Protein AF-A0AAD1UCQ4-F1 (afdb_monomer)

Organism: Euplotes crassus (NCBI:txid5936)

Solvent-accessible surface area (backbone atoms only — not comparable to full-atom values): 32159 Å² total; per-residue (Å²): 134,86,80,82,74,64,75,79,57,57,80,81,47,79,78,77,75,63,72,67,66,53,52,53,52,45,53,56,26,54,75,69,76,38,82,82,72,64,58,47,101,84,72,49,74,47,62,65,63,50,53,51,52,49,53,53,50,51,52,50,53,52,52,51,49,53,52,50,51,51,51,50,53,51,51,50,51,52,51,51,51,51,48,54,53,51,52,50,52,52,50,55,50,50,54,49,54,53,52,54,48,52,51,49,51,50,52,51,50,51,51,50,52,50,51,53,53,49,53,52,51,51,51,54,51,48,54,50,50,51,52,51,51,53,53,50,52,51,53,54,51,52,55,53,52,55,56,54,54,61,52,55,56,59,56,57,61,57,64,67,71,77,75,80,82,91,91,88,92,82,83,69,80,77,69,55,72,74,52,48,69,61,46,58,57,56,45,56,56,49,50,53,53,48,50,53,50,48,52,52,50,50,53,50,49,54,52,51,52,51,50,53,52,54,54,48,52,52,50,49,54,50,51,54,52,50,51,52,52,54,49,54,51,49,53,52,51,50,52,49,51,53,51,47,44,42,59,72,52,49,46,53,50,51,53,52,48,54,51,49,54,51,51,50,52,49,51,53,52,51,49,52,49,52,50,50,51,54,49,50,51,50,49,50,49,52,50,52,52,49,53,49,52,53,50,50,51,52,49,52,53,52,50,52,51,51,51,54,50,52,51,53,51,50,52,50,51,51,52,48,52,52,50,50,51,53,51,52,51,53,52,51,54,48,50,54,54,50,50,53,50,50,54,51,48,53,51,51,51,53,52,49,51,52,52,51,51,52,51,52,52,68,66,52,61,92,63,50,76,67,54,51,61,66,46,46,61,59,54,52,51,51,65,71,73,66,81,74,84,87,85,84,89,81,90,77,82,79,75,82,52,72,67,64,55,48,53,54,43,52,76,69,70,75,72,87,82,91,78,81,82,83,82,88,80,82,86,82,91,76,93,76,92,81,90,81,88,86,77,84,92,76,89,82,82,85,81,79,81,84,79,83,79,88,80,82,89,82,91,78,92,76,88,80,84,84,89,82,86,88,88,82,88,82,88,81,87,84,88,80,88,87,83,89,79,89,80,90,84,89,84,87,82,86,89,81,91,79,91,78,84,86,83,82,84,83,86,80,86,83,83,89,82,89,80,92,130

pLDDT: mean 70.5, std 20.3, range [33.25, 93.81]

Mean predicted aligned error: 24.72 Å

Sequence (517 aa):
MSNLVDPLKVGAYGVKRPLEEKQDKIKELEANHKRYYPIDNHGQLDEWGAVIKYQEEQYKNEMEKKRLERKQHQQQYFAELSKGIEDKKRHNNFDKMVHDNDASAMLNKQREVQLLQRGLQERQNEDKAMLGQIYQTQIDQKNKRLNNELQMEKELERMQIERVKGIDPDAYNRMRKEAYQKEVREDLEQRKKMKQYEESMRMNSVRESKKMIDDYSRKELQNEQEYKRKFAKFDQGMINRQKNYSNYVIKPTLEKQSKLDLIENKNVTLYNQKRAENELEREAWRKAQLMSTVTEQKNQMSEHHKMKGLDSEFRKLETQNTSARVNEINTFDQMLKEDKKKRQNMYREMLSNQIQYNKNLKAMGNMTYVEKKMNRADLRAYKHYGAVPKDEKASSKKSLTYEEQQRRLDAYGYGRYISKAPSVNVIENYNDSAAFGRGSKNMQGLNKSYTVEAQPYRDTTKKRDLSAAPRSRRHMNSSRGLASERSLRNAGAVSVSQERKPAGSPSGIYQYTNQVL

Structure (mmCIF, N/CA/C/O backbone):
data_AF-A0AAD1UCQ4-F1
#
_entry.id   AF-A0AAD1UCQ4-F1
#
loop_
_atom_site.group_PDB
_atom_site.id
_atom_site.type_symbol
_atom_site.label_atom_id
_atom_site.label_alt_id
_atom_site.label_comp_id
_atom_site.label_asym_id
_atom_site.label_entity_id
_atom_site.label_seq_id
_atom_site.pdbx_PDB_ins_code
_atom_site.Cartn_x
_atom_site.Cartn_y
_atom_site.Cartn_z
_atom_site.occupancy
_atom_site.B_iso_or_equiv
_atom_site.auth_seq_id
_atom_site.auth_comp_id
_atom_site.auth_asym_id
_atom_site.auth_atom_id
_atom_site.pdbx_PDB_model_num
ATOM 1 N N . MET A 1 1 ? 9.632 19.152 74.524 1.00 38.06 1 MET A N 1
ATOM 2 C CA . MET A 1 1 ? 9.036 20.106 75.482 1.00 38.06 1 MET A CA 1
ATOM 3 C C . MET A 1 1 ? 8.162 19.315 76.435 1.00 38.06 1 MET A C 1
ATOM 5 O O . MET A 1 1 ? 7.176 18.732 76.007 1.00 38.06 1 MET A O 1
ATOM 9 N N . SER A 1 2 ? 8.602 19.187 77.682 1.00 39.88 2 SER A N 1
ATOM 10 C CA . SER A 1 2 ? 7.935 18.438 78.746 1.00 39.88 2 SER A CA 1
ATOM 11 C C . SER A 1 2 ? 6.768 19.249 79.308 1.00 39.88 2 SER A C 1
ATOM 13 O O . SER A 1 2 ? 6.982 20.238 80.007 1.00 39.88 2 SER A O 1
ATOM 15 N N . ASN A 1 3 ? 5.540 18.835 79.000 1.00 50.12 3 ASN A N 1
ATOM 16 C CA . ASN A 1 3 ? 4.340 19.372 79.634 1.00 50.12 3 ASN A CA 1
ATOM 17 C C . ASN A 1 3 ? 4.250 18.818 81.062 1.00 50.12 3 ASN A C 1
ATOM 19 O O . ASN A 1 3 ? 3.898 17.655 81.256 1.00 50.12 3 ASN A O 1
ATOM 23 N N . LEU A 1 4 ? 4.587 19.646 82.054 1.00 53.22 4 LEU A N 1
ATOM 24 C CA . LEU A 1 4 ? 4.259 19.391 83.456 1.00 53.22 4 LEU A CA 1
ATOM 25 C C . LEU A 1 4 ? 2.727 19.386 83.583 1.00 53.22 4 LEU A C 1
ATOM 27 O O . LEU A 1 4 ? 2.081 20.421 83.423 1.00 53.22 4 LEU A O 1
ATOM 31 N N . VAL A 1 5 ? 2.142 18.213 83.817 1.00 55.41 5 VAL A N 1
ATOM 32 C CA . VAL A 1 5 ? 0.704 18.063 84.061 1.00 55.41 5 VAL A CA 1
ATOM 33 C C . VAL A 1 5 ? 0.437 18.326 85.541 1.00 55.41 5 VAL A C 1
ATOM 35 O O . VAL A 1 5 ? 0.981 17.645 86.406 1.00 55.41 5 VAL A O 1
ATOM 38 N N . ASP A 1 6 ? -0.397 19.328 85.812 1.00 51.38 6 ASP A N 1
ATOM 39 C CA . ASP A 1 6 ? -0.882 19.706 87.141 1.00 51.38 6 ASP A CA 1
ATOM 40 C C . ASP A 1 6 ? -1.651 18.534 87.803 1.00 51.38 6 ASP A C 1
ATOM 42 O O . ASP A 1 6 ? -2.696 18.120 87.280 1.00 51.38 6 ASP A O 1
ATOM 46 N N . PRO A 1 7 ? -1.168 17.978 88.933 1.00 59.75 7 PRO A N 1
ATOM 47 C CA . PRO A 1 7 ? -1.723 16.768 89.543 1.00 59.75 7 PRO A CA 1
ATOM 48 C C . PRO A 1 7 ? -3.143 16.945 90.107 1.00 59.75 7 PRO A C 1
ATOM 50 O O . PRO A 1 7 ? -3.841 15.950 90.298 1.00 59.75 7 PRO A O 1
ATOM 53 N N . LEU A 1 8 ? -3.624 18.178 90.307 1.00 52.72 8 LEU A N 1
ATOM 54 C CA . LEU A 1 8 ? -4.996 18.437 90.768 1.00 52.72 8 LEU A CA 1
ATOM 55 C C . LEU A 1 8 ? -6.042 18.370 89.642 1.00 52.72 8 LEU A C 1
ATOM 57 O O . LEU A 1 8 ? -7.216 18.119 89.915 1.00 52.72 8 LEU A O 1
ATOM 61 N N . LYS A 1 9 ? -5.642 18.506 88.368 1.00 53.81 9 LYS A N 1
ATOM 62 C CA . LYS A 1 9 ? -6.558 18.350 87.217 1.00 53.81 9 LYS A CA 1
ATOM 63 C C . LYS A 1 9 ? -6.792 16.897 86.801 1.00 53.81 9 LYS A C 1
ATOM 65 O O . LYS A 1 9 ? -7.767 16.622 86.105 1.00 53.81 9 LYS A O 1
ATOM 70 N N . VAL A 1 10 ? -5.944 15.973 87.252 1.00 52.78 10 VAL A N 1
ATOM 71 C CA . VAL A 1 10 ? -6.004 14.542 86.902 1.00 52.78 10 VAL A CA 1
ATOM 72 C C . VAL A 1 10 ? -7.166 13.824 87.607 1.00 52.78 10 VAL A C 1
ATOM 74 O O . VAL A 1 10 ? -7.707 12.862 87.070 1.00 52.78 10 VAL A O 1
ATOM 77 N N . GLY A 1 11 ? -7.593 14.310 88.780 1.00 52.38 11 GLY A N 1
ATOM 78 C CA . GLY A 1 11 ? -8.649 13.674 89.578 1.00 52.38 11 GLY A CA 1
ATOM 79 C C . GLY A 1 11 ? -10.087 13.958 89.121 1.00 52.38 11 GLY A C 1
ATOM 80 O O . GLY A 1 11 ? -10.966 13.144 89.383 1.00 52.38 11 GLY A O 1
ATOM 81 N N . ALA A 1 12 ? -10.341 15.082 88.435 1.00 52.00 12 ALA A N 1
ATOM 82 C CA . ALA A 1 12 ? -11.702 15.517 88.076 1.00 52.00 12 ALA A CA 1
ATOM 83 C C . ALA A 1 12 ? -12.043 15.366 86.581 1.00 52.00 12 ALA A C 1
ATOM 85 O O . ALA A 1 12 ? -13.213 15.247 86.225 1.00 52.00 12 ALA A O 1
ATOM 86 N N . TYR A 1 13 ? -11.039 15.342 85.702 1.00 51.06 13 TYR A N 1
ATOM 87 C CA . TYR A 1 13 ? -11.222 15.185 84.261 1.00 51.06 13 TYR A CA 1
ATOM 88 C C . TYR A 1 13 ? -10.317 14.054 83.784 1.00 51.06 13 TYR A C 1
ATOM 90 O O . TYR A 1 13 ? -9.100 14.212 83.724 1.00 51.06 13 TYR A O 1
ATOM 98 N N . GLY A 1 14 ? -10.910 12.899 83.470 1.00 50.16 14 GLY A N 1
ATOM 99 C CA . GLY A 1 14 ? -10.178 11.737 82.971 1.00 50.16 14 GLY A CA 1
ATOM 100 C C . GLY A 1 14 ? -9.215 12.125 81.845 1.00 50.16 14 GLY A C 1
ATOM 101 O O . GLY A 1 14 ? -9.598 12.778 80.872 1.00 50.16 14 GLY A O 1
ATOM 102 N N . VAL A 1 15 ? -7.947 11.747 81.998 1.00 50.94 15 VAL A N 1
ATOM 103 C CA . VAL A 1 15 ? -6.881 12.053 81.040 1.00 50.94 15 VAL A CA 1
ATOM 104 C C . VAL A 1 15 ? -7.237 11.429 79.687 1.00 50.94 15 VAL A C 1
ATOM 106 O O . VAL A 1 15 ? -7.274 10.205 79.543 1.00 50.94 15 VAL A O 1
ATOM 109 N N . LYS A 1 16 ? -7.507 12.263 78.671 1.00 57.53 16 LYS A N 1
ATOM 110 C CA . LYS A 1 16 ? -7.604 11.798 77.280 1.00 57.53 16 LYS A CA 1
ATOM 111 C C . LYS A 1 16 ? -6.244 11.215 76.903 1.00 57.53 16 LYS A C 1
ATOM 113 O O . LYS A 1 16 ? -5.268 11.955 76.831 1.00 57.53 16 LYS A O 1
ATOM 118 N N . ARG A 1 17 ? -6.189 9.894 76.688 1.00 58.97 17 ARG A N 1
ATOM 119 C CA . ARG A 1 17 ? -4.965 9.207 76.246 1.00 58.97 17 ARG A CA 1
ATOM 120 C C . ARG A 1 17 ? -4.368 9.913 75.019 1.00 58.97 17 ARG A C 1
ATOM 122 O O . ARG A 1 17 ? -5.151 10.349 74.163 1.00 58.97 17 ARG A O 1
ATOM 129 N N . PRO A 1 18 ? -3.032 10.036 74.945 1.00 54.62 18 PRO A N 1
ATOM 130 C CA . PRO A 1 18 ? -2.350 10.747 73.870 1.00 54.62 18 PRO A CA 1
ATOM 131 C C . PRO A 1 18 ? -2.739 10.189 72.496 1.00 54.62 18 PRO A C 1
ATOM 133 O O . PRO A 1 18 ? -3.028 9.002 72.336 1.00 54.62 18 PRO A O 1
ATOM 136 N N . LEU A 1 19 ? -2.812 11.083 71.508 1.00 53.47 19 LEU A N 1
ATOM 137 C CA . LEU A 1 19 ? -3.319 10.784 70.168 1.00 53.47 19 LEU A CA 1
ATOM 138 C C . LEU A 1 19 ? -2.461 9.723 69.448 1.00 53.47 19 LEU A C 1
ATOM 140 O O . LEU A 1 19 ? -3.010 8.962 68.652 1.00 53.47 19 LEU A O 1
ATOM 144 N N . GLU A 1 20 ? -1.160 9.635 69.765 1.00 57.94 20 GLU A N 1
ATOM 145 C CA . GLU A 1 20 ? -0.241 8.633 69.206 1.00 57.94 20 GLU A CA 1
ATOM 146 C C . GLU A 1 20 ? -0.684 7.187 69.498 1.00 57.94 20 GLU A C 1
ATOM 148 O O . GLU A 1 20 ? -0.772 6.383 68.572 1.00 57.94 20 GLU A O 1
ATOM 153 N N . GLU A 1 21 ? -1.099 6.861 70.729 1.00 60.06 21 GLU A N 1
ATOM 154 C CA . GLU A 1 21 ? -1.525 5.492 71.086 1.00 60.06 21 GLU A CA 1
ATOM 155 C C . GLU A 1 21 ? -2.783 5.033 70.328 1.00 60.06 21 GLU A C 1
ATOM 157 O O . GLU A 1 21 ? -3.028 3.836 70.152 1.00 60.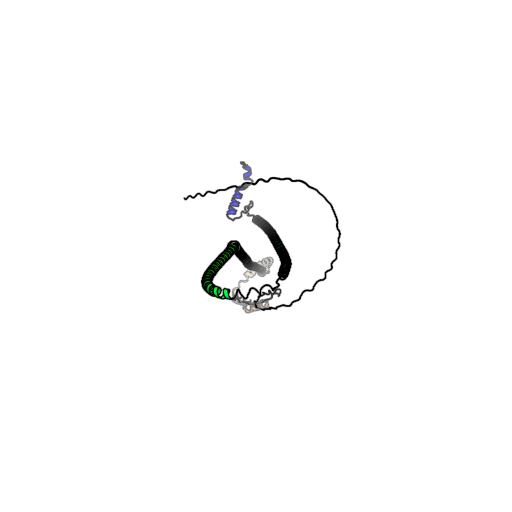06 21 GLU A O 1
ATOM 162 N N . LYS A 1 22 ? -3.618 5.982 69.887 1.00 59.91 22 LYS A N 1
ATOM 163 C CA . LYS A 1 22 ? -4.797 5.676 69.069 1.00 59.91 22 LYS A CA 1
ATOM 164 C C . LYS A 1 22 ? -4.411 5.386 67.624 1.00 59.91 22 LYS A C 1
ATOM 166 O O . LYS A 1 22 ? -5.032 4.520 67.019 1.00 59.91 22 LYS A O 1
ATOM 171 N N . GLN A 1 23 ? -3.411 6.076 67.077 1.00 60.75 23 GLN A N 1
ATOM 172 C CA . GLN A 1 23 ? -2.952 5.848 65.705 1.00 60.75 23 GLN A CA 1
ATOM 173 C C . GLN A 1 23 ? -2.309 4.470 65.544 1.00 60.75 23 GLN A C 1
ATOM 175 O O . GLN A 1 23 ? -2.587 3.795 64.555 1.00 60.75 23 GLN A O 1
ATOM 180 N N . ASP A 1 24 ? -1.535 4.021 66.532 1.00 64.81 24 ASP A N 1
ATOM 181 C CA . ASP A 1 24 ? -0.911 2.695 66.493 1.00 64.81 24 ASP A CA 1
ATOM 182 C C . ASP A 1 24 ? -1.952 1.574 66.592 1.00 64.81 24 ASP A C 1
ATOM 184 O O . ASP A 1 24 ? -1.929 0.643 65.789 1.00 64.81 24 ASP A O 1
ATOM 188 N N . LYS A 1 25 ? -2.964 1.720 67.461 1.00 64.94 25 LYS A N 1
ATOM 189 C CA . LYS A 1 25 ? -4.105 0.787 67.508 1.00 64.94 25 LYS A CA 1
ATOM 190 C C . LYS A 1 25 ? -4.942 0.789 66.232 1.00 64.94 25 LYS A C 1
ATOM 192 O O . LYS A 1 25 ? -5.455 -0.255 65.850 1.00 64.94 25 LYS A O 1
ATOM 197 N N . ILE A 1 26 ? -5.104 1.936 65.573 1.00 61.44 26 ILE A N 1
ATOM 198 C CA . ILE A 1 26 ? -5.821 2.022 64.293 1.00 61.44 26 ILE A CA 1
ATOM 199 C C . ILE A 1 26 ? -5.041 1.286 63.192 1.00 61.44 26 ILE A C 1
ATOM 201 O O . ILE A 1 26 ? -5.642 0.495 62.469 1.00 61.44 26 ILE A O 1
ATOM 205 N N . LYS A 1 27 ? -3.716 1.467 63.117 1.00 66.25 27 LYS A N 1
ATOM 206 C CA . LYS A 1 27 ? -2.846 0.753 62.163 1.00 66.25 27 LYS A CA 1
ATOM 207 C C . LYS A 1 27 ? -2.802 -0.757 62.420 1.00 66.25 27 LYS A C 1
ATOM 209 O O . LYS A 1 27 ? -2.826 -1.546 61.480 1.00 66.25 27 LYS A O 1
ATOM 214 N N . GLU A 1 28 ? -2.769 -1.171 63.685 1.00 67.62 28 GLU A N 1
ATOM 215 C CA . GLU A 1 28 ? -2.774 -2.584 64.083 1.00 67.62 28 GLU A CA 1
ATOM 216 C C . GLU A 1 28 ? -4.124 -3.269 63.791 1.00 67.62 28 GLU A C 1
ATOM 218 O O . GLU A 1 28 ? -4.181 -4.449 63.436 1.00 67.62 28 GLU A O 1
ATOM 223 N N . LEU A 1 29 ? -5.227 -2.522 63.885 1.00 66.31 29 LEU A N 1
ATOM 224 C CA . LEU A 1 29 ? -6.558 -2.982 63.493 1.00 66.31 29 LEU A CA 1
ATOM 225 C C . LEU A 1 29 ? -6.693 -3.096 61.963 1.00 66.31 29 LEU A C 1
ATOM 227 O O . LEU A 1 29 ? -7.184 -4.122 61.488 1.00 66.31 29 LEU A O 1
ATOM 231 N N . GLU A 1 30 ? -6.169 -2.131 61.195 1.00 64.25 30 GLU A N 1
ATOM 232 C CA . GLU A 1 30 ? -6.067 -2.210 59.726 1.00 64.25 30 GLU A CA 1
ATOM 233 C C . GLU A 1 30 ? -5.265 -3.436 59.265 1.00 64.25 30 GLU A C 1
ATOM 235 O O . GLU A 1 30 ? -5.728 -4.180 58.399 1.00 64.25 30 GLU A O 1
ATOM 240 N N . ALA A 1 31 ? -4.115 -3.710 59.893 1.00 68.06 31 ALA A N 1
ATOM 241 C CA . ALA A 1 31 ? -3.303 -4.895 59.603 1.00 68.06 31 ALA A CA 1
ATOM 242 C C . ALA A 1 31 ? -4.075 -6.208 59.847 1.00 68.06 31 ALA A C 1
ATOM 244 O O . ALA A 1 31 ? -3.972 -7.158 59.070 1.00 68.06 31 ALA A O 1
ATOM 245 N N . ASN A 1 32 ? -4.925 -6.238 60.876 1.00 72.81 32 ASN A N 1
ATOM 246 C CA . ASN A 1 32 ? -5.774 -7.380 61.223 1.00 72.81 32 ASN A CA 1
ATOM 247 C C . ASN A 1 32 ? -7.131 -7.410 60.490 1.00 72.81 32 ASN A C 1
ATOM 249 O O . ASN A 1 32 ? -7.989 -8.218 60.850 1.00 72.81 32 ASN A O 1
ATOM 253 N N . HIS A 1 33 ? -7.351 -6.544 59.491 1.00 57.88 33 HIS A N 1
ATOM 254 C CA . HIS A 1 33 ? -8.623 -6.405 58.759 1.00 57.88 33 HIS A CA 1
ATOM 255 C C . HIS A 1 33 ? -9.837 -6.101 59.661 1.00 57.88 33 HIS A C 1
ATOM 257 O O . HIS A 1 33 ? -10.985 -6.368 59.301 1.00 57.88 33 HIS A O 1
ATOM 263 N N . LYS A 1 34 ? -9.610 -5.532 60.848 1.00 60.16 34 LYS A N 1
ATOM 264 C CA . LYS A 1 34 ? -10.661 -5.121 61.786 1.00 60.16 34 LYS A CA 1
ATOM 265 C C . LYS A 1 34 ? -10.766 -3.601 61.754 1.00 60.16 34 LYS A C 1
ATOM 267 O O . LYS A 1 34 ? -9.765 -2.901 61.761 1.00 60.16 34 LYS A O 1
ATOM 272 N N . ARG A 1 35 ? -11.981 -3.056 61.697 1.00 62.41 35 ARG A N 1
ATOM 273 C CA . ARG A 1 35 ? -12.184 -1.598 61.677 1.00 62.41 35 ARG A CA 1
ATOM 274 C C . ARG A 1 35 ? -12.265 -1.050 63.101 1.00 62.41 35 ARG A C 1
ATOM 276 O O . ARG A 1 35 ? -12.882 -1.662 63.970 1.00 62.41 35 ARG A O 1
ATOM 283 N N . TYR A 1 36 ? -11.627 0.096 63.338 1.00 63.53 36 TYR A N 1
ATOM 284 C CA . TYR A 1 36 ? -11.704 0.806 64.614 1.00 63.53 36 TYR A CA 1
ATOM 285 C C . TYR A 1 36 ? -13.059 1.509 64.746 1.00 63.53 36 TYR A C 1
ATOM 287 O O . TYR A 1 36 ? -13.373 2.413 63.969 1.00 63.53 36 TYR A O 1
ATOM 295 N N . TYR A 1 37 ? -13.838 1.112 65.751 1.00 60.31 37 TYR A N 1
ATOM 296 C CA . TYR A 1 37 ? -15.099 1.759 66.100 1.00 60.31 37 TYR A CA 1
ATOM 297 C C . TYR A 1 37 ? -14.864 2.741 67.255 1.00 60.31 37 TYR A C 1
ATOM 299 O O . TYR A 1 37 ? -14.325 2.337 68.291 1.00 60.31 37 TYR A O 1
ATOM 307 N N . PRO A 1 38 ? -15.215 4.031 67.103 1.00 62.50 38 PRO A N 1
ATOM 308 C CA . PRO A 1 38 ? -15.150 4.972 68.208 1.00 62.50 38 PRO A CA 1
ATOM 309 C C . PRO A 1 38 ? -16.155 4.551 69.286 1.00 62.50 38 PRO A C 1
ATOM 311 O O . PRO A 1 38 ? -17.310 4.245 69.000 1.00 62.50 38 PRO A O 1
ATOM 314 N N . ILE A 1 39 ? -15.677 4.510 70.523 1.00 60.69 39 ILE A N 1
ATOM 315 C CA . ILE A 1 39 ? -16.463 4.134 71.695 1.00 60.69 39 ILE A CA 1
ATOM 316 C C . ILE A 1 39 ? -16.806 5.427 72.434 1.00 60.69 39 ILE A C 1
ATOM 318 O O . ILE A 1 39 ? -15.919 6.266 72.630 1.00 60.69 39 ILE A O 1
ATOM 322 N N . ASP A 1 40 ? -18.067 5.601 72.821 1.00 57.84 40 ASP A N 1
ATOM 323 C CA . ASP A 1 40 ? -18.493 6.745 73.630 1.00 57.84 40 ASP A CA 1
ATOM 324 C C . ASP A 1 40 ? -17.865 6.678 75.041 1.00 57.84 40 ASP A C 1
ATOM 326 O O . ASP A 1 40 ? -17.386 5.628 75.479 1.00 57.84 40 ASP A O 1
ATOM 330 N N . ASN A 1 41 ? -17.888 7.779 75.796 1.00 60.38 41 ASN A N 1
ATOM 331 C CA . ASN A 1 41 ? -17.342 7.883 77.159 1.00 60.38 41 ASN A CA 1
ATOM 332 C C . ASN A 1 41 ? -17.921 6.838 78.141 1.00 60.38 41 ASN A C 1
ATOM 334 O O . ASN A 1 41 ? -17.371 6.650 79.222 1.00 60.38 41 ASN A O 1
ATOM 338 N N . HIS A 1 42 ? -19.012 6.161 77.766 1.00 64.50 42 HIS A N 1
ATOM 339 C CA . HIS A 1 42 ? -19.708 5.133 78.546 1.00 64.50 42 HIS A CA 1
ATOM 340 C C . HIS A 1 42 ? -19.403 3.699 78.075 1.00 64.50 42 HIS A C 1
ATOM 342 O O . HIS A 1 42 ? -19.992 2.747 78.579 1.00 64.50 42 HIS A O 1
ATOM 348 N N . GLY A 1 43 ? -18.499 3.514 77.107 1.00 63.12 43 GLY A N 1
ATOM 349 C CA . GLY A 1 43 ? -18.125 2.184 76.621 1.00 63.12 43 GLY A CA 1
ATOM 350 C C . GLY A 1 43 ? -19.066 1.594 75.560 1.00 63.12 43 GLY A C 1
ATOM 351 O O . GLY A 1 43 ? -18.846 0.460 75.139 1.00 63.12 43 GLY A O 1
ATOM 352 N N . GLN A 1 44 ? -20.090 2.331 75.115 1.00 66.94 44 GLN A N 1
ATOM 353 C CA . GLN A 1 44 ? -21.002 1.884 74.056 1.00 66.94 44 GLN A CA 1
ATOM 354 C C . GLN A 1 44 ? -20.435 2.184 72.663 1.00 66.94 44 GLN A C 1
ATOM 356 O O . GLN A 1 44 ? -19.824 3.230 72.432 1.00 66.94 44 GLN A O 1
ATOM 361 N N . LEU A 1 45 ? -20.616 1.229 71.750 1.00 64.12 45 LEU A N 1
ATOM 362 C CA . LEU A 1 45 ? -20.167 1.310 70.365 1.00 64.12 45 LEU A CA 1
ATOM 363 C C . LEU A 1 45 ? -21.125 2.220 69.576 1.00 64.12 45 LEU A C 1
ATOM 365 O O . LEU A 1 45 ? -22.322 1.944 69.527 1.00 64.12 45 LEU A O 1
ATOM 369 N N . ASP A 1 46 ? -20.622 3.286 68.947 1.00 72.12 46 ASP A N 1
ATOM 370 C CA . ASP A 1 46 ? -21.436 4.118 68.047 1.00 72.12 46 ASP A CA 1
ATOM 371 C C . ASP A 1 46 ? -21.517 3.469 66.656 1.00 72.12 46 ASP A C 1
ATOM 373 O O . ASP A 1 46 ? -20.747 3.763 65.735 1.00 72.12 46 ASP A O 1
ATOM 377 N N . GLU A 1 47 ? -22.439 2.517 66.528 1.00 72.81 47 GLU A N 1
ATOM 378 C CA . GLU A 1 47 ? -22.673 1.756 65.299 1.00 72.81 47 GLU A CA 1
ATOM 379 C C . GLU A 1 47 ? -23.176 2.651 64.155 1.00 72.81 47 GLU A C 1
ATOM 381 O O . GLU A 1 47 ? -22.784 2.468 63.001 1.00 72.81 47 GLU A O 1
ATOM 386 N N . TRP A 1 48 ? -23.974 3.678 64.463 1.00 74.88 48 TRP A N 1
ATOM 387 C CA . TRP A 1 48 ? -24.513 4.603 63.463 1.00 74.88 48 TRP A CA 1
ATOM 388 C C . TRP A 1 48 ? -23.439 5.534 62.904 1.00 74.88 48 TRP A C 1
ATOM 390 O O . TRP A 1 48 ? -23.351 5.701 61.685 1.00 74.88 48 TRP A O 1
ATOM 400 N N . GLY A 1 49 ? -22.564 6.075 63.757 1.00 74.81 49 GLY A N 1
ATOM 401 C CA . GLY A 1 49 ? -21.407 6.851 63.312 1.00 74.81 49 GLY A CA 1
ATOM 402 C C . GLY A 1 49 ? -20.466 6.043 62.411 1.00 74.81 49 GLY A C 1
ATOM 403 O O . GLY A 1 49 ? -19.885 6.582 61.464 1.00 74.81 49 GLY A O 1
ATOM 404 N N . ALA A 1 50 ? -20.348 4.735 62.647 1.00 73.31 50 ALA A N 1
ATOM 405 C CA . ALA A 1 50 ? -19.565 3.839 61.803 1.00 73.31 50 ALA A CA 1
ATOM 406 C C . ALA A 1 50 ? -20.221 3.564 60.441 1.00 73.31 50 ALA A C 1
ATOM 408 O O . ALA A 1 50 ? -19.529 3.581 59.420 1.00 73.31 50 ALA A O 1
ATOM 409 N N . VAL A 1 51 ? -21.545 3.375 60.405 1.00 79.69 51 VAL A N 1
ATOM 410 C CA . VAL A 1 51 ? -22.307 3.225 59.153 1.00 79.69 51 VAL A CA 1
ATOM 411 C C . VAL A 1 51 ? -22.217 4.493 58.303 1.00 79.69 51 VAL A C 1
ATOM 413 O O . VAL A 1 51 ? -21.951 4.398 57.105 1.00 79.69 51 VAL A O 1
ATOM 416 N N . ILE A 1 52 ? -22.357 5.677 58.908 1.00 81.31 52 ILE A N 1
ATOM 417 C CA . ILE A 1 52 ? -22.250 6.962 58.197 1.00 81.31 52 ILE A CA 1
ATOM 418 C C . ILE A 1 52 ? -20.844 7.139 57.612 1.00 81.31 52 ILE A C 1
ATOM 420 O O . ILE A 1 52 ? -20.707 7.436 56.427 1.00 81.31 52 ILE A O 1
ATOM 424 N N . LYS A 1 53 ? -19.788 6.875 58.394 1.00 81.62 53 LYS A N 1
ATOM 425 C CA . LYS A 1 53 ? -18.403 6.931 57.892 1.00 81.62 53 LYS A CA 1
ATOM 426 C C . LYS A 1 53 ? -18.146 5.937 56.765 1.00 81.62 53 LYS A C 1
ATOM 428 O O . LYS A 1 53 ? -17.453 6.278 55.812 1.00 81.62 53 LYS A O 1
ATOM 433 N N . TYR A 1 54 ? -18.701 4.729 56.851 1.00 81.38 54 TYR A N 1
ATOM 434 C CA . TYR A 1 54 ? -18.590 3.742 55.781 1.00 81.38 54 TYR A CA 1
ATOM 435 C C . TYR A 1 54 ? -19.287 4.216 54.501 1.00 81.38 54 TYR A C 1
ATOM 437 O O . TYR A 1 54 ? -18.708 4.114 53.422 1.00 81.38 54 TYR A O 1
ATOM 445 N N . GLN A 1 55 ? -20.490 4.787 54.606 1.00 83.50 55 GLN A N 1
ATOM 446 C CA . GLN A 1 55 ? -21.199 5.359 53.459 1.00 83.50 55 GLN A CA 1
ATOM 447 C C . GLN A 1 55 ? -20.438 6.543 52.843 1.00 83.50 55 GLN A C 1
ATOM 449 O O . GLN A 1 55 ? -20.313 6.615 51.621 1.00 83.50 55 GLN A O 1
ATOM 454 N N . GLU A 1 56 ? -19.867 7.431 53.663 1.00 88.31 56 GLU A N 1
ATOM 455 C CA . GLU A 1 56 ? -19.015 8.529 53.186 1.00 88.31 56 GLU A CA 1
ATOM 456 C C . GLU A 1 56 ? -17.745 8.025 52.484 1.00 88.31 56 GLU A C 1
ATOM 458 O O . GLU A 1 56 ? -17.346 8.573 51.455 1.00 88.31 56 GLU A O 1
ATOM 463 N N . GLU A 1 57 ? -17.104 6.987 53.024 1.00 86.38 57 GLU A N 1
ATOM 464 C CA . GLU A 1 57 ? -15.912 6.363 52.445 1.00 86.38 57 GLU A CA 1
ATOM 465 C C . GLU A 1 57 ? -16.235 5.692 51.101 1.00 86.38 57 GLU A C 1
ATOM 467 O O . GLU A 1 57 ? -15.526 5.911 50.118 1.00 86.38 57 GLU A O 1
ATOM 472 N N . GLN A 1 58 ? -17.342 4.944 51.018 1.00 83.44 58 GLN A N 1
ATOM 473 C CA . GLN A 1 58 ? -17.821 4.350 49.765 1.00 83.44 58 GLN A CA 1
ATOM 474 C C . GLN A 1 58 ? -18.119 5.421 48.713 1.00 83.44 58 GLN A C 1
ATOM 476 O O . GLN A 1 58 ? -17.662 5.307 47.577 1.00 83.44 58 GLN A O 1
ATOM 481 N N . TYR A 1 59 ? -18.812 6.497 49.095 1.00 92.06 59 TYR A N 1
ATOM 482 C CA . TYR A 1 59 ? -19.115 7.600 48.186 1.00 92.06 59 TYR A CA 1
ATOM 483 C C . TYR A 1 59 ? -17.847 8.308 47.684 1.00 92.06 59 TYR A C 1
ATOM 485 O O . TYR A 1 59 ? -17.726 8.600 46.492 1.00 92.06 59 TYR A O 1
ATOM 493 N N . LYS A 1 60 ? -16.864 8.549 48.564 1.00 90.75 60 LYS A N 1
ATOM 494 C CA . LYS A 1 60 ? -15.562 9.117 48.173 1.00 90.75 60 LYS A CA 1
ATOM 495 C C . LYS A 1 60 ? -14.815 8.207 47.200 1.00 90.75 60 LYS A C 1
ATOM 497 O O . LYS A 1 60 ? -14.353 8.695 46.169 1.00 90.75 60 LYS A O 1
ATOM 502 N N . ASN A 1 61 ? -14.759 6.906 47.478 1.00 89.56 61 ASN A N 1
ATOM 503 C CA . ASN A 1 61 ? -14.122 5.928 46.597 1.00 89.56 61 ASN A CA 1
ATOM 504 C C . ASN A 1 61 ? -14.818 5.854 45.229 1.00 89.56 61 ASN A C 1
ATOM 506 O O . ASN A 1 61 ? -14.153 5.812 44.193 1.00 89.56 61 ASN A O 1
ATOM 510 N N . GLU A 1 62 ? -16.152 5.899 45.194 1.00 91.31 62 GLU A N 1
ATOM 511 C CA . GLU A 1 62 ? -16.912 5.915 43.942 1.00 91.31 62 GLU A CA 1
ATOM 512 C C . GLU A 1 62 ? -16.654 7.198 43.134 1.00 91.31 62 GLU A C 1
ATOM 514 O O . GLU A 1 62 ? -16.470 7.152 41.914 1.00 91.31 62 GLU A O 1
ATOM 519 N N . MET A 1 63 ? -16.577 8.348 43.809 1.00 93.00 63 MET A N 1
ATOM 520 C CA . MET A 1 63 ? -16.249 9.629 43.185 1.00 93.00 63 MET A CA 1
ATOM 521 C C . MET A 1 63 ? -14.828 9.656 42.613 1.00 93.00 63 MET A C 1
ATOM 523 O O . MET A 1 63 ? -14.628 10.152 41.499 1.00 93.00 63 MET A O 1
ATOM 527 N N . GLU A 1 64 ? -13.841 9.106 43.324 1.00 92.31 64 GLU A N 1
ATOM 528 C CA . GLU A 1 64 ? -12.478 8.971 42.800 1.00 92.31 64 GLU A CA 1
ATOM 529 C C . GLU A 1 64 ? -12.416 8.027 41.602 1.00 92.31 64 GLU A C 1
ATOM 531 O O . GLU A 1 64 ? -11.805 8.375 40.588 1.00 92.31 64 GLU A O 1
ATOM 536 N N . LYS A 1 65 ? -13.115 6.887 41.663 1.00 92.12 65 LYS A N 1
ATOM 537 C CA . LYS A 1 65 ? -13.209 5.945 40.544 1.00 92.12 65 LYS A CA 1
ATOM 538 C C . LYS A 1 65 ? -13.814 6.608 39.305 1.00 92.12 65 LYS A C 1
ATOM 540 O O . LYS A 1 65 ? -13.197 6.583 38.242 1.00 92.12 65 LYS A O 1
ATOM 545 N N . LYS A 1 66 ? -14.943 7.313 39.451 1.00 92.06 66 LYS A N 1
ATOM 546 C CA . LYS A 1 66 ? -15.563 8.091 38.360 1.00 92.06 66 LYS A CA 1
ATOM 547 C C . LYS A 1 66 ? -14.623 9.161 37.805 1.00 92.06 66 LYS A C 1
ATOM 549 O O . LYS A 1 66 ? -14.599 9.412 36.600 1.00 92.06 66 LYS A O 1
ATOM 554 N N . ARG A 1 67 ? -13.831 9.818 38.659 1.00 92.69 67 ARG A N 1
ATOM 555 C CA . ARG A 1 67 ? -12.839 10.813 38.222 1.00 92.69 67 ARG A CA 1
ATOM 556 C C . ARG A 1 67 ? -11.699 10.166 37.430 1.00 92.69 67 ARG A C 1
ATOM 558 O O . ARG A 1 67 ? -11.247 10.759 36.449 1.00 92.69 67 ARG A O 1
ATOM 565 N N . LEU A 1 68 ? -11.246 8.981 37.834 1.00 92.62 68 LEU A N 1
ATOM 566 C CA . LEU A 1 68 ? -10.225 8.209 37.126 1.00 92.62 68 LEU A CA 1
ATOM 567 C C . LEU A 1 68 ? -10.738 7.733 35.760 1.00 92.62 68 LEU A C 1
ATOM 569 O O . LEU A 1 68 ? -10.062 7.940 34.756 1.00 92.62 68 LEU A O 1
ATOM 573 N N . GLU A 1 69 ? -11.954 7.190 35.707 1.00 91.38 69 GLU A N 1
ATOM 574 C CA . GLU A 1 69 ? -12.614 6.753 34.470 1.00 91.38 69 GLU A CA 1
ATOM 575 C C . GLU A 1 69 ? -12.774 7.914 33.479 1.00 91.38 69 GLU A C 1
ATOM 577 O O . GLU A 1 69 ? -12.419 7.785 32.309 1.00 91.38 69 GLU A O 1
ATOM 582 N N . ARG A 1 70 ? -13.204 9.097 33.946 1.00 92.00 70 ARG A N 1
ATOM 583 C CA . ARG A 1 70 ? -13.273 10.303 33.098 1.00 92.00 70 ARG A CA 1
ATOM 584 C C . ARG A 1 70 ? -11.911 10.693 32.528 1.00 92.00 70 ARG A C 1
ATOM 586 O O . ARG A 1 70 ? -11.829 11.044 31.354 1.00 92.00 70 ARG A O 1
ATOM 593 N N . LYS A 1 71 ? -10.844 10.628 33.332 1.00 93.12 71 LYS A N 1
ATOM 594 C CA . LYS A 1 71 ? -9.477 10.899 32.856 1.00 93.12 71 LYS A CA 1
ATOM 595 C C . LYS A 1 71 ? -9.030 9.874 31.814 1.00 93.12 71 LYS A C 1
ATOM 597 O O . LYS A 1 71 ? -8.456 10.272 30.806 1.00 93.12 71 LYS A O 1
ATOM 602 N N . GLN A 1 72 ? -9.309 8.588 32.028 1.00 90.81 72 GLN A N 1
ATOM 603 C CA . GLN A 1 72 ? -8.985 7.533 31.064 1.00 90.81 72 GLN A CA 1
ATOM 604 C C . GLN A 1 72 ? -9.738 7.727 29.746 1.00 90.81 72 GLN A C 1
ATOM 606 O O . GLN A 1 72 ? -9.117 7.713 28.688 1.00 90.81 72 GLN A O 1
ATOM 611 N N . HIS A 1 73 ? -11.042 8.001 29.801 1.00 90.19 73 HIS A N 1
ATOM 612 C CA . HIS A 1 73 ? -11.843 8.272 28.608 1.00 90.19 73 HIS A CA 1
ATOM 613 C C . HIS A 1 73 ? -11.340 9.514 27.858 1.00 90.19 73 HIS A C 1
ATOM 615 O O . HIS A 1 73 ? -11.255 9.527 26.633 1.00 90.19 73 HIS A O 1
ATOM 621 N N . GLN A 1 74 ? -10.949 10.565 28.585 1.00 90.56 74 GLN A N 1
ATOM 622 C CA . GLN A 1 74 ? -10.360 11.757 27.981 1.00 90.56 74 GLN A CA 1
ATOM 623 C C . GLN A 1 74 ? -9.017 11.447 27.298 1.00 90.56 74 GLN A C 1
ATOM 625 O O . GLN A 1 74 ? -8.783 11.904 26.181 1.00 90.56 74 GLN A O 1
ATOM 630 N N . GLN A 1 75 ? -8.149 10.649 27.926 1.00 91.75 75 GLN A N 1
ATOM 631 C CA . GLN A 1 75 ? -6.882 10.211 27.328 1.00 91.75 75 GLN A CA 1
ATOM 632 C C . GLN A 1 75 ? -7.097 9.350 26.078 1.00 91.75 75 GLN A C 1
ATOM 634 O O . GLN A 1 75 ? -6.422 9.569 25.075 1.00 91.75 75 GLN A O 1
ATOM 639 N N . GLN A 1 76 ? -8.051 8.417 26.115 1.00 89.19 76 GLN A N 1
ATOM 640 C CA . GLN A 1 76 ? -8.426 7.593 24.961 1.00 89.19 76 GLN A CA 1
ATOM 641 C C . GLN A 1 76 ? -8.912 8.460 23.799 1.00 89.19 76 GLN A C 1
ATOM 643 O O . GLN A 1 76 ? -8.420 8.315 22.683 1.00 89.19 76 GLN A O 1
ATOM 648 N N . TYR A 1 77 ? -9.788 9.427 24.080 1.00 92.62 77 TYR A N 1
ATOM 649 C CA . TYR A 1 77 ? -10.263 10.378 23.080 1.00 92.62 77 TYR A CA 1
ATOM 650 C C . TYR A 1 77 ? -9.112 11.177 22.447 1.00 92.62 77 TYR A C 1
ATOM 652 O O . TYR A 1 77 ? -9.032 11.287 21.226 1.00 92.62 77 TYR A O 1
ATOM 660 N N . PHE A 1 78 ? -8.166 11.689 23.243 1.00 92.50 78 PHE A N 1
ATOM 661 C CA . PHE A 1 78 ? -6.993 12.398 22.711 1.00 92.50 78 PHE A CA 1
ATOM 662 C C . PHE A 1 78 ? -6.046 11.502 21.904 1.00 92.50 78 PHE A C 1
ATOM 664 O O . PHE A 1 78 ? -5.450 11.970 20.927 1.00 92.50 78 PHE A O 1
ATOM 671 N N . ALA A 1 79 ? -5.899 10.234 22.290 1.00 89.12 79 ALA A N 1
ATOM 672 C CA . ALA A 1 79 ? -5.107 9.264 21.543 1.00 89.12 79 ALA A CA 1
ATOM 673 C C . ALA A 1 79 ? -5.743 8.967 20.177 1.00 89.12 79 ALA A C 1
ATOM 675 O O . ALA A 1 79 ? -5.049 8.963 19.161 1.00 89.12 79 ALA A O 1
ATOM 676 N N . GLU A 1 80 ? -7.065 8.800 20.133 1.00 91.06 80 GLU A N 1
ATOM 677 C CA . GLU A 1 80 ? -7.813 8.589 18.893 1.00 91.06 80 GLU A CA 1
ATOM 678 C C . GLU A 1 80 ? -7.750 9.817 17.975 1.00 91.06 80 GLU A C 1
ATOM 680 O O . GLU A 1 80 ? -7.497 9.691 16.776 1.00 91.06 80 GLU A O 1
ATOM 685 N N . LEU A 1 81 ? -7.868 11.021 18.542 1.00 90.81 81 LEU A N 1
ATOM 686 C CA . LEU A 1 81 ? -7.752 12.270 17.790 1.00 90.81 81 LEU A CA 1
ATOM 687 C C . LEU A 1 81 ? -6.341 12.458 17.208 1.00 90.81 81 LEU A C 1
ATOM 689 O O . LEU A 1 81 ? -6.188 12.826 16.043 1.00 90.81 81 LEU A O 1
ATOM 693 N N . SER A 1 82 ? -5.307 12.149 17.996 1.00 91.56 82 SER A N 1
ATOM 694 C CA . SER A 1 82 ? -3.910 12.151 17.540 1.00 91.56 82 SER A CA 1
ATOM 695 C C . SER A 1 82 ? -3.684 11.157 16.402 1.00 91.56 82 SER A C 1
ATOM 697 O O . SER A 1 82 ? -3.073 11.513 15.394 1.00 91.56 82 SER A O 1
ATOM 699 N N . LYS A 1 83 ? -4.237 9.943 16.521 1.00 92.31 83 LYS A N 1
ATOM 700 C CA . LYS A 1 83 ? -4.177 8.922 15.470 1.00 92.31 83 LYS A CA 1
ATOM 701 C C . LYS A 1 83 ? -4.858 9.399 14.185 1.00 92.31 83 LYS A C 1
ATOM 703 O O . LYS A 1 83 ? -4.260 9.316 13.119 1.00 92.31 83 LYS A O 1
ATOM 708 N N . GLY A 1 84 ? -6.050 9.991 14.284 1.00 88.00 84 GLY A N 1
ATOM 709 C CA . GLY A 1 84 ? -6.757 10.553 13.129 1.00 88.00 84 GLY A CA 1
ATOM 710 C C . GLY A 1 84 ? -5.979 11.675 12.427 1.00 88.00 84 GLY A C 1
ATOM 711 O O . GLY A 1 84 ? -5.970 11.757 11.197 1.00 88.00 84 GLY A O 1
ATOM 712 N N . ILE A 1 85 ? -5.269 12.520 13.184 1.00 89.12 85 ILE A N 1
ATOM 713 C CA . ILE A 1 85 ? -4.375 13.544 12.618 1.00 89.12 85 ILE A CA 1
ATOM 714 C C . ILE A 1 85 ? -3.190 12.898 11.889 1.00 89.12 85 ILE A C 1
ATOM 716 O O . ILE A 1 85 ? -2.810 13.359 10.809 1.00 89.12 85 ILE A O 1
ATOM 720 N N . GLU A 1 86 ? -2.590 11.855 12.461 1.00 91.19 86 GLU A N 1
ATOM 721 C CA . GLU A 1 86 ? -1.454 11.159 11.857 1.00 91.19 86 GLU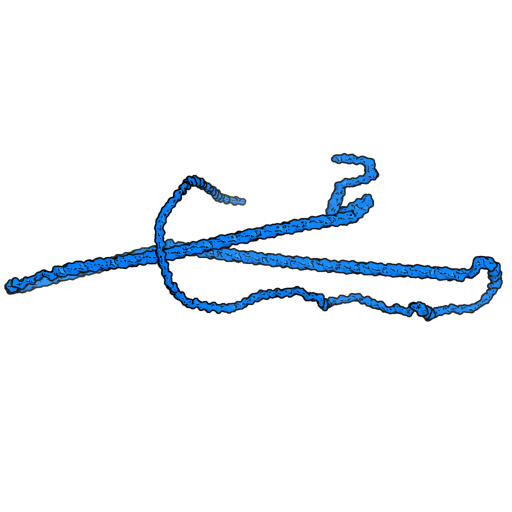 A CA 1
ATOM 722 C C . GLU A 1 86 ? -1.852 10.421 10.574 1.00 91.19 86 GLU A C 1
ATOM 724 O O . GLU A 1 86 ? -1.177 10.566 9.553 1.00 91.19 86 GLU A O 1
ATOM 729 N N . ASP A 1 87 ? -2.991 9.731 10.578 1.00 86.00 87 ASP A N 1
ATOM 730 C CA . ASP A 1 87 ? -3.542 9.062 9.398 1.00 86.00 87 ASP A CA 1
ATOM 731 C C . ASP A 1 87 ? -3.834 10.072 8.279 1.00 86.00 87 ASP A C 1
ATOM 733 O O . ASP A 1 87 ? -3.467 9.851 7.123 1.00 86.00 87 ASP A O 1
ATOM 737 N N . LYS A 1 88 ? -4.382 11.247 8.618 1.00 89.56 88 LYS A N 1
ATOM 738 C CA . LYS A 1 88 ? -4.590 12.335 7.649 1.00 89.56 88 LYS A CA 1
ATOM 739 C C . LYS A 1 88 ? -3.272 12.885 7.094 1.00 89.56 88 LYS A C 1
ATOM 741 O O . LYS A 1 88 ? -3.186 13.185 5.905 1.00 89.56 88 LYS A O 1
ATOM 746 N N . LYS A 1 89 ? -2.221 12.997 7.917 1.00 89.19 89 LYS A N 1
ATOM 747 C CA . LYS A 1 89 ? -0.875 13.375 7.444 1.00 89.19 89 LYS A CA 1
ATOM 748 C C . LYS A 1 89 ? -0.287 12.319 6.508 1.00 89.19 89 LYS A C 1
ATOM 750 O O . LYS A 1 89 ? 0.290 12.687 5.487 1.00 89.19 89 LYS A O 1
ATOM 755 N N . ARG A 1 90 ? -0.445 11.029 6.823 1.00 88.44 90 ARG A N 1
ATOM 756 C CA . ARG A 1 90 ? -0.001 9.923 5.958 1.00 88.44 90 ARG A CA 1
ATOM 757 C C . ARG A 1 90 ? -0.732 9.939 4.622 1.00 88.44 90 ARG A C 1
ATOM 759 O O . ARG A 1 90 ? -0.078 9.822 3.592 1.00 88.44 90 ARG A O 1
ATOM 766 N N . HIS A 1 91 ? -2.045 10.157 4.638 1.00 86.19 91 HIS A N 1
ATOM 767 C CA . HIS A 1 91 ? -2.847 10.275 3.424 1.00 86.19 91 HIS A CA 1
ATOM 768 C C . HIS A 1 91 ? -2.401 11.463 2.562 1.00 86.19 91 HIS A C 1
ATOM 770 O O . HIS A 1 91 ? -2.051 11.273 1.404 1.00 86.19 91 HIS A O 1
ATOM 776 N N . ASN A 1 92 ? -2.249 12.653 3.152 1.00 88.44 92 ASN A N 1
ATOM 777 C CA . ASN A 1 92 ? -1.748 13.826 2.429 1.00 88.44 92 ASN A CA 1
ATOM 778 C C . ASN A 1 92 ? -0.338 13.616 1.844 1.00 88.44 92 ASN A C 1
ATOM 780 O O . ASN A 1 92 ? -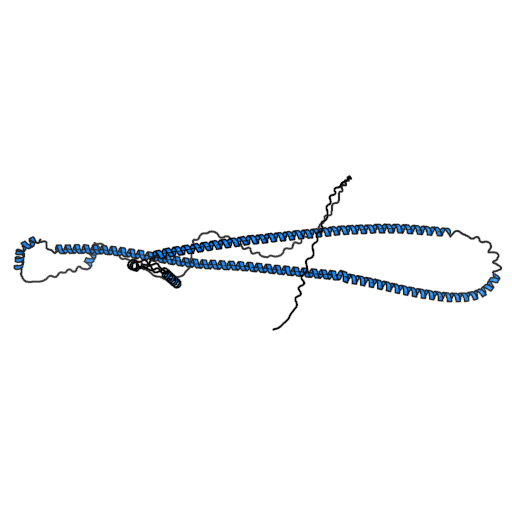0.031 14.123 0.768 1.00 88.44 92 ASN A O 1
ATOM 784 N N . ASN A 1 93 ? 0.546 12.905 2.551 1.00 88.25 93 ASN A N 1
ATOM 785 C CA . ASN A 1 93 ? 1.875 12.572 2.033 1.00 88.25 93 ASN A CA 1
ATOM 786 C C . ASN A 1 93 ? 1.802 11.575 0.874 1.00 88.25 93 ASN A C 1
ATOM 788 O O . ASN A 1 93 ? 2.560 11.701 -0.086 1.00 88.25 93 ASN A O 1
ATOM 792 N N . PHE A 1 94 ? 0.894 10.604 0.955 1.00 86.44 94 PHE A N 1
ATOM 793 C CA . PHE A 1 94 ? 0.643 9.667 -0.130 1.00 86.44 94 PHE A CA 1
ATOM 794 C C . PHE A 1 94 ? 0.125 10.393 -1.376 1.00 86.44 94 PHE A C 1
ATOM 796 O O . PHE A 1 94 ? 0.690 10.210 -2.449 1.00 86.44 94 PHE A O 1
ATOM 803 N N . ASP A 1 95 ? -0.853 11.287 -1.224 1.00 84.44 95 ASP A N 1
ATOM 804 C CA . ASP A 1 95 ? -1.397 12.075 -2.334 1.00 84.44 95 ASP A CA 1
ATOM 805 C C . ASP A 1 95 ? -0.328 12.952 -2.993 1.00 84.44 95 ASP A C 1
ATOM 807 O O . ASP A 1 95 ? -0.241 13.006 -4.219 1.00 84.44 95 ASP A O 1
ATOM 811 N N . LYS A 1 96 ? 0.549 13.586 -2.199 1.00 88.62 96 LYS A N 1
ATOM 812 C CA . LYS A 1 96 ? 1.701 14.334 -2.732 1.00 88.62 96 LYS A CA 1
ATOM 813 C C . LYS A 1 96 ? 2.631 13.445 -3.551 1.00 88.62 96 LYS A C 1
ATOM 815 O O . LYS A 1 96 ? 3.003 13.812 -4.656 1.00 88.62 96 LYS A O 1
ATOM 820 N N . MET A 1 97 ? 2.970 12.265 -3.037 1.00 84.81 97 MET A N 1
ATOM 821 C CA . MET A 1 97 ? 3.851 11.325 -3.729 1.00 84.81 97 MET A CA 1
ATOM 822 C C . MET A 1 97 ? 3.228 10.802 -5.032 1.00 84.81 97 MET A C 1
ATOM 824 O O . MET A 1 97 ? 3.936 10.652 -6.026 1.00 84.81 97 MET A O 1
ATOM 828 N N . VAL A 1 98 ? 1.915 10.553 -5.052 1.00 86.00 98 VAL A N 1
ATOM 829 C CA . VAL A 1 98 ? 1.183 10.203 -6.279 1.00 86.00 98 VAL A CA 1
ATOM 830 C C . VAL A 1 98 ? 1.255 11.354 -7.280 1.00 86.00 98 VAL A C 1
ATOM 832 O O . VAL A 1 98 ? 1.615 11.136 -8.433 1.00 86.00 98 VAL A O 1
ATOM 835 N N . HIS A 1 99 ? 1.009 12.585 -6.832 1.00 85.44 99 HIS A N 1
ATOM 836 C CA . HIS A 1 99 ? 1.030 13.760 -7.697 1.00 85.44 99 HIS A CA 1
ATOM 837 C C . HIS A 1 99 ? 2.431 14.063 -8.265 1.00 85.44 99 HIS A C 1
ATOM 839 O O . HIS A 1 99 ? 2.553 14.447 -9.431 1.00 85.44 99 HIS A O 1
ATOM 845 N N . ASP A 1 100 ? 3.489 13.863 -7.476 1.00 83.62 100 ASP A N 1
ATOM 846 C CA . ASP A 1 100 ? 4.883 14.003 -7.917 1.00 83.62 100 ASP A CA 1
ATOM 847 C C . ASP A 1 100 ? 5.269 12.912 -8.930 1.00 83.62 100 ASP A C 1
ATOM 849 O O . ASP A 1 100 ? 5.993 13.171 -9.900 1.00 83.62 100 ASP A O 1
ATOM 853 N N . ASN A 1 101 ? 4.759 11.692 -8.739 1.00 84.06 101 ASN A N 1
ATOM 854 C CA . ASN A 1 101 ? 4.962 10.588 -9.671 1.00 84.06 101 ASN A CA 1
ATOM 855 C C . ASN A 1 101 ? 4.232 10.836 -11.001 1.00 84.06 101 ASN A C 1
ATOM 857 O O . ASN A 1 101 ? 4.829 10.680 -12.065 1.00 84.06 101 ASN A O 1
ATOM 861 N N . ASP A 1 102 ? 2.985 11.308 -10.956 1.00 80.44 102 ASP A N 1
ATOM 862 C CA . ASP A 1 102 ? 2.209 11.674 -12.146 1.00 80.44 102 ASP A CA 1
ATOM 863 C C . ASP A 1 102 ? 2.861 12.834 -12.912 1.00 80.44 102 ASP A C 1
ATOM 865 O O . ASP A 1 102 ? 2.976 12.787 -14.141 1.00 80.44 102 ASP A O 1
ATOM 869 N N . ALA A 1 103 ? 3.366 13.847 -12.201 1.00 84.62 103 ALA A N 1
ATOM 870 C CA . ALA A 1 103 ? 4.125 14.942 -12.802 1.00 84.62 103 ALA A CA 1
ATOM 871 C C . ALA A 1 103 ? 5.416 14.437 -13.472 1.00 84.62 103 ALA A C 1
ATOM 873 O O . ALA A 1 103 ? 5.733 14.824 -14.601 1.00 84.62 103 ALA A O 1
ATOM 874 N N . SER A 1 104 ? 6.135 13.520 -12.818 1.00 88.25 104 SER A N 1
ATOM 875 C CA . SER A 1 104 ? 7.342 12.891 -13.371 1.00 88.25 104 SER A CA 1
ATOM 876 C C . SER A 1 104 ? 7.035 12.047 -14.613 1.00 88.25 104 SER A C 1
ATOM 878 O O . SER A 1 104 ? 7.750 12.122 -15.616 1.00 88.25 104 SER A O 1
ATOM 880 N N . ALA A 1 105 ? 5.937 11.288 -14.593 1.00 84.81 105 ALA A N 1
ATOM 881 C CA . ALA A 1 105 ? 5.465 10.508 -15.732 1.00 84.81 105 ALA A CA 1
ATOM 882 C C . ALA A 1 105 ? 5.062 11.406 -16.914 1.00 84.81 105 ALA A C 1
ATOM 884 O O . ALA A 1 105 ? 5.384 11.095 -18.064 1.00 84.81 105 ALA A O 1
ATOM 885 N N . MET A 1 106 ? 4.412 12.544 -16.645 1.00 85.75 106 MET A N 1
ATOM 886 C CA . MET A 1 106 ? 4.072 13.536 -17.667 1.00 85.75 106 MET A CA 1
ATOM 887 C C . MET A 1 106 ? 5.331 14.136 -18.308 1.00 85.75 106 MET A C 1
ATOM 889 O O . MET A 1 106 ? 5.417 14.197 -19.535 1.00 85.75 106 MET A O 1
ATOM 893 N N . LEU A 1 107 ? 6.333 14.511 -17.506 1.00 89.31 107 LEU A N 1
ATOM 894 C CA . LEU A 1 107 ? 7.612 15.027 -18.007 1.00 89.31 107 LEU A CA 1
ATOM 895 C C . LEU A 1 107 ? 8.349 14.002 -18.876 1.00 89.31 107 LEU A C 1
ATOM 897 O O . LEU A 1 107 ? 8.898 14.357 -19.920 1.00 89.31 107 LEU A O 1
ATOM 901 N N . ASN A 1 108 ? 8.340 12.727 -18.483 1.00 87.00 108 ASN A N 1
ATOM 902 C CA . ASN A 1 108 ? 8.948 11.659 -19.275 1.0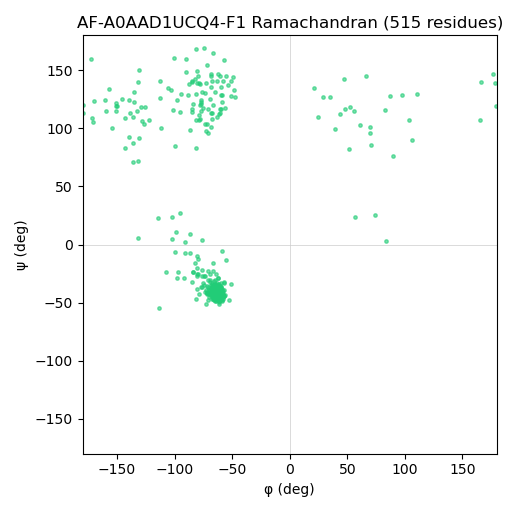0 87.00 108 ASN A CA 1
ATOM 903 C C . ASN A 1 108 ? 8.238 11.478 -20.623 1.00 87.00 108 ASN A C 1
ATOM 905 O O . ASN A 1 108 ? 8.908 11.447 -21.655 1.00 87.00 108 ASN A O 1
ATOM 909 N N . LYS A 1 109 ? 6.898 11.467 -20.639 1.00 84.19 109 LYS A N 1
ATOM 910 C CA . LYS A 1 109 ? 6.119 11.440 -21.889 1.00 84.19 109 LYS A CA 1
ATOM 911 C C . LYS A 1 109 ? 6.396 12.660 -22.765 1.00 84.19 109 LYS A C 1
ATOM 913 O O . LYS A 1 109 ? 6.518 12.534 -23.978 1.00 84.19 109 LYS A O 1
ATOM 918 N N . GLN A 1 110 ? 6.537 13.844 -22.170 1.00 86.25 110 GLN A N 1
ATOM 919 C CA . GLN A 1 110 ? 6.869 15.056 -22.915 1.00 86.25 110 GLN A CA 1
ATOM 920 C C . GLN A 1 110 ? 8.254 14.958 -23.571 1.00 86.25 110 GLN A C 1
ATOM 922 O O . GLN A 1 110 ? 8.400 15.320 -24.739 1.00 86.25 110 GLN A O 1
ATOM 927 N N . ARG A 1 111 ? 9.259 14.427 -22.860 1.00 89.94 111 ARG A N 1
ATOM 928 C CA . ARG A 1 111 ? 10.587 14.156 -23.436 1.00 89.94 111 ARG A CA 1
ATOM 929 C C . ARG A 1 111 ? 10.522 13.133 -24.565 1.00 89.94 111 ARG A C 1
ATOM 931 O O . ARG A 1 111 ? 11.174 13.328 -25.585 1.00 89.94 111 ARG A O 1
ATOM 938 N N . GLU A 1 112 ? 9.736 12.073 -24.408 1.00 86.81 112 GLU A N 1
ATOM 939 C CA . GLU A 1 112 ? 9.549 11.053 -25.443 1.00 86.81 112 GLU A CA 1
ATOM 940 C C . GLU A 1 112 ? 8.946 11.654 -26.721 1.00 86.81 112 GLU A C 1
ATOM 942 O O . GLU A 1 112 ? 9.483 11.464 -27.811 1.00 86.81 112 GLU A O 1
ATOM 947 N N . VAL A 1 113 ? 7.900 12.475 -26.590 1.00 87.44 113 VAL A N 1
ATOM 948 C CA . VAL A 1 113 ? 7.296 13.189 -27.726 1.00 87.44 113 VAL A CA 1
ATOM 949 C C . VAL A 1 113 ? 8.304 14.126 -28.398 1.00 87.44 113 VAL A C 1
ATOM 951 O O . VAL A 1 113 ? 8.386 14.151 -29.626 1.00 87.44 113 VAL A O 1
ATOM 954 N N . GLN A 1 114 ? 9.110 14.859 -27.624 1.00 90.81 114 GLN A N 1
ATOM 955 C CA . GLN A 1 114 ? 10.165 15.720 -28.174 1.00 90.81 114 GLN A CA 1
ATOM 956 C C . GLN A 1 114 ? 11.232 14.920 -28.933 1.00 90.81 114 GLN A C 1
ATOM 958 O O . GLN A 1 114 ? 11.669 15.348 -30.001 1.00 90.81 114 GLN A O 1
ATOM 963 N N . LEU A 1 115 ? 11.631 13.752 -28.420 1.00 90.31 115 LEU A N 1
ATOM 964 C CA . LEU A 1 115 ? 12.578 12.860 -29.094 1.00 90.31 115 LEU A CA 1
ATOM 965 C C . LEU A 1 115 ? 12.003 12.311 -30.402 1.00 90.31 115 LEU A C 1
ATOM 967 O O . LEU A 1 115 ? 12.700 12.317 -31.415 1.00 90.31 115 LEU A O 1
ATOM 971 N N . LEU A 1 116 ? 10.731 11.903 -30.417 1.00 88.25 116 LEU A N 1
ATOM 972 C CA . LEU A 1 116 ? 10.055 11.455 -31.638 1.00 88.25 116 LEU A CA 1
ATOM 973 C C . LEU A 1 116 ? 9.953 12.578 -32.672 1.00 88.25 116 LEU A C 1
ATOM 975 O O . LEU A 1 116 ? 10.230 12.363 -33.851 1.00 88.25 116 LEU A O 1
ATOM 979 N N . GLN A 1 117 ? 9.598 13.787 -32.238 1.00 87.69 117 GLN A N 1
ATOM 980 C CA . GLN A 1 117 ? 9.497 14.947 -33.118 1.00 87.69 117 GLN A CA 1
ATOM 981 C C . GLN A 1 117 ? 10.857 15.326 -33.713 1.00 87.69 117 GLN A C 1
ATOM 983 O O . GLN A 1 117 ? 10.957 15.578 -34.915 1.00 87.69 117 GLN A O 1
ATOM 988 N N . ARG A 1 118 ? 11.916 15.295 -32.896 1.00 91.31 118 ARG A N 1
ATOM 989 C CA . ARG A 1 118 ? 13.291 15.497 -33.354 1.00 91.31 118 ARG A CA 1
ATOM 990 C C . ARG A 1 118 ? 13.722 14.413 -34.343 1.00 91.31 118 ARG A C 1
ATOM 992 O O . ARG A 1 118 ? 14.234 14.750 -35.403 1.00 91.31 118 ARG A O 1
ATOM 999 N N . GLY A 1 119 ? 13.450 13.142 -34.047 1.00 88.38 119 GLY A N 1
ATOM 1000 C CA . GLY A 1 119 ? 13.772 12.028 -34.942 1.00 88.38 119 GLY A CA 1
ATOM 1001 C C . GLY A 1 119 ? 13.040 12.109 -36.286 1.00 88.38 119 GLY A C 1
ATOM 1002 O O . GLY A 1 119 ? 13.616 11.800 -37.326 1.00 88.38 119 GLY A O 1
ATOM 1003 N N . LEU A 1 120 ? 11.788 12.581 -36.301 1.00 88.25 120 LEU A N 1
ATOM 1004 C CA . LEU A 1 120 ? 11.056 12.854 -37.543 1.00 88.25 120 LEU A CA 1
ATOM 1005 C C . LEU A 1 120 ? 11.702 13.982 -38.354 1.00 88.25 120 LEU A C 1
ATOM 1007 O O . LEU A 1 120 ? 11.816 13.870 -39.573 1.00 88.25 120 LEU A O 1
ATOM 1011 N N . GLN A 1 121 ? 12.134 15.055 -37.692 1.00 92.62 121 GLN A N 1
ATOM 1012 C CA . GLN A 1 121 ? 12.797 16.176 -38.352 1.00 92.62 121 GLN A CA 1
ATOM 1013 C C . GLN A 1 121 ? 14.174 15.782 -38.907 1.00 92.62 121 GLN A C 1
ATOM 1015 O O . GLN A 1 121 ? 14.523 16.188 -40.014 1.00 92.62 121 GLN A O 1
ATOM 1020 N N . GLU A 1 122 ? 14.935 14.967 -38.174 1.00 91.88 122 GLU A N 1
ATOM 1021 C CA . GLU A 1 122 ? 16.215 14.413 -38.625 1.00 91.88 122 GLU A CA 1
ATOM 1022 C C . GLU A 1 122 ? 16.023 13.547 -39.879 1.00 91.88 122 GLU A C 1
ATOM 1024 O O . GLU A 1 122 ? 16.671 13.823 -40.886 1.00 91.88 122 GLU A O 1
ATOM 1029 N N . ARG A 1 123 ? 15.041 12.630 -39.902 1.00 87.81 123 ARG A N 1
ATOM 1030 C CA . ARG A 1 123 ? 14.712 11.855 -41.119 1.00 87.81 123 ARG A CA 1
ATOM 1031 C C . ARG A 1 123 ? 14.311 12.736 -42.298 1.00 87.81 123 ARG A C 1
ATOM 1033 O O . ARG A 1 123 ? 14.775 12.525 -43.409 1.00 87.81 123 ARG A O 1
ATOM 1040 N N . GLN A 1 124 ? 13.487 13.759 -42.070 1.00 90.19 124 GLN A N 1
ATOM 1041 C CA . GLN A 1 124 ? 13.121 14.697 -43.138 1.00 90.19 124 GLN A CA 1
ATOM 1042 C C . GLN A 1 124 ? 14.337 15.446 -43.697 1.00 90.19 124 GLN A C 1
ATOM 1044 O O . GLN A 1 124 ? 14.378 15.755 -44.888 1.00 90.19 124 GLN A O 1
ATOM 1049 N N . ASN A 1 125 ? 15.312 15.774 -42.849 1.00 92.62 125 ASN A N 1
ATOM 1050 C CA . ASN A 1 125 ? 16.549 16.415 -43.281 1.00 92.62 125 ASN A CA 1
ATOM 1051 C C . ASN A 1 125 ? 17.456 15.436 -44.038 1.00 92.62 125 ASN A C 1
ATOM 1053 O O . ASN A 1 125 ? 18.035 15.827 -45.049 1.00 92.62 125 ASN A O 1
ATOM 1057 N N . GLU A 1 126 ? 17.538 14.179 -43.599 1.00 91.38 126 GLU A N 1
ATOM 1058 C CA . GLU A 1 126 ? 18.251 13.104 -44.300 1.00 91.38 126 GLU A CA 1
ATOM 1059 C C . GLU A 1 126 ? 17.656 12.848 -45.689 1.00 91.38 126 GLU A C 1
ATOM 1061 O O . GLU A 1 126 ? 18.392 12.846 -46.674 1.00 91.38 126 GLU A O 1
ATOM 1066 N N . ASP A 1 127 ? 16.330 12.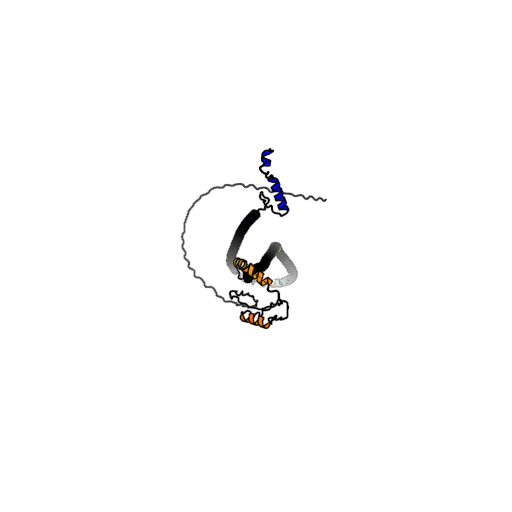742 -45.798 1.00 87.44 127 ASP A N 1
ATOM 1067 C CA . ASP A 1 127 ? 15.631 12.563 -47.075 1.00 87.44 127 ASP A CA 1
ATOM 1068 C C . ASP A 1 127 ? 15.886 13.743 -48.023 1.00 87.44 127 ASP A C 1
ATOM 1070 O O . ASP A 1 127 ? 16.163 13.558 -49.210 1.00 87.44 127 ASP A O 1
ATOM 1074 N N . LYS A 1 128 ? 15.849 14.980 -47.505 1.00 92.00 128 LYS A N 1
ATOM 1075 C CA . LYS A 1 128 ? 16.190 16.183 -48.283 1.00 92.00 128 LYS A CA 1
ATOM 1076 C C . LYS A 1 128 ? 17.645 16.175 -48.745 1.00 92.00 128 LYS A C 1
ATOM 1078 O O . LYS A 1 128 ? 17.912 16.541 -49.888 1.00 92.00 128 LYS A O 1
ATOM 1083 N N . ALA A 1 129 ? 18.576 15.773 -47.881 1.00 90.62 129 ALA A N 1
ATOM 1084 C CA . ALA A 1 129 ? 19.991 15.679 -48.223 1.00 90.62 129 ALA A CA 1
ATOM 1085 C C . ALA A 1 129 ? 20.234 14.608 -49.297 1.00 90.62 129 ALA A C 1
ATOM 1087 O O . ALA A 1 129 ? 20.941 14.869 -50.270 1.00 90.62 129 ALA A O 1
ATOM 1088 N N . MET A 1 130 ? 19.588 13.446 -49.171 1.00 91.31 130 MET A N 1
ATOM 1089 C CA . MET A 1 130 ? 19.635 12.369 -50.159 1.00 91.31 130 MET A CA 1
ATOM 1090 C C . MET A 1 130 ? 19.076 12.828 -51.509 1.00 91.31 130 MET A C 1
ATOM 1092 O O . MET A 1 130 ? 19.730 12.661 -52.537 1.00 91.31 130 MET A O 1
ATOM 1096 N N . LEU A 1 131 ? 17.902 13.468 -51.518 1.00 88.44 131 LEU A N 1
ATOM 1097 C CA . LEU A 1 131 ? 17.320 14.050 -52.729 1.00 88.44 131 LEU A CA 1
ATOM 1098 C C . LEU A 1 131 ? 18.270 15.070 -53.369 1.00 88.44 131 LEU A C 1
ATOM 1100 O O . LEU A 1 131 ? 18.489 15.022 -54.578 1.00 88.44 131 LEU A O 1
ATOM 1104 N N . GLY A 1 132 ? 18.885 15.943 -52.567 1.00 91.31 132 GLY A N 1
ATOM 1105 C CA . GLY A 1 132 ? 19.894 16.895 -53.035 1.00 91.31 132 GLY A CA 1
ATOM 1106 C C . GLY A 1 132 ? 21.094 16.216 -53.707 1.00 91.31 132 GLY A C 1
ATOM 1107 O O . GLY A 1 132 ? 21.498 16.625 -54.794 1.00 91.31 132 GLY A O 1
ATOM 1108 N N . GLN A 1 133 ? 21.620 15.138 -53.117 1.00 90.00 133 GLN A N 1
ATOM 1109 C CA . GLN A 1 133 ? 22.715 14.353 -53.702 1.00 90.00 133 GLN A CA 1
ATOM 1110 C C . GLN A 1 133 ? 22.316 13.671 -55.017 1.00 90.00 133 GLN A C 1
ATOM 1112 O O . GLN A 1 133 ? 23.109 13.653 -55.962 1.00 90.00 133 GLN A O 1
ATOM 1117 N N . ILE A 1 134 ? 21.093 13.137 -55.108 1.00 89.38 134 ILE A N 1
ATOM 1118 C CA . ILE A 1 134 ? 20.573 12.525 -56.339 1.00 89.38 134 ILE A CA 1
ATOM 1119 C C . ILE A 1 134 ? 20.510 13.568 -57.459 1.00 89.38 134 ILE A C 1
ATOM 1121 O O . ILE A 1 134 ? 21.013 13.312 -58.555 1.00 89.38 134 ILE A O 1
ATOM 1125 N N . TYR A 1 135 ? 19.955 14.754 -57.185 1.00 89.69 135 TYR A N 1
ATOM 1126 C CA . TYR A 1 135 ? 19.900 15.839 -58.168 1.00 89.69 135 TYR A CA 1
ATOM 1127 C C . TYR A 1 135 ? 21.294 16.280 -58.616 1.00 89.69 135 TYR A C 1
ATOM 1129 O O . TYR A 1 135 ? 21.530 16.418 -59.816 1.00 89.69 135 TYR A O 1
ATOM 1137 N N . GLN A 1 136 ? 22.232 16.434 -57.679 1.00 89.88 136 GLN A N 1
ATOM 1138 C CA . GLN A 1 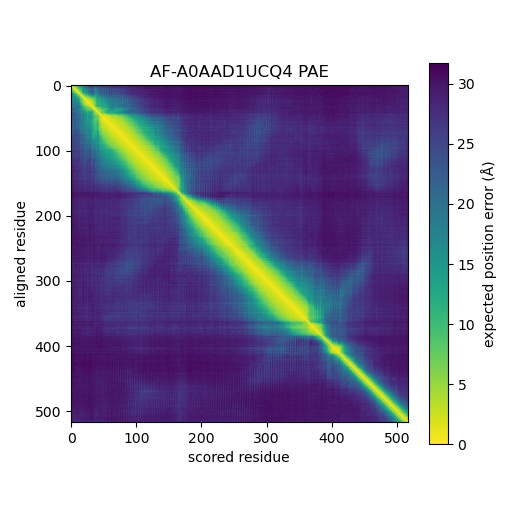136 ? 23.609 16.798 -58.011 1.00 89.88 136 GLN A CA 1
ATOM 1139 C C . GLN A 1 136 ? 24.268 15.747 -58.916 1.00 89.88 136 GLN A C 1
ATOM 1141 O O . GLN A 1 136 ? 24.830 16.081 -59.956 1.00 89.88 136 GLN A O 1
ATOM 1146 N N . THR A 1 137 ? 24.108 14.466 -58.581 1.00 89.25 137 THR A N 1
ATOM 1147 C CA . THR A 1 137 ? 24.654 13.353 -59.371 1.00 89.25 137 THR A CA 1
ATOM 1148 C C . THR A 1 137 ? 24.086 13.337 -60.794 1.00 89.25 137 THR A C 1
ATOM 1150 O O . THR A 1 137 ? 24.816 13.082 -61.751 1.00 89.25 137 THR A O 1
ATOM 1153 N N . GLN A 1 138 ? 22.792 13.629 -60.965 1.00 86.19 138 GLN A N 1
ATOM 1154 C CA . GLN A 1 138 ? 22.166 13.709 -62.289 1.00 86.19 138 GLN A CA 1
ATOM 1155 C C . GLN A 1 138 ? 22.720 14.868 -63.128 1.00 86.19 138 GLN A C 1
ATOM 1157 O O . GLN A 1 138 ? 22.960 14.695 -64.326 1.00 86.19 138 GLN A O 1
ATOM 1162 N N . ILE A 1 139 ? 22.956 16.030 -62.511 1.00 88.44 139 ILE A N 1
ATOM 1163 C CA . ILE A 1 139 ? 23.581 17.184 -63.173 1.00 88.44 139 ILE A CA 1
ATOM 1164 C C . ILE A 1 139 ? 24.999 16.824 -63.632 1.00 88.44 139 ILE A C 1
ATOM 1166 O O . ILE A 1 139 ? 25.339 17.028 -64.800 1.00 88.44 139 ILE A O 1
ATOM 1170 N N . ASP A 1 140 ? 25.797 16.218 -62.754 1.00 89.50 140 ASP A N 1
ATOM 1171 C CA . ASP A 1 140 ? 27.179 15.838 -63.058 1.00 89.50 140 ASP A CA 1
ATOM 1172 C C . ASP A 1 140 ? 27.246 14.795 -64.187 1.00 89.50 140 ASP A C 1
ATOM 1174 O O . ASP A 1 140 ? 28.065 14.905 -65.104 1.00 89.50 140 ASP A O 1
ATOM 1178 N N . GLN A 1 141 ? 26.339 13.811 -64.187 1.00 86.50 141 GLN A N 1
ATOM 1179 C CA . GLN A 1 141 ? 26.225 12.827 -65.269 1.00 86.50 141 GLN A CA 1
ATOM 1180 C C . GLN A 1 141 ? 25.850 13.469 -66.608 1.00 86.50 141 GLN A C 1
ATOM 1182 O O . GLN A 1 141 ? 26.423 13.105 -67.639 1.00 86.50 141 GLN A O 1
ATOM 1187 N N . LYS A 1 142 ? 24.911 14.424 -66.610 1.00 88.19 142 LYS A N 1
ATOM 1188 C CA . LYS A 1 142 ? 24.515 15.156 -67.821 1.00 88.19 142 LYS A CA 1
ATOM 1189 C C . LYS A 1 142 ? 25.694 15.946 -68.395 1.00 88.19 142 LYS A C 1
ATOM 1191 O O . LYS A 1 142 ? 25.965 15.844 -69.589 1.00 88.19 142 LYS A O 1
ATOM 1196 N N . ASN A 1 143 ? 26.428 16.664 -67.546 1.00 86.25 143 ASN A N 1
ATOM 1197 C CA . ASN A 1 143 ? 27.603 17.437 -67.957 1.00 86.25 143 ASN A CA 1
ATOM 1198 C C . ASN A 1 143 ? 28.715 16.538 -68.517 1.00 86.25 143 ASN A C 1
ATOM 1200 O O . ASN A 1 143 ? 29.348 16.872 -69.517 1.00 86.25 143 ASN A O 1
ATOM 1204 N N . LYS A 1 144 ? 28.920 15.358 -67.919 1.00 87.12 144 LYS A N 1
ATOM 1205 C CA . LYS A 1 144 ? 29.900 14.382 -68.410 1.00 87.12 144 LYS A CA 1
ATOM 1206 C C . LYS A 1 144 ? 29.551 13.847 -69.804 1.00 87.12 144 LYS A C 1
ATOM 1208 O O . LYS A 1 144 ? 30.450 13.687 -70.622 1.00 87.12 144 LYS A O 1
ATOM 1213 N N . ARG A 1 145 ? 28.268 13.587 -70.092 1.00 83.12 145 ARG A N 1
ATOM 1214 C CA . ARG A 1 145 ? 27.823 13.144 -71.429 1.00 83.12 145 ARG A CA 1
ATOM 1215 C C . ARG A 1 145 ? 28.094 14.203 -72.495 1.00 83.12 145 ARG A C 1
ATOM 1217 O O . ARG A 1 145 ? 28.690 13.876 -73.514 1.00 83.12 145 ARG A O 1
ATOM 1224 N N . LEU A 1 146 ? 27.747 15.456 -72.205 1.00 82.44 146 LEU A N 1
ATOM 1225 C CA . LEU A 1 146 ? 27.960 16.583 -73.117 1.00 82.44 146 LEU A CA 1
ATOM 1226 C C . LEU A 1 146 ? 29.444 16.748 -73.496 1.00 82.44 146 LEU A C 1
ATOM 1228 O O . LEU A 1 146 ? 29.779 16.925 -74.663 1.00 82.44 146 LEU A O 1
ATOM 1232 N N . ASN A 1 147 ? 30.349 16.638 -72.517 1.00 82.94 147 ASN A N 1
ATOM 1233 C CA . ASN A 1 147 ? 31.788 16.752 -72.770 1.00 82.94 147 ASN A CA 1
ATOM 1234 C C . ASN A 1 147 ? 32.341 15.616 -73.645 1.00 82.94 147 ASN A C 1
ATOM 1236 O O . ASN A 1 147 ? 33.242 15.854 -74.447 1.00 82.94 147 ASN A O 1
ATOM 1240 N N . ASN A 1 148 ? 31.816 14.397 -73.501 1.00 83.06 148 ASN A N 1
ATOM 1241 C CA . ASN A 1 148 ? 32.252 13.256 -74.304 1.00 83.06 148 ASN A CA 1
ATOM 1242 C C . ASN A 1 148 ? 31.802 13.376 -75.772 1.00 83.06 148 ASN A C 1
ATOM 1244 O O . ASN A 1 148 ? 32.569 13.034 -76.668 1.00 83.06 148 ASN A O 1
ATOM 1248 N N . GLU A 1 149 ? 30.590 13.879 -76.028 1.00 77.06 149 GLU A N 1
ATOM 1249 C CA . GLU A 1 149 ? 30.082 14.106 -77.392 1.00 77.06 149 GLU A CA 1
ATOM 1250 C C . GLU A 1 149 ? 30.953 15.115 -78.156 1.00 77.06 149 GLU A C 1
ATOM 1252 O O . GLU A 1 149 ? 31.372 14.846 -79.282 1.00 77.06 149 GLU A O 1
ATOM 1257 N N . LEU A 1 150 ? 31.335 16.215 -77.498 1.00 80.00 150 LEU A N 1
ATOM 1258 C CA . LEU A 1 150 ? 32.199 17.248 -78.077 1.00 80.00 150 LEU A CA 1
ATOM 1259 C C . LEU A 1 150 ? 33.605 16.731 -78.446 1.00 80.00 150 LEU A C 1
ATOM 1261 O O . LEU A 1 150 ? 34.254 17.269 -79.344 1.00 80.00 150 LEU A O 1
ATOM 1265 N N . GLN A 1 151 ? 34.116 15.718 -77.739 1.00 76.19 151 GLN A N 1
ATOM 1266 C CA . GLN A 1 151 ? 35.424 15.130 -78.046 1.00 76.19 151 GLN A CA 1
ATOM 1267 C C . GLN A 1 151 ? 35.389 14.264 -79.308 1.00 76.19 151 GLN A C 1
ATOM 1269 O O . GLN A 1 151 ? 36.305 14.366 -80.122 1.00 76.19 151 GLN A O 1
ATOM 1274 N N . MET A 1 152 ? 34.334 13.467 -79.507 1.00 72.50 152 MET A N 1
ATOM 1275 C CA . MET A 1 152 ? 34.225 12.601 -80.689 1.00 72.50 152 MET A CA 1
ATOM 1276 C C . MET A 1 152 ? 34.055 13.389 -81.991 1.00 72.50 152 MET A C 1
ATOM 1278 O O . MET A 1 152 ? 34.597 12.999 -83.023 1.00 72.50 152 MET A O 1
ATOM 1282 N N . GLU A 1 153 ? 33.346 14.518 -81.949 1.00 70.81 153 GLU A N 1
ATOM 1283 C CA . GLU A 1 153 ? 33.140 15.373 -83.124 1.00 70.81 153 GLU A CA 1
ATOM 1284 C C . GLU A 1 153 ? 34.472 15.906 -83.690 1.00 70.81 153 GLU A C 1
ATOM 1286 O O . GLU A 1 153 ? 34.704 15.869 -84.898 1.00 70.81 153 GLU A O 1
ATOM 1291 N N . LYS A 1 154 ? 35.409 16.286 -82.810 1.00 72.38 154 LYS A N 1
ATOM 1292 C CA . LYS A 1 154 ? 36.737 16.801 -83.191 1.00 72.38 154 LYS A CA 1
ATOM 1293 C C . LYS A 1 154 ? 37.658 15.751 -83.816 1.00 72.38 154 LYS A C 1
ATOM 1295 O O . LYS A 1 154 ? 38.526 16.093 -84.619 1.00 72.38 154 LYS A O 1
ATOM 1300 N N . GLU A 1 155 ? 37.518 14.482 -83.440 1.00 70.31 155 GLU A N 1
ATOM 1301 C CA . GLU A 1 155 ? 38.322 13.396 -84.018 1.00 70.31 155 GLU A CA 1
ATOM 1302 C C . GLU A 1 155 ? 37.872 13.047 -85.441 1.00 70.31 155 GLU A C 1
ATOM 1304 O O . GLU A 1 155 ? 38.700 12.760 -86.309 1.00 70.31 155 GLU A O 1
ATOM 1309 N N . LEU A 1 156 ? 36.567 13.134 -85.702 1.00 64.81 156 LEU A N 1
ATOM 1310 C CA . LEU A 1 156 ? 35.965 12.831 -87.000 1.00 64.81 156 LEU A CA 1
ATOM 1311 C C . LEU A 1 156 ? 36.372 13.845 -88.081 1.00 64.81 156 LEU A C 1
ATOM 1313 O O . LEU A 1 156 ? 36.630 13.467 -89.225 1.00 64.81 156 LEU A O 1
ATOM 1317 N N . GLU A 1 157 ? 36.509 15.115 -87.700 1.00 57.81 157 GLU A N 1
ATOM 1318 C CA . GLU A 1 157 ? 36.940 16.204 -88.582 1.00 57.81 157 GLU A CA 1
ATOM 1319 C C . GLU A 1 157 ? 38.409 16.054 -89.033 1.00 57.81 157 GLU A C 1
ATOM 1321 O O . GLU A 1 157 ? 38.752 16.342 -90.181 1.00 57.81 157 GLU A O 1
ATOM 1326 N N . ARG A 1 158 ? 39.284 15.501 -88.178 1.00 57.84 158 ARG A N 1
ATOM 1327 C CA . ARG A 1 158 ? 40.702 15.258 -88.509 1.00 57.84 158 ARG A CA 1
ATOM 1328 C C . ARG A 1 158 ? 40.905 14.209 -89.601 1.00 57.84 158 ARG A C 1
ATOM 1330 O O . ARG A 1 158 ? 41.782 14.379 -90.445 1.00 57.84 158 ARG A O 1
ATOM 1337 N N . MET A 1 159 ? 40.106 13.142 -89.610 1.00 55.62 159 MET A N 1
ATOM 1338 C CA . MET A 1 159 ? 40.272 12.039 -90.568 1.00 55.62 159 MET A CA 1
ATOM 1339 C C . MET A 1 159 ? 39.881 12.400 -92.007 1.00 55.62 159 MET A C 1
ATOM 1341 O O . MET A 1 159 ? 40.349 11.760 -92.949 1.00 55.62 159 MET A O 1
ATOM 1345 N N . GLN A 1 160 ? 39.037 13.412 -92.215 1.00 51.34 160 GLN A N 1
ATOM 1346 C CA . GLN A 1 160 ? 38.574 13.772 -93.561 1.00 51.34 160 GLN A CA 1
ATOM 1347 C C . GLN A 1 160 ? 39.631 14.533 -94.383 1.00 51.34 160 GLN A C 1
ATOM 1349 O O . GLN A 1 160 ? 39.597 14.492 -95.611 1.00 51.34 160 GLN A O 1
ATOM 1354 N N . ILE A 1 161 ? 40.614 15.162 -93.729 1.00 51.78 161 ILE A N 1
ATOM 1355 C CA . ILE A 1 161 ? 41.651 15.985 -94.376 1.00 51.78 161 ILE A CA 1
ATOM 1356 C C . ILE A 1 161 ? 42.780 15.128 -94.984 1.00 51.78 161 ILE A C 1
ATOM 1358 O O . ILE A 1 161 ? 43.420 15.529 -95.957 1.00 51.78 161 ILE A O 1
ATOM 1362 N N . GLU A 1 162 ? 43.005 13.920 -94.467 1.00 50.44 162 GLU A N 1
ATOM 1363 C CA . GLU A 1 162 ? 44.159 13.078 -94.822 1.00 50.44 162 GLU A CA 1
ATOM 1364 C C . GLU A 1 162 ? 43.982 12.297 -96.146 1.00 50.44 162 GLU A C 1
ATOM 1366 O O . GLU A 1 162 ? 44.936 11.741 -96.683 1.00 50.44 162 GLU A O 1
ATOM 1371 N N . ARG A 1 163 ? 42.772 12.281 -96.729 1.00 47.09 163 ARG A N 1
ATOM 1372 C CA . ARG A 1 163 ? 42.409 11.406 -97.866 1.00 47.09 163 ARG A CA 1
ATOM 1373 C C . ARG A 1 163 ? 42.619 11.970 -99.285 1.00 47.09 163 ARG A C 1
ATOM 1375 O O . ARG A 1 163 ? 42.270 11.280 -100.237 1.00 47.09 163 ARG A O 1
ATOM 1382 N N . VAL A 1 164 ? 43.151 13.185 -99.477 1.00 41.66 164 VAL A N 1
ATOM 1383 C CA . VAL A 1 164 ? 42.973 13.942 -100.750 1.00 41.66 164 VAL A CA 1
ATOM 1384 C C . VAL A 1 164 ? 44.253 14.188 -101.594 1.00 41.66 164 VAL A C 1
ATOM 1386 O O . VAL A 1 164 ? 44.257 15.093 -102.419 1.00 41.66 164 VAL A O 1
ATOM 1389 N N . LYS A 1 165 ? 45.363 13.428 -101.500 1.00 40.62 165 LYS A N 1
ATOM 1390 C CA . LYS A 1 165 ? 46.551 13.712 -102.363 1.00 40.62 165 LYS A CA 1
ATOM 1391 C C . LYS A 1 165 ? 47.253 12.508 -103.025 1.00 40.62 165 LYS A C 1
ATOM 1393 O O . LYS A 1 165 ? 48.020 11.816 -102.370 1.00 40.62 165 LYS A O 1
ATOM 1398 N N . GLY A 1 166 ? 47.103 12.420 -104.360 1.00 39.47 166 GLY A N 1
ATOM 1399 C CA . GLY A 1 166 ? 48.193 12.203 -105.339 1.00 39.47 166 GLY A CA 1
ATOM 1400 C C . GLY A 1 166 ? 48.268 10.857 -106.086 1.00 39.47 166 GLY A C 1
ATOM 1401 O O . GLY A 1 166 ? 48.274 9.824 -105.430 1.00 39.47 166 GLY A O 1
ATOM 1402 N N . ILE A 1 167 ? 48.388 10.893 -107.434 1.00 41.69 167 ILE A N 1
ATOM 1403 C CA . ILE A 1 167 ? 49.378 10.195 -108.319 1.00 41.69 167 ILE A CA 1
ATOM 1404 C C . ILE A 1 167 ? 48.930 10.243 -109.811 1.00 41.69 167 ILE A C 1
ATOM 1406 O O . ILE A 1 167 ? 47.753 10.035 -110.092 1.00 41.69 167 ILE A O 1
ATOM 1410 N N . ASP A 1 168 ? 49.876 10.464 -110.748 1.00 38.69 168 ASP A N 1
ATOM 1411 C CA . ASP A 1 168 ? 49.727 10.404 -112.228 1.00 38.69 168 ASP A CA 1
ATOM 1412 C C . ASP A 1 168 ? 50.887 9.562 -112.863 1.00 38.69 168 ASP A C 1
ATOM 1414 O O . ASP A 1 168 ? 52.012 9.668 -112.353 1.00 38.69 168 ASP A O 1
ATOM 1418 N N . PRO A 1 169 ? 50.681 8.692 -113.893 1.00 53.47 169 PRO A N 1
ATOM 1419 C CA . PRO A 1 169 ? 51.469 7.459 -114.063 1.00 53.47 169 PRO A CA 1
ATOM 1420 C C . PRO A 1 169 ? 51.968 7.116 -115.500 1.00 53.47 169 PRO A C 1
ATOM 1422 O O . PRO A 1 169 ? 51.526 6.114 -116.053 1.00 53.47 169 PRO A O 1
ATOM 1425 N N . ASP A 1 170 ? 52.940 7.822 -116.104 1.00 42.50 170 ASP A N 1
ATOM 1426 C CA . ASP A 1 170 ? 53.320 7.519 -117.517 1.00 42.50 170 ASP A CA 1
ATOM 1427 C C . ASP A 1 170 ? 54.818 7.361 -117.873 1.00 42.50 170 ASP A C 1
ATOM 1429 O O . ASP A 1 170 ? 55.172 7.104 -119.026 1.00 42.50 170 ASP A O 1
ATOM 1433 N N . ALA A 1 171 ? 55.737 7.379 -116.902 1.00 47.75 171 ALA A N 1
ATOM 1434 C CA . ALA A 1 171 ? 57.176 7.193 -117.174 1.00 47.75 171 ALA A CA 1
ATOM 1435 C C . ALA A 1 171 ? 57.676 5.723 -117.106 1.00 47.75 171 ALA A C 1
ATOM 1437 O O . ALA A 1 171 ? 58.820 5.433 -117.455 1.00 47.75 171 ALA A O 1
ATOM 1438 N N . TYR A 1 172 ? 56.837 4.774 -116.670 1.00 51.81 172 TYR A N 1
ATOM 1439 C CA . TYR A 1 172 ? 57.258 3.431 -116.223 1.00 51.81 172 TYR A CA 1
ATOM 1440 C C . TYR A 1 172 ? 57.451 2.389 -117.344 1.00 51.81 172 TYR A C 1
ATOM 1442 O O . TYR A 1 172 ? 58.204 1.426 -117.197 1.00 51.81 172 TYR A O 1
ATOM 1450 N N . ASN A 1 173 ? 56.804 2.557 -118.497 1.00 50.88 173 ASN A N 1
ATOM 1451 C CA . ASN A 1 173 ? 56.643 1.436 -119.431 1.00 50.88 173 ASN A CA 1
ATOM 1452 C C . ASN A 1 173 ? 57.804 1.218 -120.415 1.00 50.88 173 ASN A C 1
ATOM 1454 O O . ASN A 1 173 ? 57.820 0.200 -121.105 1.00 50.88 173 ASN A O 1
ATOM 1458 N N . ARG A 1 174 ? 58.798 2.116 -120.475 1.00 51.88 174 ARG A N 1
ATOM 1459 C CA . ARG A 1 174 ? 59.892 2.013 -121.463 1.00 51.88 174 ARG A CA 1
ATOM 1460 C C . ARG A 1 174 ? 61.178 1.366 -120.927 1.00 51.88 174 ARG A C 1
ATOM 1462 O O . ARG A 1 174 ? 61.835 0.668 -121.686 1.00 51.88 174 ARG A O 1
ATOM 1469 N N . MET A 1 175 ? 61.489 1.475 -119.630 1.00 52.59 175 MET A N 1
ATOM 1470 C CA . MET A 1 175 ? 62.673 0.828 -119.015 1.00 52.59 175 MET A CA 1
ATOM 1471 C C . MET A 1 175 ? 62.496 -0.668 -118.702 1.00 52.59 175 MET A C 1
ATOM 1473 O O . MET A 1 175 ? 63.456 -1.371 -118.399 1.00 52.59 175 MET A O 1
ATOM 1477 N N . ARG A 1 176 ? 61.265 -1.179 -118.769 1.00 52.22 176 ARG A N 1
ATOM 1478 C CA . ARG A 1 176 ? 60.904 -2.488 -118.211 1.00 52.22 176 ARG A CA 1
ATOM 1479 C C . ARG A 1 176 ? 61.411 -3.688 -119.015 1.00 52.22 176 ARG A C 1
ATOM 1481 O O . ARG A 1 176 ? 61.572 -4.767 -118.460 1.00 52.22 176 ARG A O 1
ATOM 1488 N N . LYS A 1 177 ? 61.617 -3.546 -120.326 1.00 53.75 177 LYS A N 1
ATOM 1489 C CA . LYS A 1 177 ? 61.750 -4.718 -121.207 1.00 53.75 177 LYS A CA 1
ATOM 1490 C C . LYS A 1 177 ? 63.168 -5.300 -121.262 1.00 53.75 177 LYS A C 1
ATOM 1492 O O . LYS A 1 177 ? 63.306 -6.510 -121.395 1.00 53.75 177 LYS A O 1
ATOM 1497 N N . GLU A 1 178 ? 64.197 -4.466 -121.123 1.00 53.09 178 GLU A N 1
ATOM 1498 C CA . GLU A 1 178 ? 65.605 -4.893 -121.210 1.00 53.09 178 GLU A CA 1
ATOM 1499 C C . GLU A 1 178 ? 66.214 -5.265 -119.849 1.00 53.09 178 GLU A C 1
ATOM 1501 O O . GLU A 1 178 ? 67.034 -6.178 -119.784 1.00 53.09 178 GLU A O 1
ATOM 1506 N N . ALA A 1 179 ? 65.745 -4.663 -118.748 1.00 56.53 179 ALA A N 1
ATOM 1507 C CA . ALA A 1 179 ? 66.080 -5.103 -117.389 1.00 56.53 179 ALA A CA 1
ATOM 1508 C C . ALA A 1 179 ? 65.617 -6.550 -117.121 1.00 56.53 179 ALA A C 1
ATOM 1510 O O . ALA A 1 179 ? 66.343 -7.340 -116.520 1.00 56.53 179 ALA A O 1
ATOM 1511 N N . TYR A 1 180 ? 64.462 -6.929 -117.675 1.00 60.69 180 TYR A N 1
ATOM 1512 C CA . TYR A 1 180 ? 63.762 -8.169 -117.344 1.00 60.69 180 TYR A CA 1
ATOM 1513 C C . TYR A 1 180 ? 64.572 -9.452 -117.590 1.00 60.69 180 TYR A C 1
ATOM 1515 O O . TYR A 1 180 ? 64.539 -10.375 -116.784 1.00 60.69 180 TYR A O 1
ATOM 1523 N N . GLN A 1 181 ? 65.321 -9.559 -118.691 1.00 58.12 181 GLN A N 1
ATOM 1524 C CA . GLN A 1 181 ? 66.006 -10.824 -119.005 1.00 58.12 181 GLN A CA 1
ATOM 1525 C C . GLN A 1 181 ? 67.242 -11.082 -118.138 1.00 58.12 181 GLN A C 1
ATOM 1527 O O . GLN A 1 181 ? 67.553 -12.237 -117.840 1.00 58.12 181 GLN A O 1
ATOM 1532 N N . LYS A 1 182 ? 67.954 -10.023 -117.743 1.00 60.97 182 LYS A N 1
ATOM 1533 C CA . LYS A 1 182 ? 69.143 -10.129 -116.891 1.00 60.97 182 LYS A CA 1
ATOM 1534 C C . LYS A 1 182 ? 68.747 -10.294 -115.423 1.00 60.97 182 LYS A C 1
ATOM 1536 O O . LYS A 1 182 ? 69.319 -11.133 -114.730 1.00 60.97 182 LYS A O 1
ATOM 1541 N N . GLU A 1 183 ? 67.689 -9.592 -115.024 1.00 58.78 183 GLU A N 1
ATOM 1542 C CA . GLU A 1 183 ? 66.991 -9.752 -113.749 1.00 58.78 183 GLU A CA 1
ATOM 1543 C C . GLU A 1 183 ? 66.595 -11.215 -113.514 1.00 58.78 183 GLU A C 1
ATOM 1545 O O . GLU A 1 183 ? 66.975 -11.771 -112.497 1.00 58.78 183 GLU A O 1
ATOM 1550 N N . VAL A 1 184 ? 65.989 -11.914 -114.485 1.00 68.69 184 VAL A N 1
ATOM 1551 C CA . VAL A 1 184 ? 65.490 -13.297 -114.295 1.00 68.69 184 VAL A CA 1
ATOM 1552 C C . VAL A 1 184 ? 66.557 -14.316 -113.844 1.00 68.69 184 VAL A C 1
ATOM 1554 O O . VAL A 1 184 ? 66.235 -15.260 -113.116 1.00 68.69 184 VAL A O 1
ATOM 1557 N N . ARG A 1 185 ? 67.824 -14.175 -114.261 1.00 68.38 185 ARG A N 1
ATOM 1558 C CA . ARG A 1 185 ? 68.898 -15.110 -113.862 1.00 68.38 185 ARG A CA 1
ATOM 1559 C C . ARG A 1 185 ? 69.471 -14.796 -112.488 1.00 68.38 185 ARG A C 1
ATOM 1561 O O . ARG A 1 185 ? 69.630 -15.713 -111.685 1.00 68.38 185 ARG A O 1
ATOM 1568 N N . GLU A 1 186 ? 69.782 -13.530 -112.235 1.00 72.62 186 GLU A N 1
ATOM 1569 C CA . GLU A 1 186 ? 70.265 -13.079 -110.926 1.00 72.62 186 GLU A CA 1
ATOM 1570 C C . GLU A 1 186 ? 69.170 -13.268 -109.860 1.00 72.62 186 GLU A C 1
ATOM 1572 O O . GLU A 1 186 ? 69.468 -13.720 -108.752 1.00 72.62 186 GLU A O 1
ATOM 1577 N N . ASP A 1 187 ? 67.899 -13.098 -110.239 1.00 68.44 187 ASP A N 1
ATOM 1578 C CA . ASP A 1 187 ? 66.728 -13.414 -109.420 1.00 68.44 187 ASP A CA 1
ATOM 1579 C C . ASP A 1 187 ? 66.724 -14.865 -108.970 1.00 68.44 187 ASP A C 1
ATOM 1581 O O . ASP A 1 187 ? 66.415 -15.144 -107.820 1.00 68.44 187 ASP A O 1
ATOM 1585 N N . LEU A 1 188 ? 67.050 -15.829 -109.832 1.00 72.88 188 LEU A N 1
ATOM 1586 C CA . LEU A 1 188 ? 66.947 -17.242 -109.462 1.00 72.88 188 LEU A CA 1
ATOM 1587 C C . LEU A 1 188 ? 67.932 -17.638 -108.351 1.00 72.88 188 LEU A C 1
ATOM 1589 O O . LEU A 1 188 ? 67.572 -18.405 -107.451 1.00 72.88 188 LEU A O 1
ATOM 1593 N N . GLU A 1 189 ? 69.159 -17.118 -108.383 1.00 73.75 189 GLU A N 1
ATOM 1594 C CA . GLU A 1 189 ? 70.165 -17.377 -107.346 1.00 73.75 189 GLU A CA 1
ATOM 1595 C C . GLU A 1 189 ? 69.939 -16.543 -106.087 1.00 73.75 189 GLU A C 1
ATOM 1597 O O . GLU A 1 189 ? 70.010 -17.083 -104.974 1.00 73.75 189 GLU A O 1
ATOM 1602 N N . GLN A 1 190 ? 69.603 -15.259 -106.241 1.00 74.56 190 GLN A N 1
ATOM 1603 C CA . GLN A 1 190 ? 69.203 -14.424 -105.112 1.00 74.56 190 GLN A CA 1
ATOM 1604 C C . GLN A 1 190 ? 67.981 -15.016 -104.419 1.00 74.56 190 GLN A C 1
ATOM 1606 O O . GLN A 1 190 ? 67.985 -15.133 -103.202 1.00 74.56 190 GLN A O 1
ATOM 1611 N N . ARG A 1 191 ? 66.993 -15.526 -105.158 1.00 75.19 191 ARG A N 1
ATOM 1612 C CA . ARG A 1 191 ? 65.793 -16.157 -104.599 1.00 75.19 191 ARG A CA 1
ATOM 1613 C C . ARG A 1 191 ? 66.106 -17.410 -103.792 1.00 75.19 191 ARG A C 1
ATOM 1615 O O . ARG A 1 191 ? 65.438 -17.649 -102.793 1.00 75.19 191 ARG A O 1
ATOM 1622 N N . LYS A 1 192 ? 67.130 -18.197 -104.145 1.00 77.94 192 LYS A N 1
ATOM 1623 C CA . LYS A 1 192 ? 67.563 -19.336 -103.310 1.00 77.94 192 LYS A CA 1
ATOM 1624 C C . LYS A 1 192 ? 68.220 -18.884 -102.003 1.00 77.94 192 LYS A C 1
ATOM 1626 O O . LYS A 1 192 ? 67.882 -19.427 -100.952 1.00 77.94 192 LYS A O 1
ATOM 1631 N N . LYS A 1 193 ? 69.120 -17.895 -102.046 1.00 79.19 193 LYS A N 1
ATOM 1632 C CA . LYS A 1 193 ? 69.765 -17.339 -100.838 1.00 79.19 193 LYS A CA 1
ATOM 1633 C C . LYS A 1 193 ? 68.767 -16.595 -99.950 1.00 79.19 193 LYS A C 1
ATOM 1635 O O . LYS A 1 193 ? 68.752 -16.811 -98.742 1.00 79.19 193 LYS A O 1
ATOM 1640 N N . MET A 1 194 ? 67.891 -15.797 -100.554 1.00 74.38 194 MET A N 1
ATOM 1641 C CA . MET A 1 194 ? 66.779 -15.124 -99.887 1.00 74.38 194 MET A CA 1
ATOM 1642 C C . MET A 1 194 ? 65.848 -16.138 -99.250 1.00 74.38 194 MET A C 1
ATOM 1644 O O . MET A 1 194 ? 65.524 -15.971 -98.089 1.00 74.38 194 MET A O 1
ATOM 1648 N N . LYS A 1 195 ? 65.515 -17.246 -99.923 1.00 82.38 195 LYS A N 1
ATOM 1649 C CA . LYS A 1 195 ? 64.684 -18.294 -99.322 1.00 82.38 195 LYS A CA 1
ATOM 1650 C C . LYS A 1 195 ? 65.329 -18.911 -98.076 1.00 82.38 195 LYS A C 1
ATOM 1652 O O . LYS A 1 195 ? 64.641 -19.120 -97.088 1.00 82.38 195 LYS A O 1
ATOM 1657 N N . GLN A 1 196 ? 66.638 -19.174 -98.081 1.00 78.19 196 GLN A N 1
ATOM 1658 C CA . GLN A 1 196 ? 67.344 -19.682 -96.892 1.00 78.19 196 GLN A CA 1
ATOM 1659 C C . GLN A 1 196 ? 67.411 -18.648 -95.760 1.00 78.19 196 GLN A C 1
ATOM 1661 O O . GLN A 1 196 ? 67.236 -18.988 -94.589 1.00 78.19 196 GLN A O 1
ATOM 1666 N N . TYR A 1 197 ? 67.646 -17.383 -96.105 1.00 80.94 197 TYR A N 1
ATOM 1667 C CA . TYR A 1 197 ? 67.650 -16.284 -95.146 1.00 80.94 197 TYR A CA 1
ATOM 1668 C C . TYR A 1 197 ? 66.252 -16.033 -94.563 1.00 80.94 197 TYR A C 1
ATOM 1670 O O . TYR A 1 197 ? 66.117 -15.897 -93.352 1.00 80.94 197 TYR A O 1
ATOM 1678 N N . GLU A 1 198 ? 65.207 -16.063 -95.391 1.00 79.06 198 GLU A N 1
ATOM 1679 C CA . GLU A 1 198 ? 63.796 -16.006 -95.000 1.00 79.06 198 GLU A CA 1
ATOM 1680 C C . GLU A 1 198 ? 63.427 -17.174 -94.089 1.00 79.06 198 GLU A C 1
ATOM 1682 O O . GLU A 1 198 ? 62.776 -16.957 -93.072 1.00 79.06 198 GLU A O 1
ATOM 1687 N N . GLU A 1 199 ? 63.873 -18.396 -94.393 1.00 85.62 199 GLU A N 1
ATOM 1688 C CA . GLU A 1 199 ? 63.652 -19.570 -93.541 1.00 85.62 199 GLU A CA 1
ATOM 1689 C C . GLU A 1 199 ? 64.297 -19.368 -92.157 1.00 85.62 199 GLU A C 1
ATOM 1691 O O . GLU A 1 199 ? 63.657 -19.585 -91.126 1.00 85.62 199 GLU A O 1
ATOM 1696 N N . SER A 1 200 ? 65.539 -18.873 -92.110 1.00 82.88 200 SER A N 1
ATOM 1697 C CA . SER A 1 200 ? 66.246 -18.563 -90.860 1.00 82.88 200 SER A CA 1
ATOM 1698 C C . SER A 1 200 ? 65.585 -17.419 -90.081 1.00 82.88 200 SER A C 1
ATOM 1700 O O . SER A 1 200 ? 65.395 -17.519 -88.867 1.00 82.88 200 SER A O 1
ATOM 1702 N N . MET A 1 201 ? 65.193 -16.342 -90.764 1.00 84.38 201 MET A N 1
ATOM 1703 C CA . MET A 1 201 ? 64.482 -15.203 -90.177 1.00 84.38 201 MET A CA 1
ATOM 1704 C C . MET A 1 201 ? 63.113 -15.617 -89.643 1.00 84.38 201 MET A C 1
ATOM 1706 O O . MET A 1 201 ? 62.738 -15.227 -88.538 1.00 84.38 201 MET A O 1
ATOM 1710 N N . ARG A 1 202 ? 62.392 -16.473 -90.371 1.00 84.44 202 ARG A N 1
ATOM 1711 C CA . ARG A 1 202 ? 61.118 -17.049 -89.940 1.00 84.44 202 ARG A CA 1
ATOM 1712 C C . ARG A 1 202 ? 61.304 -17.923 -88.705 1.00 84.44 202 ARG A C 1
ATOM 1714 O O . ARG A 1 202 ? 60.543 -17.782 -87.753 1.00 84.44 202 ARG A O 1
ATOM 1721 N N . MET A 1 203 ? 62.323 -18.782 -88.672 1.00 83.88 203 MET A N 1
ATOM 1722 C CA . MET A 1 203 ? 62.622 -19.606 -87.495 1.00 83.88 203 MET A CA 1
ATOM 1723 C C . MET A 1 203 ? 62.991 -18.762 -86.271 1.00 83.88 203 MET A C 1
ATOM 1725 O O . MET A 1 203 ? 62.557 -19.068 -85.157 1.00 83.88 203 MET A O 1
ATOM 1729 N N . ASN A 1 204 ? 63.748 -17.680 -86.462 1.00 85.44 204 ASN A N 1
ATOM 1730 C CA . ASN A 1 204 ? 64.095 -16.775 -85.371 1.00 85.44 204 ASN A CA 1
ATOM 1731 C C . ASN A 1 204 ? 62.875 -15.971 -84.886 1.00 85.44 204 ASN A C 1
ATOM 1733 O O . ASN A 1 204 ? 62.633 -15.898 -83.684 1.00 85.44 204 ASN A O 1
ATOM 1737 N N . SER A 1 205 ? 62.037 -15.486 -85.808 1.00 84.44 205 SER A N 1
ATOM 1738 C CA . SER A 1 205 ? 60.771 -14.809 -85.503 1.00 84.44 205 SER A CA 1
ATOM 1739 C C . SER A 1 205 ? 59.799 -15.713 -84.735 1.00 84.44 205 SER A C 1
ATOM 1741 O O . SER A 1 205 ? 59.223 -15.290 -83.736 1.00 84.44 205 SER A O 1
ATOM 1743 N N . VAL A 1 206 ? 59.673 -16.990 -85.118 1.00 87.94 206 VAL A N 1
ATOM 1744 C CA . VAL A 1 206 ? 58.863 -17.975 -84.379 1.00 87.94 206 VAL A CA 1
ATOM 1745 C C . VAL A 1 206 ? 59.408 -18.189 -82.964 1.00 87.94 206 VAL A C 1
ATOM 1747 O O . VAL A 1 206 ? 58.635 -18.263 -82.008 1.00 87.94 206 VAL A O 1
ATOM 1750 N N . ARG A 1 207 ? 60.735 -18.260 -82.794 1.00 87.88 207 ARG A N 1
ATOM 1751 C CA . ARG A 1 207 ? 61.367 -18.408 -81.474 1.00 87.88 207 ARG A CA 1
ATOM 1752 C C . ARG A 1 207 ? 61.144 -17.179 -80.587 1.00 87.88 207 ARG A C 1
ATOM 1754 O O . ARG A 1 207 ? 60.847 -17.343 -79.405 1.00 87.88 207 ARG A O 1
ATOM 1761 N N . GLU A 1 208 ? 61.287 -15.974 -81.129 1.00 83.50 208 GLU A N 1
ATOM 1762 C CA . GLU A 1 208 ? 61.037 -14.723 -80.403 1.00 83.50 208 GLU A CA 1
ATOM 1763 C C . GLU A 1 208 ? 59.558 -14.549 -80.059 1.00 83.50 208 GLU A C 1
ATOM 1765 O O . GLU A 1 208 ? 59.234 -14.241 -78.914 1.00 83.50 208 GLU A O 1
ATOM 1770 N N . SER A 1 209 ? 58.657 -14.844 -80.999 1.00 84.25 209 SER A N 1
ATOM 1771 C CA . SER A 1 209 ? 57.212 -14.850 -80.758 1.00 84.25 209 SER A CA 1
ATOM 1772 C C . SER A 1 209 ? 56.846 -15.811 -79.626 1.00 84.25 209 SER A C 1
ATOM 1774 O O . SER A 1 209 ? 56.122 -15.431 -78.708 1.00 84.25 209 SER A O 1
ATOM 1776 N N . LYS A 1 210 ? 57.423 -17.019 -79.617 1.00 88.75 210 LYS A N 1
ATOM 1777 C CA . LYS A 1 210 ? 57.208 -17.985 -78.535 1.00 88.75 210 LYS A CA 1
ATOM 1778 C C . LYS A 1 210 ? 57.698 -17.463 -77.180 1.00 88.75 210 LYS A C 1
ATOM 1780 O O . LYS A 1 210 ? 56.962 -17.559 -76.206 1.00 88.75 210 LYS A O 1
ATOM 1785 N N . LYS A 1 211 ? 58.890 -16.853 -77.119 1.00 89.19 211 LYS A N 1
ATOM 1786 C CA . LYS A 1 211 ? 59.390 -16.214 -75.886 1.00 89.19 211 LYS A CA 1
ATOM 1787 C C . LYS A 1 211 ? 58.464 -15.098 -75.398 1.00 89.19 211 LYS A C 1
ATOM 1789 O O . LYS A 1 211 ? 58.181 -15.031 -74.209 1.00 89.19 211 LYS A O 1
ATOM 1794 N N . MET A 1 212 ? 57.964 -14.260 -76.305 1.00 85.31 212 MET A N 1
ATOM 1795 C CA . MET A 1 212 ? 57.038 -13.175 -75.965 1.00 85.31 212 MET A CA 1
ATOM 1796 C C . MET A 1 212 ? 55.704 -13.698 -75.421 1.00 85.31 212 MET A C 1
ATOM 1798 O O . MET A 1 212 ? 55.175 -13.128 -74.469 1.00 85.31 212 MET A O 1
ATOM 1802 N N . ILE A 1 213 ? 55.178 -14.790 -75.984 1.00 86.81 213 ILE A N 1
ATOM 1803 C CA . ILE A 1 213 ? 53.965 -15.452 -75.482 1.00 86.81 213 ILE A CA 1
ATOM 1804 C C . ILE A 1 213 ? 54.207 -16.029 -74.079 1.00 86.81 213 ILE A C 1
ATOM 1806 O O . ILE A 1 213 ? 53.396 -15.800 -73.181 1.00 86.81 213 ILE A O 1
ATOM 1810 N N . ASP A 1 214 ? 55.333 -16.715 -73.863 1.00 88.50 214 ASP A N 1
ATOM 1811 C CA . ASP A 1 214 ? 55.688 -17.285 -72.557 1.00 88.50 214 ASP A CA 1
ATOM 1812 C C . ASP A 1 214 ? 55.874 -16.188 -71.486 1.00 88.50 214 ASP A C 1
ATOM 1814 O O . ASP A 1 214 ? 55.391 -16.322 -70.357 1.00 88.50 214 ASP A O 1
ATOM 1818 N N . ASP A 1 215 ? 56.521 -15.071 -71.833 1.00 88.19 215 ASP A N 1
ATOM 1819 C CA . ASP A 1 215 ? 56.699 -13.924 -70.935 1.00 88.19 215 ASP A CA 1
ATOM 1820 C C . ASP A 1 215 ? 55.373 -13.211 -70.632 1.00 88.19 215 ASP A C 1
ATOM 1822 O O . ASP A 1 215 ? 55.150 -12.776 -69.497 1.00 88.19 215 ASP A O 1
ATOM 1826 N N . TYR A 1 216 ? 54.471 -13.113 -71.614 1.00 88.19 216 TYR A N 1
ATOM 1827 C CA . TYR A 1 216 ? 53.133 -12.559 -71.409 1.00 88.19 216 TYR A CA 1
ATOM 1828 C C . TYR A 1 216 ? 52.308 -13.442 -70.467 1.00 88.19 216 TYR A C 1
ATOM 1830 O O . TYR A 1 216 ? 51.750 -12.939 -69.493 1.00 88.19 216 TYR A O 1
ATOM 1838 N N . SER A 1 217 ? 52.325 -14.760 -70.681 1.00 88.12 217 SER A N 1
ATOM 1839 C CA . SER A 1 217 ? 51.648 -15.731 -69.815 1.00 88.12 217 SER A CA 1
ATOM 1840 C C . SER A 1 217 ? 52.174 -15.685 -68.373 1.00 88.12 217 SER A C 1
ATOM 1842 O O . SER A 1 217 ? 51.398 -15.704 -67.416 1.00 88.12 217 SER A O 1
ATOM 1844 N N . ARG A 1 218 ? 53.492 -15.529 -68.180 1.00 89.12 218 ARG A N 1
ATOM 1845 C CA . ARG A 1 218 ? 54.084 -15.348 -66.842 1.00 89.12 218 ARG A CA 1
ATOM 1846 C C . ARG A 1 218 ? 53.615 -14.067 -66.159 1.00 89.12 218 ARG A C 1
ATOM 1848 O O . ARG A 1 218 ? 53.305 -14.104 -64.968 1.00 89.12 218 ARG A O 1
ATOM 1855 N N . LYS A 1 219 ? 53.562 -12.946 -66.884 1.00 88.69 219 LYS A N 1
ATOM 1856 C CA . LYS A 1 219 ? 53.062 -11.669 -66.344 1.00 88.69 219 LYS A CA 1
ATOM 1857 C C . LYS A 1 219 ? 51.580 -11.744 -65.996 1.00 88.69 219 LYS A C 1
ATOM 1859 O O . LYS A 1 219 ? 51.177 -11.220 -64.963 1.00 88.69 219 LYS A O 1
ATOM 1864 N N . GLU A 1 220 ? 50.781 -12.419 -66.815 1.00 87.88 220 GLU A N 1
ATOM 1865 C CA . GLU A 1 220 ? 49.361 -12.646 -66.545 1.00 87.88 220 GLU A CA 1
ATOM 1866 C C . GLU A 1 220 ? 49.160 -13.465 -65.262 1.00 87.88 220 GLU A C 1
ATOM 1868 O O . GLU A 1 220 ? 48.417 -13.043 -64.375 1.00 87.88 220 GLU A O 1
ATOM 1873 N N . LEU A 1 221 ? 49.913 -14.558 -65.092 1.00 89.56 221 LEU A N 1
ATOM 1874 C CA . LEU A 1 221 ? 49.878 -15.370 -63.873 1.00 89.56 221 LEU A CA 1
ATOM 1875 C C . LEU A 1 221 ? 50.305 -14.573 -62.629 1.00 89.56 221 LEU A C 1
ATOM 1877 O O . LEU A 1 221 ? 49.694 -14.695 -61.566 1.00 89.56 221 LEU A O 1
ATOM 1881 N N . GLN A 1 222 ? 51.348 -13.746 -62.742 1.00 88.38 222 GLN A N 1
ATOM 1882 C CA . GLN A 1 222 ? 51.789 -12.871 -61.651 1.00 88.38 222 GLN A CA 1
ATOM 1883 C C . GLN A 1 222 ? 50.718 -11.841 -61.287 1.00 88.38 222 GLN A C 1
ATOM 1885 O O . GLN A 1 222 ? 50.409 -11.678 -60.105 1.00 88.38 222 GLN A O 1
ATOM 1890 N N . ASN A 1 223 ? 50.101 -11.205 -62.285 1.00 88.44 223 ASN A N 1
ATOM 1891 C CA . ASN A 1 223 ? 49.005 -10.267 -62.073 1.00 88.44 223 ASN A CA 1
ATOM 1892 C C . ASN A 1 223 ? 47.826 -10.951 -61.371 1.00 88.44 223 ASN A C 1
ATOM 1894 O O . ASN A 1 223 ? 47.315 -10.422 -60.385 1.00 88.44 223 ASN A O 1
ATOM 1898 N N . GLU A 1 224 ? 47.424 -12.146 -61.808 1.00 87.94 224 GLU A N 1
ATOM 1899 C CA . GLU A 1 224 ? 46.341 -12.902 -61.171 1.00 87.94 224 GLU A CA 1
ATOM 1900 C C . GLU A 1 224 ? 46.664 -13.234 -59.703 1.00 87.94 224 GLU A C 1
ATOM 1902 O O . GLU A 1 224 ? 45.828 -13.051 -58.812 1.00 87.94 224 GLU A O 1
ATOM 1907 N N . GLN A 1 225 ? 47.897 -13.663 -59.415 1.00 88.94 225 GLN A N 1
ATOM 1908 C CA . GLN A 1 225 ? 48.349 -13.914 -58.044 1.00 88.94 225 GLN A CA 1
ATOM 1909 C C . GLN A 1 225 ? 48.352 -12.639 -57.191 1.00 88.94 225 GLN A C 1
ATOM 1911 O O . GLN A 1 225 ? 47.961 -12.680 -56.020 1.00 88.94 225 GLN A O 1
ATOM 1916 N N . GLU A 1 226 ? 48.760 -11.501 -57.750 1.00 88.69 226 GLU A N 1
ATOM 1917 C CA . GLU A 1 226 ? 48.687 -10.215 -57.061 1.00 88.69 226 GLU A CA 1
ATOM 1918 C C . GLU A 1 226 ? 47.248 -9.800 -56.762 1.00 88.69 226 GLU A C 1
ATOM 1920 O O . GLU A 1 226 ? 46.968 -9.369 -55.640 1.00 88.69 226 GLU A O 1
ATOM 1925 N N . TYR A 1 227 ? 46.328 -9.956 -57.717 1.00 89.88 227 TYR A N 1
ATOM 1926 C CA . TYR A 1 227 ? 44.908 -9.678 -57.502 1.00 89.88 227 TYR A CA 1
ATOM 1927 C C . TYR A 1 227 ? 44.330 -10.567 -56.403 1.00 89.88 227 TYR A C 1
ATOM 1929 O O . TYR A 1 227 ? 43.699 -10.047 -55.481 1.00 89.88 227 TYR A O 1
ATOM 1937 N N . LYS A 1 228 ? 44.626 -11.873 -56.416 1.00 89.88 228 LYS A N 1
ATOM 1938 C CA . LYS A 1 228 ? 44.214 -12.800 -55.349 1.00 89.88 228 LYS A CA 1
ATOM 1939 C C . LYS A 1 228 ? 44.749 -12.372 -53.981 1.00 89.88 228 LYS A C 1
ATOM 1941 O O . LYS A 1 228 ? 44.000 -12.354 -53.007 1.00 89.88 228 LYS A O 1
ATOM 1946 N N . ARG A 1 229 ? 46.019 -11.957 -53.892 1.00 88.38 229 ARG A N 1
ATOM 1947 C CA . ARG A 1 229 ? 46.615 -11.453 -52.639 1.00 88.38 229 ARG A CA 1
ATOM 1948 C C . ARG A 1 229 ? 45.976 -10.143 -52.172 1.00 88.38 229 ARG A C 1
ATOM 1950 O O . ARG A 1 229 ? 45.762 -9.976 -50.973 1.00 88.38 229 ARG A O 1
ATOM 1957 N N . LYS A 1 230 ? 45.686 -9.212 -53.088 1.00 89.31 230 LYS A N 1
ATOM 1958 C CA . LYS A 1 230 ? 45.021 -7.935 -52.772 1.00 89.31 230 LYS A CA 1
ATOM 1959 C C . LYS A 1 230 ? 43.598 -8.172 -52.256 1.00 89.31 230 LYS A C 1
ATOM 1961 O O . LYS A 1 230 ? 43.243 -7.598 -51.230 1.00 89.31 230 LYS A O 1
ATOM 1966 N N . PHE A 1 231 ? 42.841 -9.069 -52.890 1.00 90.12 231 PHE A N 1
ATOM 1967 C CA . PHE A 1 231 ? 41.504 -9.463 -52.436 1.00 90.12 231 PHE A CA 1
ATOM 1968 C C . PHE A 1 231 ? 41.528 -10.157 -51.074 1.00 90.12 231 PHE A C 1
ATOM 1970 O O . PHE A 1 231 ? 40.826 -9.725 -50.167 1.00 90.12 231 PHE A O 1
ATOM 1977 N N . ALA A 1 232 ? 42.408 -11.141 -50.872 1.00 90.44 232 ALA A N 1
ATOM 1978 C CA . ALA A 1 232 ? 42.521 -11.824 -49.583 1.00 90.44 232 ALA A CA 1
ATOM 1979 C C . ALA A 1 232 ? 42.845 -10.852 -48.431 1.00 90.44 232 ALA A C 1
ATOM 1981 O O . ALA A 1 232 ? 42.271 -10.949 -47.348 1.00 90.44 232 ALA A O 1
ATOM 1982 N N . LYS A 1 233 ? 43.725 -9.866 -48.667 1.00 89.62 233 LYS A N 1
ATOM 1983 C CA . LYS A 1 233 ? 44.019 -8.806 -47.687 1.00 89.62 233 LYS A CA 1
ATOM 1984 C C . LYS A 1 233 ? 42.817 -7.899 -47.422 1.00 89.62 233 LYS A C 1
ATOM 1986 O O . LYS A 1 233 ? 42.617 -7.486 -46.281 1.00 89.62 233 LYS A O 1
ATOM 1991 N N . PHE A 1 234 ? 42.036 -7.575 -48.451 1.00 92.12 234 PHE A N 1
ATOM 1992 C CA . PHE A 1 234 ? 40.819 -6.779 -48.309 1.00 92.12 234 PHE A CA 1
ATOM 1993 C C . PHE A 1 234 ? 39.763 -7.513 -47.474 1.00 92.12 234 PHE A C 1
ATOM 1995 O O . PHE A 1 234 ? 39.267 -6.949 -46.497 1.00 92.12 234 PHE A O 1
ATOM 2002 N N . ASP A 1 235 ? 39.503 -8.784 -47.781 1.00 88.94 235 ASP A N 1
ATOM 2003 C CA . ASP A 1 235 ? 38.557 -9.623 -47.040 1.00 88.94 235 ASP A CA 1
ATOM 2004 C C . ASP A 1 235 ? 38.990 -9.793 -45.585 1.00 88.94 235 ASP A C 1
ATOM 2006 O O . ASP A 1 235 ? 38.195 -9.617 -44.662 1.00 88.94 235 ASP A O 1
ATOM 2010 N N . GLN A 1 236 ? 40.281 -10.034 -45.349 1.00 89.44 236 GLN A N 1
ATOM 2011 C CA . GLN A 1 236 ? 40.826 -10.104 -43.997 1.00 89.44 236 GLN A CA 1
ATOM 2012 C C . GLN A 1 236 ? 40.685 -8.764 -43.254 1.00 89.44 236 GLN A C 1
ATOM 2014 O O . GLN A 1 236 ? 40.371 -8.739 -42.062 1.00 89.44 236 GLN A O 1
ATOM 2019 N N . GLY A 1 237 ? 40.854 -7.639 -43.954 1.00 90.19 237 GLY A N 1
ATOM 2020 C CA . GLY A 1 237 ? 40.586 -6.301 -43.429 1.00 90.19 237 GLY A CA 1
ATOM 2021 C C . GLY A 1 237 ? 39.116 -6.096 -43.049 1.00 90.19 237 GLY A C 1
ATOM 2022 O O . GLY A 1 237 ? 38.832 -5.549 -41.983 1.00 90.19 237 GLY A O 1
ATOM 2023 N N . MET A 1 238 ? 38.185 -6.576 -43.873 1.00 88.62 238 MET A N 1
ATOM 2024 C CA . MET A 1 238 ? 36.745 -6.537 -43.604 1.00 88.62 238 MET A CA 1
ATOM 2025 C C . MET A 1 238 ? 36.359 -7.408 -42.408 1.00 88.62 238 MET A C 1
ATOM 2027 O O . MET A 1 238 ? 35.678 -6.924 -41.504 1.00 88.62 238 MET A O 1
ATOM 2031 N N . ILE A 1 239 ? 36.865 -8.641 -42.341 1.00 90.19 239 ILE A N 1
ATOM 2032 C CA . ILE A 1 239 ? 36.651 -9.551 -41.207 1.00 90.19 239 ILE A CA 1
ATOM 2033 C C . ILE A 1 239 ? 37.183 -8.923 -39.916 1.00 90.19 239 ILE A C 1
ATOM 2035 O O . ILE A 1 239 ? 36.494 -8.925 -38.897 1.00 90.19 239 ILE A O 1
ATOM 2039 N N . ASN A 1 240 ? 38.375 -8.323 -39.945 1.00 89.94 240 ASN A N 1
ATOM 2040 C CA . ASN A 1 240 ? 38.944 -7.656 -38.775 1.00 89.94 240 ASN A CA 1
ATOM 2041 C C . ASN A 1 240 ? 38.120 -6.435 -38.349 1.00 89.94 240 ASN A C 1
ATOM 2043 O O . ASN A 1 240 ? 37.884 -6.248 -37.156 1.00 89.94 240 ASN A O 1
ATOM 2047 N N . ARG A 1 241 ? 37.627 -5.623 -39.294 1.00 87.06 241 ARG A N 1
ATOM 2048 C CA . ARG A 1 241 ? 36.722 -4.502 -38.987 1.00 87.06 241 ARG A CA 1
ATOM 2049 C C . ARG A 1 241 ? 35.409 -4.986 -38.383 1.00 87.06 241 ARG A C 1
ATOM 2051 O O . ARG A 1 241 ? 34.973 -4.420 -37.386 1.00 87.06 241 ARG A O 1
ATOM 2058 N N . GLN A 1 242 ? 34.819 -6.047 -38.927 1.00 86.06 242 GLN A N 1
ATOM 2059 C CA . GLN A 1 242 ? 33.598 -6.650 -38.396 1.00 86.06 242 GLN A CA 1
ATOM 2060 C C . GLN A 1 242 ? 33.823 -7.225 -36.993 1.00 86.06 242 GLN A C 1
ATOM 2062 O O . GLN A 1 242 ? 33.022 -6.983 -36.094 1.00 86.06 242 GLN A O 1
ATOM 2067 N N . LYS A 1 243 ? 34.941 -7.924 -36.771 1.00 89.38 243 LYS A N 1
ATOM 2068 C CA . LYS A 1 243 ? 35.326 -8.462 -35.461 1.00 89.38 243 LYS A CA 1
ATOM 2069 C C . LYS A 1 243 ? 35.551 -7.346 -34.441 1.00 89.38 243 LYS A C 1
ATOM 2071 O O . LYS A 1 243 ? 35.067 -7.441 -33.317 1.00 89.38 243 LYS A O 1
ATOM 2076 N N . ASN A 1 244 ? 36.217 -6.264 -34.839 1.00 88.81 244 ASN A N 1
ATOM 2077 C CA . ASN A 1 244 ? 36.413 -5.089 -33.993 1.00 88.81 244 ASN A CA 1
ATOM 2078 C C . ASN A 1 244 ? 35.077 -4.409 -33.675 1.00 88.81 244 ASN A C 1
ATOM 2080 O O . ASN A 1 244 ? 34.792 -4.152 -32.512 1.00 88.81 244 ASN A O 1
ATOM 2084 N N . TYR A 1 245 ? 34.215 -4.185 -34.666 1.00 88.25 245 TYR A N 1
ATOM 2085 C CA . TYR A 1 245 ? 32.879 -3.631 -34.442 1.00 88.25 245 TYR A CA 1
ATOM 2086 C C . TYR A 1 245 ? 32.047 -4.512 -33.499 1.00 88.25 245 TYR A C 1
ATOM 2088 O O . TYR A 1 245 ? 31.460 -4.024 -32.534 1.00 88.25 245 TYR A O 1
ATOM 2096 N N . SER A 1 246 ? 32.074 -5.830 -33.703 1.00 88.00 246 SER A N 1
ATOM 2097 C CA . SER A 1 246 ? 31.419 -6.785 -32.813 1.00 88.00 246 SER A CA 1
ATOM 2098 C C . SER A 1 246 ? 31.958 -6.701 -31.383 1.00 88.00 246 SER A C 1
ATOM 2100 O O . SER A 1 246 ? 31.178 -6.713 -30.437 1.00 88.00 246 SER A O 1
ATOM 2102 N N . ASN A 1 247 ? 33.274 -6.585 -31.202 1.00 88.00 247 ASN A N 1
ATOM 2103 C CA . ASN A 1 247 ? 33.895 -6.556 -29.877 1.00 88.00 247 ASN A CA 1
ATOM 2104 C C . ASN A 1 247 ? 33.741 -5.215 -29.149 1.00 88.00 247 ASN A C 1
ATOM 2106 O O . ASN A 1 247 ? 33.588 -5.214 -27.932 1.00 88.00 247 ASN A O 1
ATOM 2110 N N . TYR A 1 248 ? 33.796 -4.090 -29.864 1.00 85.00 248 TYR A N 1
ATOM 2111 C CA . TYR A 1 248 ? 33.790 -2.752 -29.261 1.00 85.00 248 TYR A CA 1
ATOM 2112 C C . TYR A 1 248 ? 32.408 -2.099 -29.229 1.00 85.00 248 TYR A C 1
ATOM 2114 O O . TYR A 1 248 ? 32.173 -1.230 -28.394 1.00 85.00 248 TYR A O 1
ATOM 2122 N N . VAL A 1 249 ? 31.489 -2.503 -30.109 1.00 79.12 249 VAL A N 1
ATOM 2123 C CA . VAL A 1 249 ? 30.154 -1.895 -30.214 1.00 79.12 249 VAL A CA 1
ATOM 2124 C C . VAL A 1 249 ? 29.072 -2.884 -29.804 1.00 79.12 249 VAL A C 1
ATOM 2126 O O . VAL A 1 249 ? 28.309 -2.593 -28.885 1.00 79.12 249 VAL A O 1
ATOM 2129 N N . ILE A 1 250 ? 29.024 -4.071 -30.416 1.00 81.88 250 ILE A N 1
ATOM 2130 C CA . ILE A 1 250 ? 27.933 -5.032 -30.171 1.00 81.88 250 ILE A CA 1
ATOM 2131 C C . ILE A 1 250 ? 28.064 -5.687 -28.792 1.00 81.88 250 ILE A C 1
ATOM 2133 O O . ILE A 1 250 ? 27.124 -5.684 -28.007 1.00 81.88 250 ILE A O 1
ATOM 2137 N N . LYS A 1 251 ? 29.233 -6.231 -28.450 1.00 83.88 251 LYS A N 1
ATOM 2138 C CA . LYS A 1 251 ? 29.416 -6.955 -27.186 1.00 83.88 251 LYS A CA 1
ATOM 2139 C C . LYS A 1 251 ? 29.181 -6.070 -25.948 1.00 83.88 251 LYS A C 1
ATOM 2141 O O . LYS A 1 251 ? 28.436 -6.495 -25.069 1.00 83.88 251 LYS A O 1
ATOM 2146 N N . PRO A 1 252 ? 29.698 -4.828 -25.872 1.00 81.56 252 PRO A N 1
ATOM 2147 C CA . PRO A 1 252 ? 29.467 -3.971 -24.712 1.00 81.56 252 PRO A CA 1
ATOM 2148 C C . PRO A 1 252 ? 28.026 -3.464 -24.624 1.00 81.56 252 PRO A C 1
ATOM 2150 O O . PRO A 1 252 ? 27.530 -3.233 -23.523 1.00 81.56 252 PRO A O 1
ATOM 2153 N N . THR A 1 253 ? 27.338 -3.279 -25.757 1.00 78.81 253 THR A N 1
ATOM 2154 C CA . THR A 1 253 ? 25.909 -2.926 -25.751 1.00 78.81 253 THR A CA 1
ATOM 2155 C C . THR A 1 253 ? 25.059 -4.100 -25.278 1.00 78.81 253 THR A C 1
ATOM 2157 O O . THR A 1 253 ? 24.214 -3.902 -24.408 1.00 78.81 253 THR A O 1
ATOM 2160 N N . LEU A 1 254 ? 25.362 -5.320 -25.730 1.00 82.75 254 LEU A N 1
ATOM 2161 C CA . LEU A 1 254 ? 24.706 -6.544 -25.268 1.00 82.75 254 LEU A CA 1
ATOM 2162 C C . LEU A 1 254 ? 24.928 -6.782 -23.764 1.00 82.75 254 LEU A C 1
ATOM 2164 O O . LEU A 1 254 ? 23.989 -7.090 -23.037 1.00 82.75 254 LEU A O 1
ATOM 2168 N N . GLU A 1 255 ? 26.154 -6.586 -23.268 1.00 82.94 255 GLU A N 1
ATOM 2169 C CA . GLU A 1 255 ? 26.467 -6.701 -21.838 1.00 82.94 255 GLU A CA 1
ATOM 2170 C C . GLU A 1 255 ? 25.765 -5.624 -21.000 1.00 82.94 255 GLU A C 1
ATOM 2172 O O . GLU A 1 255 ? 25.298 -5.910 -19.896 1.00 82.94 255 GLU A O 1
ATOM 2177 N N . LYS A 1 256 ? 25.660 -4.385 -21.502 1.00 84.19 256 LYS A N 1
ATOM 2178 C CA . LYS A 1 256 ? 24.877 -3.328 -20.841 1.00 84.19 256 LYS A CA 1
ATOM 2179 C C . LYS A 1 256 ? 23.395 -3.684 -20.785 1.00 84.19 256 LYS A C 1
ATOM 2181 O O . LYS A 1 256 ? 22.791 -3.520 -19.731 1.00 84.19 256 LYS A O 1
ATOM 2186 N N . GLN A 1 257 ? 22.835 -4.187 -21.881 1.00 81.56 257 GLN A N 1
ATOM 2187 C CA . GLN A 1 257 ? 21.434 -4.588 -21.954 1.00 81.56 257 GLN A CA 1
ATOM 2188 C C . GLN A 1 257 ? 21.145 -5.765 -21.016 1.00 81.56 257 GLN A C 1
ATOM 2190 O O . GLN A 1 257 ? 20.263 -5.664 -20.177 1.00 81.56 257 GLN A O 1
ATOM 2195 N N . SER A 1 258 ? 21.985 -6.801 -21.026 1.00 86.12 258 SER A N 1
ATOM 2196 C CA . SER A 1 258 ? 21.877 -7.928 -20.091 1.00 86.12 258 SER A CA 1
ATOM 2197 C C . SER A 1 258 ? 21.938 -7.489 -18.621 1.00 86.12 258 SER A C 1
ATOM 2199 O O . SER A 1 258 ? 21.194 -8.004 -17.786 1.00 86.12 258 SER A O 1
ATOM 2201 N N . LYS A 1 259 ? 22.787 -6.507 -18.281 1.00 85.44 259 LYS A N 1
ATOM 2202 C CA . LYS A 1 259 ? 22.828 -5.936 -16.924 1.00 85.44 259 LYS A CA 1
ATOM 2203 C C . LYS A 1 259 ? 21.555 -5.164 -16.580 1.00 85.44 259 LYS A C 1
ATOM 2205 O O . LYS A 1 259 ? 21.110 -5.258 -15.439 1.00 85.44 259 LYS A O 1
ATOM 2210 N N . LEU A 1 260 ? 20.984 -4.416 -17.525 1.00 84.88 260 LEU A N 1
ATOM 2211 C CA . LEU A 1 260 ? 19.711 -3.717 -17.330 1.00 84.88 260 LEU A CA 1
ATOM 2212 C C . LEU A 1 260 ? 18.566 -4.710 -17.115 1.00 84.88 260 LEU A C 1
ATOM 2214 O O . LEU A 1 260 ? 17.857 -4.575 -16.123 1.00 84.88 260 LEU A O 1
ATOM 2218 N N . ASP A 1 261 ? 18.474 -5.756 -17.935 1.00 85.12 261 ASP A N 1
ATOM 2219 C CA . ASP A 1 261 ? 17.462 -6.810 -17.797 1.00 85.12 261 ASP A CA 1
ATOM 2220 C C . ASP A 1 261 ? 17.593 -7.543 -16.451 1.00 85.12 261 ASP A C 1
ATOM 2222 O O . ASP A 1 261 ? 16.602 -7.884 -15.804 1.00 85.12 261 ASP A O 1
ATOM 2226 N N . LEU A 1 262 ? 18.824 -7.768 -15.975 1.00 87.50 262 LEU A N 1
ATOM 2227 C CA . LEU A 1 262 ? 19.068 -8.360 -14.658 1.00 87.50 262 LEU A CA 1
ATOM 2228 C C . LEU A 1 262 ? 18.601 -7.437 -13.521 1.00 87.50 262 LEU A C 1
ATOM 2230 O O . LEU A 1 262 ? 18.049 -7.913 -12.528 1.00 87.50 262 LEU A O 1
ATOM 2234 N N . ILE A 1 263 ? 18.839 -6.128 -13.643 1.00 85.12 263 ILE A N 1
ATOM 2235 C CA . ILE A 1 263 ? 18.381 -5.130 -12.668 1.00 85.12 263 ILE A CA 1
ATOM 2236 C C . ILE A 1 263 ? 16.852 -5.052 -12.677 1.00 85.12 263 ILE A C 1
ATOM 2238 O O . ILE A 1 263 ? 16.242 -5.054 -11.609 1.00 85.12 263 ILE A O 1
ATOM 2242 N N . GLU A 1 264 ? 16.231 -5.038 -13.853 1.00 85.88 264 GLU A N 1
ATOM 2243 C CA . GLU A 1 264 ? 14.778 -5.026 -14.001 1.00 85.88 264 GLU A CA 1
ATOM 2244 C C . GLU A 1 264 ? 14.152 -6.280 -13.387 1.00 85.88 264 GLU A C 1
ATOM 2246 O O . GLU A 1 264 ? 13.274 -6.169 -12.532 1.00 85.88 264 GLU A O 1
ATOM 2251 N N . ASN A 1 265 ? 14.682 -7.467 -13.694 1.00 86.81 265 ASN A N 1
ATOM 2252 C CA . ASN A 1 265 ? 14.219 -8.717 -13.090 1.00 86.81 265 ASN A CA 1
ATOM 2253 C C . ASN A 1 265 ? 14.379 -8.730 -11.564 1.00 86.81 265 ASN A C 1
ATOM 2255 O O . ASN A 1 265 ? 13.473 -9.169 -10.850 1.00 86.81 265 ASN A O 1
ATOM 2259 N N . LYS A 1 266 ? 15.495 -8.216 -11.030 1.00 87.00 266 LYS A N 1
ATOM 2260 C CA . LYS A 1 266 ? 15.670 -8.066 -9.576 1.00 87.00 266 LYS A CA 1
ATOM 2261 C C . LYS A 1 266 ? 14.634 -7.119 -8.980 1.00 87.00 266 LYS A C 1
ATOM 2263 O O . LYS A 1 266 ? 14.053 -7.450 -7.951 1.00 87.00 266 LYS A O 1
ATOM 2268 N N . ASN A 1 267 ? 14.361 -5.990 -9.629 1.00 83.75 267 ASN A N 1
ATOM 2269 C CA . ASN A 1 267 ? 13.366 -5.023 -9.169 1.00 83.75 267 ASN A CA 1
ATOM 2270 C C . ASN A 1 267 ? 11.947 -5.603 -9.198 1.00 83.75 267 ASN A C 1
ATOM 2272 O O . ASN A 1 267 ? 11.204 -5.419 -8.238 1.00 83.75 267 ASN A O 1
ATOM 2276 N N . VAL A 1 268 ? 11.586 -6.351 -10.245 1.00 86.62 268 VAL A N 1
ATOM 2277 C CA . VAL A 1 268 ? 10.299 -7.061 -10.335 1.00 86.62 268 VAL A CA 1
ATOM 2278 C C . VAL A 1 268 ? 10.176 -8.099 -9.221 1.00 86.62 268 VAL A C 1
ATOM 2280 O O . VAL A 1 268 ? 9.147 -8.171 -8.552 1.00 86.62 268 VAL A O 1
ATOM 2283 N N . THR A 1 269 ? 11.237 -8.868 -8.968 1.00 85.25 269 THR A N 1
ATOM 2284 C CA . THR A 1 269 ? 11.254 -9.870 -7.892 1.00 85.25 269 THR A CA 1
ATOM 2285 C C . THR A 1 269 ? 11.087 -9.209 -6.524 1.00 85.25 269 THR A C 1
ATOM 2287 O O . THR A 1 269 ? 10.253 -9.638 -5.731 1.00 85.25 269 THR A O 1
ATOM 2290 N N . LEU A 1 270 ? 11.813 -8.116 -6.272 1.00 88.38 270 LEU A N 1
ATOM 2291 C CA . LEU A 1 270 ? 11.741 -7.358 -5.024 1.00 88.38 270 LEU A CA 1
ATOM 2292 C C . LEU A 1 270 ? 10.359 -6.712 -4.827 1.00 88.38 270 LEU A C 1
ATOM 2294 O O . LEU A 1 270 ? 9.817 -6.714 -3.724 1.00 88.38 270 LEU A O 1
ATOM 2298 N N . TYR A 1 271 ? 9.762 -6.196 -5.903 1.00 85.69 271 TYR A N 1
ATOM 2299 C CA . TYR A 1 271 ? 8.404 -5.656 -5.893 1.00 85.69 271 TYR A CA 1
ATOM 2300 C C . TYR A 1 271 ? 7.370 -6.738 -5.567 1.00 85.69 271 TYR A C 1
ATOM 2302 O O . TYR A 1 271 ? 6.505 -6.528 -4.716 1.00 85.69 271 TYR A O 1
ATOM 2310 N N . ASN A 1 272 ? 7.483 -7.912 -6.191 1.00 85.81 272 ASN A N 1
ATOM 2311 C CA . ASN A 1 272 ? 6.601 -9.045 -5.924 1.00 85.81 272 ASN A CA 1
ATOM 2312 C C . ASN A 1 272 ? 6.758 -9.566 -4.491 1.00 85.81 272 ASN A C 1
ATOM 2314 O O . ASN A 1 272 ? 5.756 -9.855 -3.842 1.00 85.81 272 ASN A O 1
ATOM 2318 N N . GLN A 1 273 ? 7.985 -9.621 -3.971 1.00 87.44 273 GLN A N 1
ATOM 2319 C CA . GLN A 1 273 ? 8.247 -9.989 -2.581 1.00 87.44 273 GLN A CA 1
ATOM 2320 C C . GLN A 1 273 ? 7.603 -8.992 -1.612 1.00 87.44 273 GLN A C 1
ATOM 2322 O O . GLN A 1 273 ? 6.855 -9.393 -0.726 1.00 87.44 273 GLN A O 1
ATOM 2327 N N . LYS A 1 274 ? 7.791 -7.687 -1.837 1.00 86.38 274 LYS A N 1
ATOM 2328 C CA . LYS A 1 274 ? 7.166 -6.640 -1.018 1.00 86.38 274 LYS A CA 1
ATOM 2329 C C . LYS A 1 274 ? 5.638 -6.669 -1.104 1.00 86.38 274 LYS A C 1
ATOM 2331 O O . LYS A 1 274 ? 4.947 -6.386 -0.129 1.00 86.38 274 LYS A O 1
ATOM 2336 N N . ARG A 1 275 ? 5.087 -7.016 -2.270 1.00 84.88 275 ARG A N 1
ATOM 2337 C CA . ARG A 1 275 ? 3.647 -7.228 -2.442 1.00 84.88 275 ARG A CA 1
ATOM 2338 C C . ARG A 1 275 ? 3.160 -8.416 -1.611 1.00 84.88 275 ARG A C 1
ATOM 2340 O O . ARG A 1 275 ? 2.149 -8.269 -0.932 1.00 84.88 275 ARG A O 1
ATOM 2347 N N . ALA A 1 276 ? 3.878 -9.537 -1.639 1.00 85.88 276 ALA A N 1
ATOM 2348 C CA . ALA A 1 276 ? 3.554 -10.717 -0.844 1.00 85.88 276 ALA A CA 1
ATOM 2349 C C . ALA A 1 276 ? 3.644 -10.430 0.665 1.00 85.88 276 ALA A C 1
ATOM 2351 O O . ALA A 1 276 ? 2.734 -10.793 1.401 1.00 85.88 276 ALA A O 1
ATOM 2352 N N . GLU A 1 277 ? 4.674 -9.712 1.121 1.00 87.06 277 GLU A N 1
ATOM 2353 C CA . GLU A 1 277 ? 4.814 -9.279 2.522 1.00 87.06 277 GLU A CA 1
ATOM 2354 C C . GLU A 1 277 ? 3.640 -8.399 2.968 1.00 87.06 277 GLU A C 1
ATOM 2356 O O . GLU A 1 277 ? 3.029 -8.665 4.002 1.00 87.06 277 GLU A O 1
ATOM 2361 N N . ASN A 1 278 ? 3.257 -7.407 2.157 1.00 86.00 278 ASN A N 1
ATOM 2362 C CA . ASN A 1 278 ? 2.095 -6.559 2.438 1.00 86.00 278 ASN A CA 1
ATOM 2363 C C . ASN A 1 278 ? 0.780 -7.356 2.484 1.00 86.00 278 ASN A C 1
ATOM 2365 O O . ASN A 1 278 ? -0.137 -7.009 3.229 1.00 86.00 278 ASN A O 1
ATOM 2369 N N . GLU A 1 279 ? 0.641 -8.389 1.653 1.00 87.62 279 GLU A N 1
ATOM 2370 C CA . GLU A 1 279 ? -0.537 -9.260 1.643 1.00 87.62 279 GLU A CA 1
ATOM 2371 C C . GLU A 1 279 ? -0.593 -10.124 2.909 1.00 87.62 279 GLU A C 1
ATOM 2373 O O . GLU A 1 279 ? -1.639 -10.192 3.556 1.00 87.62 279 GLU A O 1
ATOM 2378 N N . LEU A 1 280 ? 0.553 -10.653 3.341 1.00 88.19 280 LEU A N 1
ATOM 2379 C CA . LEU A 1 280 ? 0.714 -11.411 4.583 1.00 88.19 280 LEU A CA 1
ATOM 2380 C C . LEU A 1 280 ? 0.436 -10.541 5.822 1.00 88.19 280 LEU A C 1
ATOM 2382 O O . LEU A 1 280 ? -0.253 -10.971 6.746 1.00 88.19 280 LEU A O 1
ATOM 2386 N N . GLU A 1 281 ? 0.893 -9.285 5.824 1.00 86.94 281 GLU A N 1
ATOM 2387 C CA . GLU A 1 281 ? 0.594 -8.317 6.886 1.00 86.94 281 GLU A CA 1
ATOM 2388 C C . GLU A 1 281 ? -0.907 -7.983 6.939 1.00 86.94 281 GLU A C 1
ATOM 2390 O O . GLU A 1 281 ? -1.504 -7.945 8.018 1.00 86.94 281 GLU A O 1
ATOM 2395 N N . ARG A 1 282 ? -1.562 -7.821 5.780 1.00 84.00 282 ARG A N 1
ATOM 2396 C CA . ARG A 1 282 ? -3.022 -7.632 5.710 1.00 84.00 282 ARG A CA 1
ATOM 2397 C C . ARG A 1 282 ? -3.787 -8.850 6.217 1.00 84.00 282 ARG A C 1
ATOM 2399 O O . ARG A 1 282 ? -4.793 -8.681 6.907 1.00 84.00 282 ARG A O 1
ATOM 2406 N N . GLU A 1 283 ? -3.348 -10.061 5.890 1.00 86.94 283 GLU A N 1
ATOM 2407 C CA . GLU A 1 283 ? -3.949 -11.290 6.416 1.00 86.94 283 GLU A CA 1
ATOM 2408 C C . GLU A 1 283 ? -3.768 -11.410 7.929 1.00 86.94 283 GLU A C 1
ATOM 2410 O O . GLU A 1 283 ? -4.736 -11.695 8.640 1.00 86.94 283 GLU A O 1
ATOM 2415 N N . ALA A 1 284 ? -2.569 -11.122 8.441 1.00 87.31 284 ALA A N 1
ATOM 2416 C CA . ALA A 1 284 ? -2.295 -11.093 9.873 1.00 87.31 284 ALA A CA 1
ATOM 2417 C C . ALA A 1 284 ? -3.185 -10.070 10.591 1.00 87.31 284 ALA A C 1
ATOM 2419 O O . ALA A 1 284 ? -3.765 -10.381 11.633 1.00 87.31 284 ALA A O 1
ATOM 2420 N N . TRP A 1 285 ? -3.370 -8.886 10.002 1.00 87.38 285 TRP A N 1
ATOM 2421 C CA . TRP A 1 285 ? -4.255 -7.853 10.533 1.00 87.38 285 TRP A CA 1
ATOM 2422 C C . TRP A 1 285 ? -5.722 -8.304 10.565 1.00 87.38 285 TRP A C 1
ATOM 2424 O O . TRP A 1 285 ? -6.376 -8.191 11.602 1.00 87.38 285 TRP A O 1
ATOM 2434 N N . ARG A 1 286 ? -6.232 -8.905 9.479 1.00 86.44 286 ARG A N 1
ATOM 2435 C CA . ARG A 1 286 ? -7.593 -9.478 9.443 1.00 86.44 286 ARG A CA 1
ATOM 2436 C C . ARG A 1 286 ? -7.775 -10.573 10.493 1.00 86.44 286 ARG A C 1
ATOM 2438 O O . ARG A 1 286 ? -8.801 -10.612 11.167 1.00 86.44 286 ARG A O 1
ATOM 2445 N N . LYS A 1 287 ? -6.781 -11.449 10.659 1.00 89.12 287 LYS A N 1
ATOM 2446 C CA . LYS A 1 287 ? -6.805 -12.521 11.662 1.00 89.12 287 LYS A CA 1
ATOM 2447 C C . LYS A 1 287 ? -6.787 -11.961 13.085 1.00 89.12 287 LYS A C 1
ATOM 2449 O O . LYS A 1 287 ? -7.538 -12.445 13.927 1.00 89.12 287 LYS A O 1
ATOM 2454 N N . ALA A 1 288 ? -5.980 -10.935 13.350 1.00 87.44 288 ALA A N 1
ATOM 2455 C CA . ALA A 1 288 ? -5.947 -10.251 14.640 1.00 87.44 288 ALA A CA 1
ATOM 2456 C C . ALA A 1 288 ? -7.290 -9.575 14.955 1.00 87.44 288 ALA A C 1
ATOM 2458 O O . ALA A 1 288 ? -7.806 -9.718 16.063 1.00 87.44 288 ALA A O 1
ATOM 2459 N N . GLN A 1 289 ? -7.901 -8.915 13.966 1.00 85.25 289 GLN A N 1
ATOM 2460 C CA . GLN A 1 289 ? -9.226 -8.318 14.112 1.00 85.25 289 GLN A CA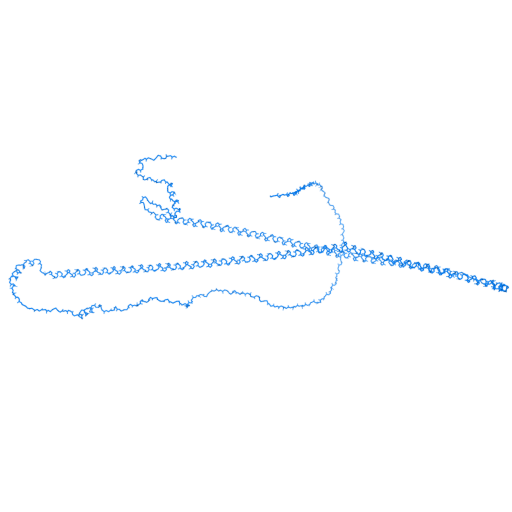 1
ATOM 2461 C C . GLN A 1 289 ? -10.290 -9.385 14.406 1.00 85.25 289 GLN A C 1
ATOM 2463 O O . GLN A 1 289 ? -11.065 -9.231 15.348 1.00 85.25 289 GLN A O 1
ATOM 2468 N N . LEU A 1 290 ? -10.281 -10.504 13.674 1.00 86.94 290 LEU A N 1
ATOM 2469 C CA . LEU A 1 290 ? -11.187 -11.628 13.921 1.00 86.94 290 LEU A CA 1
ATOM 2470 C C . LEU A 1 290 ? -11.009 -12.184 15.343 1.00 86.94 290 LEU A C 1
ATOM 2472 O O . LEU A 1 290 ? -11.985 -12.323 16.077 1.00 86.94 290 LEU A O 1
ATOM 2476 N N . MET A 1 291 ? -9.771 -12.433 15.774 1.00 8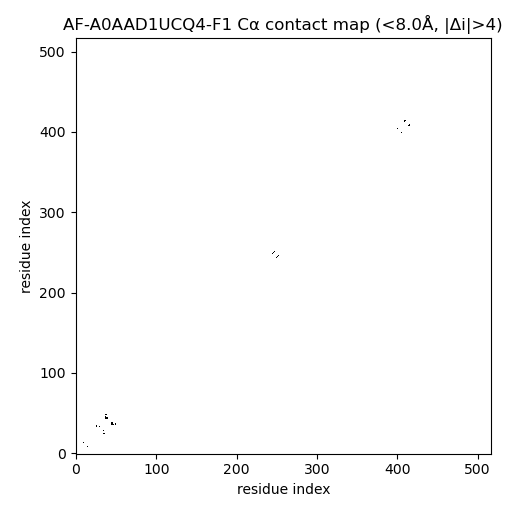8.62 291 MET A N 1
ATOM 2477 C CA . MET A 1 291 ? -9.473 -12.904 17.132 1.00 88.62 291 MET A CA 1
ATOM 2478 C C . MET A 1 291 ? -9.955 -11.924 18.210 1.00 88.62 291 MET A C 1
ATOM 2480 O O . MET A 1 291 ? -10.500 -12.358 19.227 1.00 88.62 291 MET A O 1
ATOM 2484 N N . SER A 1 292 ? -9.814 -10.614 17.982 1.00 87.62 292 SER A N 1
ATOM 2485 C CA . SER A 1 292 ? -10.353 -9.587 18.881 1.00 87.62 292 SER A CA 1
ATOM 2486 C C . SER A 1 292 ? -11.874 -9.688 18.982 1.00 87.62 292 SER A C 1
ATOM 2488 O O . SER A 1 292 ? -12.401 -9.747 20.088 1.00 87.62 292 SER A O 1
ATOM 2490 N N . THR A 1 293 ? -12.580 -9.796 17.850 1.00 84.94 293 THR A N 1
ATOM 2491 C CA . THR A 1 293 ? -14.050 -9.911 17.850 1.00 84.94 293 THR A CA 1
ATOM 2492 C C . THR A 1 293 ? -14.539 -11.192 18.526 1.00 84.94 293 THR A C 1
ATOM 2494 O O . THR A 1 293 ? -15.504 -11.158 19.282 1.00 84.94 293 THR A O 1
ATOM 2497 N N . VAL A 1 294 ? -13.844 -12.318 18.331 1.00 89.25 294 VAL A N 1
ATOM 2498 C CA . VAL A 1 294 ? -14.160 -13.588 19.004 1.00 89.25 294 VAL A CA 1
ATOM 2499 C C . VAL A 1 294 ? -13.954 -13.469 20.514 1.00 89.25 294 VAL A C 1
ATOM 2501 O O . VAL A 1 294 ? -14.770 -13.958 21.296 1.00 89.25 294 VAL A O 1
ATOM 2504 N N . THR A 1 295 ? -12.884 -12.798 20.940 1.00 89.25 295 THR A N 1
ATOM 2505 C CA . THR A 1 295 ? -12.610 -12.555 22.363 1.00 89.25 295 THR A CA 1
ATOM 2506 C C . THR A 1 295 ? -13.682 -11.660 22.981 1.00 89.25 295 THR A C 1
ATOM 2508 O O . THR A 1 295 ? -14.185 -11.960 24.061 1.00 89.25 295 THR A O 1
ATOM 2511 N N . GLU A 1 296 ? -14.085 -10.605 22.276 1.00 88.25 296 GLU A N 1
ATOM 2512 C CA . GLU A 1 296 ? -15.158 -9.710 22.703 1.00 88.25 296 GLU A CA 1
ATOM 2513 C C . GLU A 1 296 ? -16.497 -10.447 22.827 1.00 88.25 296 GLU A C 1
ATOM 2515 O O . GLU A 1 296 ? -17.145 -10.367 23.868 1.00 88.25 296 GLU A O 1
ATOM 2520 N N . GLN A 1 297 ? -16.871 -11.260 21.835 1.00 86.50 297 GLN A N 1
ATOM 2521 C CA . GLN A 1 297 ? -18.076 -12.093 21.899 1.00 86.50 297 GLN A CA 1
ATOM 2522 C C . GLN A 1 297 ? -18.031 -13.087 23.063 1.00 86.50 297 GLN A C 1
ATOM 2524 O O . GLN A 1 297 ? -19.025 -13.276 23.766 1.00 86.50 297 GLN A O 1
ATOM 2529 N N . LYS A 1 298 ? -16.874 -13.710 23.314 1.00 90.56 298 LYS A N 1
ATOM 2530 C CA . LYS A 1 298 ? -16.692 -14.614 24.456 1.00 90.56 298 LYS A CA 1
ATOM 2531 C C . LYS A 1 298 ? -16.877 -13.880 25.786 1.00 90.56 298 LYS A C 1
ATOM 2533 O O . LYS A 1 298 ? -17.527 -14.415 26.686 1.00 90.56 298 LYS A O 1
ATOM 2538 N N . ASN A 1 299 ? -16.352 -12.661 25.900 1.00 89.62 299 ASN A N 1
ATOM 2539 C CA . ASN A 1 299 ? -16.535 -11.820 27.080 1.00 89.62 299 ASN A CA 1
ATOM 2540 C C . ASN A 1 299 ? -18.010 -11.444 27.265 1.00 89.62 299 ASN A C 1
ATOM 2542 O O . ASN A 1 299 ? -18.541 -11.663 28.350 1.00 89.62 299 ASN A O 1
ATOM 2546 N N . GLN A 1 300 ? -18.696 -11.009 26.203 1.00 88.12 300 GLN A N 1
ATOM 2547 C CA . GLN A 1 300 ? -20.131 -10.699 26.234 1.00 88.12 300 GLN A CA 1
ATOM 2548 C C . GLN A 1 300 ? -20.975 -11.912 26.654 1.00 88.12 300 GLN A C 1
ATOM 2550 O O . GLN A 1 300 ? -21.868 -11.787 27.491 1.00 88.12 300 GLN A O 1
ATOM 2555 N N . MET A 1 301 ? -20.679 -13.114 26.142 1.00 87.31 301 MET A N 1
ATOM 2556 C CA . MET A 1 301 ? -21.380 -14.334 26.564 1.00 87.31 301 MET A CA 1
ATOM 2557 C C . MET A 1 301 ? -21.126 -14.680 28.033 1.00 87.31 301 MET A C 1
ATOM 2559 O O . MET A 1 301 ? -22.056 -15.072 28.743 1.00 87.31 301 MET A O 1
ATOM 2563 N N . SER A 1 302 ? -19.883 -14.531 28.497 1.00 91.94 302 SER A N 1
ATOM 2564 C CA . SER A 1 302 ? -19.513 -14.737 29.899 1.00 91.94 302 SER A CA 1
ATOM 2565 C C . SER A 1 302 ? -20.232 -13.743 30.817 1.00 91.94 302 SER A C 1
ATOM 2567 O O . SER A 1 302 ? -20.778 -14.139 31.844 1.00 91.94 302 SER A O 1
ATOM 2569 N N . GLU A 1 303 ? -20.277 -12.461 30.453 1.00 89.38 303 GLU A N 1
ATOM 2570 C CA . GLU A 1 303 ? -21.023 -11.435 31.189 1.00 89.38 303 GLU A CA 1
ATOM 2571 C C . GLU A 1 303 ? -22.520 -11.725 31.201 1.00 89.38 303 GLU A C 1
ATOM 2573 O O . GLU A 1 303 ? -23.135 -11.700 32.264 1.00 89.38 303 GLU A O 1
ATOM 2578 N N . HIS A 1 304 ? -23.097 -12.110 30.063 1.00 90.94 304 HIS A N 1
ATOM 2579 C CA . HIS A 1 304 ? -24.493 -12.526 29.991 1.00 90.94 304 HIS A CA 1
ATOM 2580 C C . HIS A 1 304 ? -24.780 -13.737 30.897 1.00 90.94 304 HIS A C 1
ATOM 2582 O O . HIS A 1 304 ? -25.812 -13.786 31.564 1.00 90.94 304 HIS A O 1
ATOM 2588 N N . HIS A 1 305 ? -23.873 -14.719 30.967 1.00 88.88 305 HIS A N 1
ATOM 2589 C CA . HIS A 1 305 ? -24.005 -15.852 31.891 1.00 88.88 305 HIS A CA 1
ATOM 2590 C C . HIS A 1 305 ? -23.927 -15.420 33.358 1.00 88.88 305 HIS A C 1
ATOM 2592 O O . HIS A 1 305 ? -24.731 -15.889 34.164 1.00 88.88 305 HIS A O 1
ATOM 2598 N N . LYS A 1 306 ? -23.019 -14.498 33.703 1.00 90.06 306 LYS A N 1
ATOM 2599 C CA . LYS A 1 306 ? -22.943 -13.915 35.051 1.00 90.06 306 LYS A CA 1
ATOM 2600 C C . LYS A 1 306 ? -24.226 -13.167 35.412 1.00 90.06 306 LYS A C 1
ATOM 2602 O O . LYS A 1 306 ? -24.773 -13.408 36.481 1.00 90.06 306 LYS A O 1
ATOM 2607 N N . MET A 1 307 ? -24.741 -12.336 34.506 1.00 87.31 307 MET A N 1
ATOM 2608 C CA . MET A 1 307 ? -26.000 -11.607 34.693 1.00 87.31 307 MET A CA 1
ATOM 2609 C C . MET A 1 307 ? -27.180 -12.556 34.895 1.00 87.31 307 MET A C 1
ATOM 2611 O O . MET A 1 307 ? -27.943 -12.394 35.839 1.00 87.31 307 MET A O 1
ATOM 2615 N N . LYS A 1 308 ? -27.282 -13.615 34.084 1.00 91.38 308 LYS A N 1
ATOM 2616 C CA . LYS A 1 308 ? -28.316 -14.644 34.256 1.00 91.38 308 LYS A CA 1
ATOM 2617 C C . LYS A 1 308 ? -28.196 -15.375 35.602 1.00 91.38 308 LYS A C 1
ATOM 2619 O O . LYS A 1 308 ? -29.212 -15.741 36.191 1.00 91.38 308 LYS A O 1
ATOM 2624 N N . GLY A 1 309 ? -26.970 -15.594 36.082 1.00 88.00 309 GLY A N 1
ATOM 2625 C CA . GLY A 1 309 ? -26.705 -16.131 37.417 1.00 88.00 309 GLY A CA 1
ATOM 2626 C C . GLY A 1 309 ? -27.234 -15.211 38.519 1.00 88.00 309 GLY A C 1
ATOM 2627 O O . GLY A 1 309 ? -28.017 -15.659 39.354 1.00 88.00 309 GLY A O 1
ATOM 2628 N N . LEU A 1 310 ? -26.889 -13.922 38.456 1.00 89.44 310 LEU A N 1
ATOM 2629 C CA . LEU A 1 310 ? -27.367 -12.902 39.395 1.00 89.44 310 LEU A CA 1
ATOM 2630 C C . LEU A 1 310 ? -28.894 -12.767 39.374 1.00 89.44 310 LEU A C 1
ATOM 2632 O O . LEU A 1 310 ? -29.508 -12.752 40.435 1.00 89.44 310 LEU A O 1
ATOM 2636 N N . ASP A 1 311 ? -29.528 -12.760 38.200 1.00 86.00 311 ASP A N 1
ATOM 2637 C CA . ASP A 1 311 ? -30.993 -12.730 38.078 1.00 86.00 311 ASP A CA 1
ATOM 2638 C C . ASP A 1 311 ? -31.647 -13.951 38.737 1.00 86.00 311 ASP A C 1
ATOM 2640 O O . ASP A 1 311 ? -32.695 -13.844 39.381 1.00 86.00 311 ASP A O 1
ATOM 2644 N N . SER A 1 312 ? -31.038 -15.134 38.596 1.00 91.50 312 SER A N 1
ATOM 2645 C CA . SER A 1 312 ? -31.528 -16.338 39.264 1.00 91.50 312 SER A CA 1
ATOM 2646 C C . SER A 1 312 ? -31.395 -16.243 40.782 1.00 91.50 312 SER A C 1
ATOM 2648 O O . SER A 1 312 ? -32.281 -16.731 41.484 1.00 91.50 312 SER A O 1
ATOM 2650 N N . GLU A 1 313 ? -30.306 -15.675 41.295 1.00 89.31 313 GLU A N 1
ATOM 2651 C CA . GLU A 1 313 ? -30.126 -15.444 42.730 1.00 89.31 313 GLU A CA 1
ATOM 2652 C C . GLU A 1 313 ? -31.115 -14.402 43.252 1.00 89.31 313 GLU A C 1
ATOM 2654 O O . GLU A 1 313 ? -31.746 -14.628 44.283 1.00 89.31 313 GLU A O 1
ATOM 2659 N N . PHE A 1 314 ? -31.339 -13.325 42.498 1.00 89.31 314 PHE A N 1
ATOM 2660 C CA . PHE A 1 314 ? -32.296 -12.278 42.841 1.00 89.31 314 PHE A CA 1
ATOM 2661 C C . PHE A 1 314 ? -33.717 -12.835 42.952 1.00 89.31 314 PHE A C 1
ATOM 2663 O O . PHE A 1 314 ? -34.402 -12.604 43.946 1.00 89.31 314 PHE A O 1
ATOM 2670 N N . ARG A 1 315 ? -34.136 -13.669 41.989 1.00 87.88 315 ARG A N 1
ATOM 2671 C CA . ARG A 1 315 ? -35.435 -14.362 42.042 1.00 87.88 315 ARG A CA 1
ATOM 2672 C C . ARG A 1 315 ? -35.548 -15.310 43.233 1.00 87.88 315 ARG A C 1
ATOM 2674 O O . ARG A 1 315 ? -36.616 -15.403 43.837 1.00 87.88 315 ARG A O 1
ATOM 2681 N N . LYS A 1 316 ? -34.472 -16.022 43.590 1.00 89.75 316 LYS A N 1
ATOM 2682 C CA . LYS A 1 316 ? -34.457 -16.887 44.784 1.00 89.75 316 LYS A CA 1
ATOM 2683 C C . LYS A 1 316 ? -34.619 -16.063 46.061 1.00 89.75 316 LYS A C 1
ATOM 2685 O O . LYS A 1 316 ? -35.443 -16.423 46.894 1.00 89.75 316 LYS A O 1
ATOM 2690 N N . LEU A 1 317 ? -33.900 -14.948 46.177 1.00 88.94 317 LEU A N 1
ATOM 2691 C CA . LEU A 1 317 ? -34.019 -13.999 47.287 1.00 88.94 317 LEU A CA 1
ATOM 2692 C C . LEU A 1 317 ? -35.429 -13.410 47.392 1.00 88.94 317 LEU A C 1
ATOM 2694 O O . LEU A 1 317 ? -35.997 -13.358 48.479 1.00 88.94 317 LEU A O 1
ATOM 2698 N N . GLU A 1 318 ? -36.030 -13.022 46.270 1.00 87.19 318 GLU A N 1
ATOM 2699 C CA . GLU A 1 318 ? -37.402 -12.509 46.226 1.00 87.19 318 GLU A CA 1
ATOM 2700 C C . GLU A 1 318 ? -38.423 -13.580 46.646 1.00 87.19 318 GLU A C 1
ATOM 2702 O O . GLU A 1 318 ? -39.327 -13.316 47.444 1.00 87.19 318 GLU A O 1
ATOM 2707 N N . THR A 1 319 ? -38.234 -14.824 46.197 1.00 87.44 319 THR A N 1
ATOM 2708 C CA . THR A 1 319 ? -39.056 -15.971 46.621 1.00 87.44 319 THR A CA 1
ATOM 2709 C C . THR A 1 319 ? -38.896 -16.246 48.120 1.00 87.44 319 THR A C 1
ATOM 2711 O O . THR A 1 319 ? -39.869 -16.506 48.826 1.00 87.44 319 THR A O 1
ATOM 2714 N N . GLN A 1 320 ? -37.675 -16.138 48.644 1.00 90.69 320 GLN A N 1
ATOM 2715 C CA . GLN A 1 320 ? -37.403 -16.318 50.065 1.00 90.69 320 GLN A CA 1
ATOM 2716 C C . GLN A 1 320 ? -38.052 -15.208 50.902 1.00 90.69 320 GLN A C 1
ATOM 2718 O O . GLN A 1 320 ? -38.756 -15.514 51.862 1.00 90.69 320 GLN A O 1
ATOM 2723 N N . ASN A 1 321 ? -37.912 -13.943 50.502 1.00 89.00 321 ASN A N 1
ATOM 2724 C CA . ASN A 1 321 ? -38.541 -12.805 51.177 1.00 89.00 321 ASN A CA 1
ATOM 2725 C C . ASN A 1 321 ? -40.070 -12.880 51.155 1.00 89.00 321 ASN A C 1
ATOM 2727 O O . ASN A 1 321 ? -40.720 -12.623 52.167 1.00 89.00 321 ASN A O 1
ATOM 2731 N N . THR A 1 322 ? -40.662 -13.257 50.021 1.00 87.19 322 THR A N 1
ATOM 2732 C CA . THR A 1 322 ? -42.116 -13.451 49.933 1.00 87.19 322 THR A CA 1
ATOM 2733 C C . THR A 1 322 ? -42.578 -14.604 50.821 1.00 87.19 322 THR A C 1
ATOM 2735 O O . THR A 1 322 ? -43.558 -14.441 51.545 1.00 87.19 322 THR A O 1
ATOM 2738 N N . SER A 1 323 ? -41.847 -15.723 50.860 1.00 90.12 323 SER A N 1
ATOM 2739 C CA . SER A 1 323 ? -42.154 -16.837 51.768 1.00 90.12 323 SER A CA 1
ATOM 2740 C C . SER A 1 323 ? -42.049 -16.444 53.248 1.00 90.12 323 SER A C 1
ATOM 2742 O O . SER A 1 323 ? -42.936 -16.776 54.033 1.00 90.12 323 SER A O 1
ATOM 2744 N N . ALA A 1 324 ? -41.023 -15.670 53.624 1.00 89.69 324 ALA A N 1
ATOM 2745 C CA . ALA A 1 324 ? -40.846 -15.159 54.980 1.00 89.69 324 ALA A CA 1
ATOM 2746 C C . ALA A 1 324 ? -42.012 -14.245 55.380 1.00 89.69 324 ALA A C 1
ATOM 2748 O O . ALA A 1 324 ? -42.620 -14.447 56.428 1.00 89.69 324 ALA A O 1
ATOM 2749 N N . ARG A 1 325 ? -42.414 -13.330 54.491 1.00 88.69 325 ARG A N 1
ATOM 2750 C CA . ARG A 1 325 ? -43.559 -12.438 54.710 1.00 88.69 325 ARG A CA 1
ATOM 2751 C C . ARG A 1 325 ? -44.885 -13.192 54.839 1.00 88.69 325 ARG A C 1
ATOM 2753 O O . ARG A 1 325 ? -45.716 -12.835 55.667 1.00 88.69 325 ARG A O 1
ATOM 2760 N N . VAL A 1 326 ? -45.101 -14.242 54.045 1.00 89.38 326 VAL A N 1
ATOM 2761 C CA . VAL A 1 326 ? -46.292 -15.103 54.177 1.00 89.38 326 VAL A CA 1
ATOM 2762 C C . VAL A 1 326 ? -46.292 -15.823 55.527 1.00 89.38 326 VAL A C 1
ATOM 2764 O O . VAL A 1 326 ? -47.332 -15.894 56.181 1.00 89.38 326 VAL A O 1
ATOM 2767 N N . ASN A 1 327 ? -45.136 -16.310 55.981 1.00 90.06 327 ASN A N 1
ATOM 2768 C CA . ASN A 1 327 ? -45.012 -16.928 57.299 1.00 90.06 327 ASN A CA 1
ATOM 2769 C C . ASN A 1 327 ? -45.298 -15.929 58.430 1.00 90.06 327 ASN A C 1
ATOM 2771 O O . ASN A 1 327 ? -46.023 -16.281 59.355 1.00 90.06 327 ASN A O 1
ATOM 2775 N N . GLU A 1 328 ? -44.815 -14.688 58.335 1.00 89.31 328 GLU A N 1
ATOM 2776 C CA . GLU A 1 328 ? -45.123 -13.611 59.291 1.00 89.31 328 GLU A CA 1
ATOM 2777 C C . GLU A 1 328 ? -46.620 -13.269 59.345 1.00 89.31 328 GLU A C 1
ATOM 2779 O O . GLU A 1 328 ? -47.181 -13.060 60.419 1.00 89.31 328 GLU A O 1
ATOM 2784 N N . ILE A 1 329 ? -47.301 -13.247 58.197 1.00 88.31 329 ILE A N 1
ATOM 2785 C CA . ILE A 1 329 ? -48.755 -13.033 58.151 1.00 88.31 329 ILE A CA 1
ATOM 2786 C C . ILE A 1 329 ? -49.484 -14.200 58.826 1.00 88.31 329 ILE A C 1
ATOM 2788 O O . ILE A 1 329 ? -50.380 -13.988 59.642 1.00 88.31 329 ILE A O 1
ATOM 2792 N N . ASN A 1 330 ? -49.075 -15.436 58.538 1.00 90.38 330 ASN A N 1
ATOM 2793 C CA . ASN A 1 330 ? -49.685 -16.624 59.131 1.00 90.38 330 ASN A CA 1
ATOM 2794 C C . ASN A 1 330 ? -49.495 -16.681 60.655 1.00 90.38 330 ASN A C 1
ATOM 2796 O O . ASN A 1 330 ? -50.424 -17.066 61.370 1.00 90.38 330 ASN A O 1
ATOM 2800 N N . THR A 1 331 ? -48.320 -16.302 61.169 1.00 90.12 331 THR A N 1
ATOM 2801 C CA . THR A 1 331 ? -48.079 -16.233 62.619 1.00 90.12 331 THR A CA 1
ATOM 2802 C C . THR A 1 331 ? -48.915 -15.131 63.260 1.00 90.12 331 THR A C 1
ATOM 2804 O O . THR A 1 331 ? -49.520 -15.357 64.309 1.00 90.12 331 THR A O 1
ATOM 2807 N N . PHE A 1 332 ? -49.042 -13.973 62.609 1.00 90.56 332 PHE A N 1
ATOM 2808 C CA . PHE A 1 332 ? -49.907 -12.891 63.074 1.00 90.56 332 PHE A CA 1
ATOM 2809 C C . PHE A 1 332 ? -51.386 -13.307 63.141 1.00 90.56 332 PHE A C 1
ATOM 2811 O O . PHE A 1 332 ? -52.054 -13.090 64.156 1.00 90.56 332 PHE A O 1
ATOM 2818 N N . ASP A 1 333 ? -51.889 -13.994 62.115 1.00 89.69 333 ASP A N 1
ATOM 2819 C CA . ASP A 1 333 ? -53.254 -14.528 62.091 1.00 89.69 333 ASP A CA 1
ATOM 2820 C C . ASP A 1 333 ? -53.496 -15.575 63.187 1.00 89.69 333 ASP A C 1
ATOM 2822 O O . ASP A 1 333 ? -54.581 -15.628 63.781 1.00 89.69 333 ASP A O 1
ATOM 2826 N N . GLN A 1 334 ? -52.500 -16.415 63.487 1.00 90.44 334 GLN A N 1
ATOM 2827 C CA . GLN A 1 334 ? -52.571 -17.345 64.615 1.00 90.44 334 GLN A CA 1
ATOM 2828 C C . GLN A 1 334 ? -52.649 -16.600 65.949 1.00 90.44 334 GLN A C 1
ATOM 2830 O O . GLN A 1 334 ? -53.531 -16.915 66.751 1.00 90.44 334 GLN A O 1
ATOM 2835 N N . MET A 1 335 ? -51.824 -15.569 66.159 1.00 89.19 335 MET A N 1
ATOM 2836 C CA . MET A 1 335 ? -51.895 -14.750 67.374 1.00 89.19 335 MET A CA 1
ATOM 2837 C C . MET A 1 335 ? -53.273 -14.099 67.547 1.00 89.19 335 MET A C 1
ATOM 2839 O O . MET A 1 335 ? -53.829 -14.128 68.644 1.00 89.19 335 MET A O 1
ATOM 2843 N N . LEU A 1 336 ? -53.872 -13.568 66.476 1.00 92.06 336 LEU A N 1
ATOM 2844 C CA . LEU A 1 336 ? -55.223 -12.996 66.531 1.00 92.06 336 LEU A CA 1
ATOM 2845 C C . LEU A 1 336 ? -56.287 -14.040 66.900 1.00 92.06 336 LEU A C 1
ATOM 2847 O O . LEU A 1 336 ? -57.204 -13.754 67.678 1.00 92.06 336 LEU A O 1
ATOM 2851 N N . LYS A 1 337 ? -56.177 -15.264 66.368 1.00 92.88 337 LYS A N 1
ATOM 2852 C CA . LYS A 1 337 ? -57.081 -16.373 66.721 1.00 92.88 337 LYS A CA 1
ATOM 2853 C C . LYS A 1 337 ? -56.924 -16.786 68.181 1.00 92.88 337 LYS A C 1
ATOM 2855 O O . LYS A 1 337 ? -57.932 -17.002 68.858 1.00 92.88 337 LYS A O 1
ATOM 2860 N N . GLU A 1 338 ? -55.693 -16.886 68.671 1.00 91.19 338 GLU A N 1
ATOM 2861 C CA . GLU A 1 338 ? -55.409 -17.202 70.070 1.00 91.19 338 GLU A CA 1
ATOM 2862 C C . GLU A 1 338 ? -55.923 -16.122 71.014 1.00 91.19 338 GLU A C 1
ATOM 2864 O O . GLU A 1 338 ? -56.559 -16.445 72.016 1.00 91.19 338 GLU A O 1
ATOM 2869 N N . ASP A 1 339 ? -55.719 -14.850 70.682 1.00 91.50 339 ASP A N 1
ATOM 2870 C CA . ASP A 1 339 ? -56.211 -13.736 71.483 1.00 91.50 339 ASP A CA 1
ATOM 2871 C C . ASP A 1 339 ? -57.746 -13.717 71.537 1.00 91.50 339 ASP A C 1
ATOM 2873 O O . ASP A 1 339 ? -58.346 -13.638 72.612 1.00 91.50 339 ASP A O 1
ATOM 2877 N N . LYS A 1 340 ? -58.417 -13.937 70.398 1.00 93.25 340 LYS A N 1
ATOM 2878 C CA . LYS A 1 340 ? -59.877 -14.115 70.359 1.00 93.25 340 LYS A CA 1
ATOM 2879 C C . LYS A 1 340 ? -60.332 -15.284 71.240 1.00 93.25 340 LYS A C 1
ATOM 2881 O O . LYS A 1 340 ? -61.314 -15.149 71.971 1.00 93.25 340 LYS A O 1
ATOM 2886 N N . LYS A 1 341 ? -59.622 -16.418 71.204 1.00 93.81 341 LYS A N 1
ATOM 2887 C CA . LYS A 1 341 ? -59.910 -17.591 72.047 1.00 93.81 341 LYS A CA 1
ATOM 2888 C C . LYS A 1 341 ? -59.707 -17.281 73.533 1.00 93.81 341 LYS A C 1
ATOM 2890 O O . LYS A 1 341 ? -60.555 -17.651 74.341 1.00 93.81 341 LYS A O 1
ATOM 2895 N N . LYS A 1 342 ? -58.644 -16.556 73.899 1.00 91.06 342 LYS A N 1
ATOM 2896 C CA . LYS A 1 342 ? -58.396 -16.088 75.274 1.00 91.06 342 LYS A CA 1
ATOM 2897 C C . LYS A 1 342 ? -59.536 -15.198 75.770 1.00 91.06 342 LYS A C 1
ATOM 2899 O O . LYS A 1 342 ? -60.065 -15.453 76.849 1.00 91.06 342 LYS A O 1
ATOM 2904 N N . ARG A 1 343 ? -59.998 -14.234 74.964 1.00 89.31 343 ARG A N 1
ATOM 2905 C CA . ARG A 1 343 ? -61.160 -13.388 75.305 1.00 89.31 343 ARG A CA 1
ATOM 2906 C C . ARG A 1 343 ? -62.438 -14.204 75.505 1.00 89.31 343 ARG A C 1
ATOM 2908 O O . ARG A 1 343 ? -63.176 -13.963 76.456 1.00 89.31 343 ARG A O 1
ATOM 2915 N N . GLN A 1 344 ? -62.691 -15.189 74.641 1.00 91.62 344 GLN A N 1
ATOM 2916 C CA . GLN A 1 344 ? -63.842 -16.087 74.784 1.00 91.62 344 GLN A CA 1
ATOM 2917 C C . GLN A 1 344 ? -63.762 -16.936 76.056 1.00 91.62 344 GLN A C 1
ATOM 2919 O O . GLN A 1 344 ? -64.771 -17.093 76.739 1.00 91.62 344 GLN A O 1
ATOM 2924 N N . ASN A 1 345 ? -62.583 -17.464 76.390 1.00 92.38 345 ASN A N 1
ATOM 2925 C CA . ASN A 1 345 ? -62.373 -18.233 77.615 1.00 92.38 345 ASN A CA 1
ATOM 2926 C C . ASN A 1 345 ? -62.585 -17.370 78.861 1.00 92.38 345 ASN A C 1
ATOM 2928 O O . ASN A 1 345 ? -63.346 -17.765 79.734 1.00 92.38 345 ASN A O 1
ATOM 2932 N N . MET A 1 346 ? -62.019 -16.162 78.896 1.00 89.69 346 MET A N 1
ATOM 2933 C CA . MET A 1 346 ? -62.221 -15.209 79.991 1.00 89.69 346 MET A CA 1
ATOM 2934 C C . MET A 1 346 ? -63.706 -14.853 80.173 1.00 89.69 346 MET A C 1
ATOM 2936 O O . MET A 1 346 ? -64.209 -14.800 81.293 1.00 89.69 346 MET A O 1
ATOM 2940 N N . TYR A 1 347 ? -64.445 -14.669 79.074 1.00 92.06 347 TYR A N 1
ATOM 2941 C CA . TYR A 1 347 ? -65.889 -14.444 79.135 1.00 92.06 347 TYR A CA 1
ATOM 2942 C C . TYR A 1 347 ? -66.654 -15.674 79.656 1.00 92.06 347 TYR A C 1
ATOM 2944 O O . TYR A 1 347 ? -67.559 -15.540 80.479 1.00 92.06 347 TYR A O 1
ATOM 2952 N N . ARG A 1 348 ? -66.270 -16.887 79.234 1.00 92.00 348 ARG A N 1
ATOM 2953 C CA . ARG A 1 348 ? -66.839 -18.140 79.762 1.00 92.00 348 ARG A CA 1
ATOM 2954 C C . ARG A 1 348 ? -66.571 -18.305 81.257 1.00 92.00 348 ARG A C 1
ATOM 2956 O O . ARG A 1 348 ? -67.480 -18.696 81.982 1.00 92.00 348 ARG A O 1
ATOM 2963 N N . GLU A 1 349 ? -65.362 -17.997 81.716 1.00 91.62 349 GLU A N 1
ATOM 2964 C CA . GLU A 1 349 ? -64.996 -18.021 83.136 1.00 91.62 349 GLU A CA 1
ATOM 2965 C C . GLU A 1 349 ? -65.818 -17.009 83.936 1.00 91.62 349 GLU A C 1
ATOM 2967 O O . GLU A 1 349 ? -66.392 -17.363 84.964 1.00 91.62 349 GLU A O 1
ATOM 2972 N N . MET A 1 350 ? -65.973 -15.782 83.430 1.00 91.44 350 MET A N 1
ATOM 2973 C CA . MET A 1 350 ? -66.818 -14.756 84.046 1.00 91.44 350 MET A CA 1
ATOM 2974 C C . MET A 1 350 ? -68.276 -15.220 84.190 1.00 91.44 350 MET A C 1
ATOM 2976 O O . MET A 1 350 ? -68.855 -15.110 85.272 1.00 91.44 350 MET A O 1
ATOM 2980 N N . LEU A 1 351 ? -68.861 -15.797 83.133 1.00 90.88 351 LEU A N 1
ATOM 2981 C CA . LEU A 1 351 ? -70.214 -16.360 83.177 1.00 90.88 351 LEU A CA 1
ATOM 2982 C C . LEU A 1 351 ? -70.316 -17.545 84.144 1.00 90.88 351 LEU A C 1
ATOM 2984 O O . LEU A 1 351 ? -71.284 -17.644 84.898 1.00 90.88 351 LEU A O 1
ATOM 2988 N N . SER A 1 352 ? -69.321 -18.434 84.155 1.00 90.56 352 SER A N 1
ATOM 2989 C CA . SER A 1 352 ? -69.257 -19.558 85.094 1.00 90.56 352 SER A CA 1
ATOM 2990 C C . SER A 1 352 ? -69.239 -19.066 86.542 1.00 90.56 352 SER A C 1
ATOM 2992 O O . SER A 1 352 ? -70.021 -19.549 87.363 1.00 90.56 352 SER A O 1
ATOM 2994 N N . ASN A 1 353 ? -68.427 -18.048 86.837 1.00 90.75 353 ASN A N 1
ATOM 2995 C CA . ASN A 1 353 ? -68.363 -17.409 88.149 1.00 90.75 353 ASN A CA 1
ATOM 2996 C C . ASN A 1 353 ? -69.709 -16.780 88.532 1.00 90.75 353 ASN A C 1
ATOM 2998 O O . ASN A 1 353 ? -70.164 -16.952 89.661 1.00 90.75 353 ASN A O 1
ATOM 3002 N N . GLN A 1 354 ? -70.393 -16.117 87.595 1.00 87.56 354 GLN A N 1
ATOM 3003 C CA . GLN A 1 354 ? -71.722 -15.547 87.829 1.00 87.56 354 GLN A CA 1
ATOM 3004 C C . GLN A 1 354 ? -72.773 -16.630 88.119 1.00 87.56 354 GLN A C 1
ATOM 3006 O O . GLN A 1 354 ? -73.575 -16.495 89.045 1.00 87.56 354 GLN A O 1
ATOM 3011 N N . ILE A 1 355 ? -72.760 -17.736 87.367 1.00 88.88 355 ILE A N 1
ATOM 3012 C CA . ILE A 1 355 ? -73.640 -18.886 87.609 1.00 88.88 355 ILE A CA 1
ATOM 3013 C C . ILE A 1 355 ? -73.347 -19.501 88.980 1.00 88.88 355 ILE A C 1
ATOM 3015 O O . ILE A 1 355 ? -74.283 -19.815 89.716 1.00 88.88 355 ILE A O 1
ATOM 3019 N N . GLN A 1 356 ? -72.074 -19.674 89.338 1.00 88.19 356 GLN A N 1
ATOM 3020 C CA . GLN A 1 356 ? -71.663 -20.219 90.630 1.00 88.19 356 GLN A CA 1
ATOM 3021 C C . GLN A 1 356 ? -72.079 -19.302 91.785 1.00 88.19 356 GLN A C 1
ATOM 3023 O O . GLN A 1 356 ? -72.644 -19.783 92.765 1.00 88.19 356 GLN A O 1
ATOM 3028 N N . TYR A 1 357 ? -71.891 -17.990 91.645 1.00 86.00 357 TYR A N 1
ATOM 3029 C CA . TYR A 1 357 ? -72.355 -16.997 92.612 1.00 86.00 357 TYR A CA 1
ATOM 3030 C C . TYR A 1 357 ? -73.879 -17.053 92.788 1.00 86.00 357 TYR A C 1
ATOM 3032 O O . TYR A 1 357 ? -74.365 -17.151 93.912 1.00 86.00 357 TYR A O 1
ATOM 3040 N N . ASN A 1 358 ? -74.641 -17.117 91.692 1.00 83.38 358 ASN A N 1
ATOM 3041 C CA . ASN A 1 358 ? -76.098 -17.269 91.737 1.00 83.38 358 ASN A CA 1
ATOM 3042 C C . ASN A 1 358 ? -76.544 -18.602 92.360 1.00 83.38 358 ASN A C 1
ATOM 3044 O O . ASN A 1 358 ? -77.540 -18.640 93.081 1.00 83.38 358 ASN A O 1
ATOM 3048 N N . LYS A 1 359 ? -75.827 -19.706 92.109 1.00 84.75 359 LYS A N 1
ATOM 3049 C CA . LYS A 1 359 ? -76.078 -20.991 92.783 1.00 84.75 359 LYS A CA 1
ATOM 3050 C C . LYS A 1 359 ? -75.828 -20.882 94.288 1.00 84.75 359 LYS A C 1
ATOM 3052 O O . LYS A 1 359 ? -76.658 -21.351 95.060 1.00 84.75 359 LYS A O 1
ATOM 3057 N N . ASN A 1 360 ? -74.739 -20.232 94.695 1.00 79.50 360 ASN A N 1
ATOM 3058 C CA . ASN A 1 360 ? -74.419 -20.000 96.103 1.00 79.50 360 ASN A CA 1
ATOM 3059 C C . ASN A 1 360 ? -75.460 -19.093 96.778 1.00 79.50 360 ASN A C 1
ATOM 3061 O O . ASN A 1 360 ? -75.876 -19.389 97.893 1.00 79.50 360 ASN A O 1
ATOM 3065 N N . LEU A 1 361 ? -75.949 -18.056 96.089 1.00 77.75 361 LEU A N 1
ATOM 3066 C CA . LEU A 1 361 ? -77.056 -17.221 96.564 1.00 77.75 361 LEU A CA 1
ATOM 3067 C C . LEU A 1 361 ? -78.350 -18.020 96.738 1.00 77.75 361 LEU A C 1
ATOM 3069 O O . LEU A 1 361 ? -78.999 -17.887 97.765 1.00 77.75 361 LEU A O 1
ATOM 3073 N N . LYS A 1 362 ? -78.709 -18.893 95.786 1.00 76.25 362 LYS A N 1
ATOM 3074 C CA . LYS A 1 362 ? -79.874 -19.787 95.935 1.00 76.25 362 LYS A CA 1
ATOM 3075 C C . LYS A 1 362 ? -79.705 -20.799 97.075 1.00 76.25 362 LYS A C 1
ATOM 3077 O O . LYS A 1 362 ? -80.697 -21.216 97.663 1.00 76.25 362 LYS A O 1
ATOM 3082 N N . ALA A 1 363 ? -78.473 -21.215 97.373 1.00 69.69 363 ALA A N 1
ATOM 3083 C CA . ALA A 1 363 ? -78.168 -22.108 98.492 1.00 69.69 363 ALA A CA 1
ATOM 3084 C C . ALA A 1 363 ? -78.204 -21.386 99.854 1.00 69.69 363 ALA A C 1
ATOM 3086 O O . ALA A 1 363 ? -78.491 -22.007 100.879 1.00 69.69 363 ALA A O 1
ATOM 3087 N N . MET A 1 364 ? -77.951 -20.074 99.885 1.00 69.12 364 MET A N 1
ATOM 3088 C CA . MET A 1 364 ? -78.202 -19.241 101.057 1.00 69.12 364 MET A CA 1
ATOM 3089 C C . MET A 1 364 ? -79.716 -19.080 101.223 1.00 69.12 364 MET A C 1
ATOM 3091 O O . MET A 1 364 ? -80.336 -18.255 100.570 1.00 69.12 364 MET A O 1
ATOM 3095 N N . GLY A 1 365 ? -80.323 -19.914 102.075 1.00 67.00 365 GLY A N 1
ATOM 3096 C CA . GLY A 1 365 ? -81.778 -19.935 102.258 1.00 67.00 365 GLY A CA 1
ATOM 3097 C C . GLY A 1 365 ? -82.386 -18.544 102.480 1.00 67.00 365 GLY A C 1
ATOM 3098 O O . GLY A 1 365 ? -81.784 -17.715 103.160 1.00 67.00 365 GLY A O 1
ATOM 3099 N N . ASN A 1 366 ? -83.594 -18.344 101.945 1.00 75.69 366 ASN A N 1
ATOM 3100 C CA . ASN A 1 366 ? -84.288 -17.055 101.779 1.00 75.69 366 ASN A CA 1
ATOM 3101 C C . ASN A 1 366 ? -84.550 -16.248 103.060 1.00 75.69 366 ASN A C 1
ATOM 3103 O O . ASN A 1 366 ? -85.035 -15.127 102.976 1.00 75.69 366 ASN A O 1
ATOM 3107 N N . MET A 1 367 ? -84.252 -16.803 104.234 1.00 71.38 367 MET A N 1
ATOM 3108 C CA . MET A 1 367 ? -84.373 -16.080 105.489 1.00 71.38 367 MET A CA 1
ATOM 3109 C C . MET A 1 367 ? -83.202 -15.113 105.661 1.00 71.38 367 MET A C 1
ATOM 3111 O O . MET A 1 367 ? -82.035 -15.522 105.756 1.00 71.38 367 MET A O 1
ATOM 3115 N N . THR A 1 368 ? -83.531 -13.836 105.787 1.00 74.44 368 THR A N 1
ATOM 3116 C CA . THR A 1 368 ? -82.612 -12.786 106.217 1.00 74.44 368 THR A CA 1
ATOM 3117 C C . THR A 1 368 ? -82.019 -13.118 107.588 1.00 74.44 368 THR A C 1
ATOM 3119 O O . THR A 1 368 ? -82.556 -13.907 108.371 1.00 74.44 368 THR A O 1
ATOM 3122 N N . TYR A 1 369 ? -80.880 -12.508 107.917 1.00 78.31 369 TYR A N 1
ATOM 3123 C CA . TYR A 1 369 ? -80.235 -12.725 109.214 1.00 78.31 369 TYR A CA 1
ATOM 3124 C C . TYR A 1 369 ? -81.161 -12.387 110.401 1.00 78.31 369 TYR A C 1
ATOM 3126 O O . TYR A 1 369 ? -81.107 -13.050 111.437 1.00 78.31 369 TYR A O 1
ATOM 3134 N N . VAL A 1 370 ? -82.050 -11.402 110.227 1.00 75.69 370 VAL A N 1
ATOM 3135 C CA . VAL A 1 370 ? -83.050 -10.998 111.226 1.00 75.69 370 VAL A CA 1
ATOM 3136 C C . VAL A 1 370 ? -84.102 -12.092 111.424 1.00 75.69 370 VAL A C 1
ATOM 3138 O O . VAL A 1 370 ? -84.350 -12.493 112.561 1.00 75.69 370 VAL A O 1
ATOM 3141 N N . GLU A 1 371 ? -84.642 -12.656 110.342 1.00 78.06 371 GLU A N 1
ATOM 3142 C CA . GLU A 1 371 ? -85.618 -13.752 110.419 1.00 78.06 371 GLU A CA 1
ATOM 3143 C C . GLU A 1 371 ? -84.999 -15.027 111.010 1.00 78.06 371 GLU A C 1
ATOM 3145 O O . GLU A 1 371 ? -85.614 -15.669 111.859 1.00 78.06 371 GLU A O 1
ATOM 3150 N N . LYS A 1 372 ? -83.741 -15.362 110.669 1.00 80.69 372 LYS A N 1
ATOM 3151 C CA . LYS A 1 372 ? -83.024 -16.487 111.311 1.00 80.69 372 LYS A CA 1
ATOM 3152 C C . LYS A 1 372 ? -82.852 -16.282 112.812 1.00 80.69 372 LYS A C 1
ATOM 3154 O O . LYS A 1 372 ? -82.845 -17.257 113.559 1.00 80.69 372 LYS A O 1
ATOM 3159 N N . LYS A 1 373 ? -82.670 -15.034 113.257 1.00 79.62 373 LYS A N 1
ATOM 3160 C CA . LYS A 1 373 ? -82.524 -14.689 114.675 1.00 79.62 373 LYS A CA 1
ATOM 3161 C C . LYS A 1 373 ? -83.855 -14.821 115.417 1.00 79.62 373 LYS A C 1
ATOM 3163 O O . LYS A 1 373 ? -83.845 -15.369 116.516 1.00 79.62 373 LYS A O 1
ATOM 3168 N N . MET A 1 374 ? -84.965 -14.383 114.814 1.00 76.44 374 MET A N 1
ATOM 3169 C CA . MET A 1 374 ? -86.312 -14.560 115.374 1.00 76.44 374 MET A CA 1
ATOM 3170 C C . MET A 1 374 ? -86.714 -16.036 115.435 1.00 76.44 374 MET A C 1
ATOM 3172 O O . MET A 1 374 ? -87.059 -16.534 116.500 1.00 76.44 374 MET A O 1
ATOM 3176 N N . ASN A 1 375 ? -86.524 -16.774 114.342 1.00 79.88 375 ASN A N 1
ATOM 3177 C CA . ASN A 1 375 ? -86.886 -18.191 114.256 1.00 79.88 375 ASN A CA 1
ATOM 3178 C C . ASN A 1 375 ? -85.894 -19.118 114.983 1.00 79.88 375 ASN A C 1
ATOM 3180 O O . ASN A 1 375 ? -86.021 -20.338 114.924 1.00 79.88 375 ASN A O 1
ATOM 3184 N N . ARG A 1 376 ? -84.873 -18.584 115.668 1.00 80.38 376 ARG A N 1
ATOM 3185 C CA . ARG A 1 376 ? -83.826 -19.387 116.322 1.00 80.38 376 ARG A CA 1
ATOM 3186 C C . ARG A 1 376 ? -84.363 -20.231 117.479 1.00 80.38 376 ARG A C 1
ATOM 3188 O O . ARG A 1 376 ? -83.854 -21.332 117.695 1.00 80.38 376 ARG A O 1
ATOM 3195 N N . ALA A 1 377 ? -85.332 -19.710 118.232 1.00 68.88 377 ALA A N 1
ATOM 3196 C CA . ALA A 1 377 ? -85.979 -20.433 119.326 1.00 68.88 377 ALA A CA 1
ATOM 3197 C C . ALA A 1 377 ? -86.879 -21.550 118.777 1.00 68.88 377 ALA A C 1
ATOM 3199 O O . ALA A 1 377 ? -86.715 -22.708 119.164 1.00 68.88 377 ALA A O 1
ATOM 3200 N N . ASP A 1 378 ? -87.708 -21.224 117.785 1.00 70.44 378 ASP A N 1
ATOM 3201 C CA . ASP A 1 378 ? -88.639 -22.162 117.150 1.00 70.44 378 ASP A CA 1
ATOM 3202 C C . ASP A 1 378 ? -87.906 -23.284 116.406 1.00 70.44 378 ASP A C 1
ATOM 3204 O O . ASP A 1 378 ? -88.230 -24.457 116.571 1.00 70.44 378 ASP A O 1
ATOM 3208 N N . LEU A 1 379 ? -86.836 -22.968 115.667 1.00 72.81 379 LEU A N 1
ATOM 3209 C CA . LEU A 1 379 ? -85.996 -23.970 114.999 1.00 72.81 379 LEU A CA 1
ATOM 3210 C C . LEU A 1 379 ? -85.250 -24.870 115.996 1.00 72.81 379 LEU A C 1
ATOM 3212 O O . LEU A 1 379 ? -85.055 -26.055 115.721 1.00 72.81 379 LEU A O 1
ATOM 3216 N N . ARG A 1 380 ? -84.825 -24.339 117.154 1.00 72.44 380 ARG A N 1
ATOM 3217 C CA . ARG A 1 380 ? -84.232 -25.154 118.231 1.00 72.44 380 ARG A CA 1
ATOM 3218 C C . ARG A 1 380 ? -85.260 -26.106 118.831 1.00 72.44 380 ARG A C 1
ATOM 3220 O O . ARG A 1 380 ? -84.929 -27.271 119.030 1.00 72.44 380 ARG A O 1
ATOM 3227 N N . ALA A 1 381 ? -86.482 -25.637 119.072 1.00 61.97 381 ALA A N 1
ATOM 3228 C CA . ALA A 1 381 ? -87.570 -26.476 119.560 1.00 61.97 381 ALA A CA 1
ATOM 3229 C C . ALA A 1 381 ? -87.916 -27.576 118.544 1.00 61.97 381 ALA A C 1
ATOM 3231 O O . ALA A 1 381 ? -87.954 -28.752 118.896 1.00 61.97 381 ALA A O 1
ATOM 3232 N N . TYR A 1 382 ? -88.043 -27.226 117.262 1.00 61.66 382 TYR A N 1
ATOM 3233 C CA . TYR A 1 382 ? -88.337 -28.181 116.191 1.00 61.66 382 TYR A CA 1
ATOM 3234 C C . TYR A 1 382 ? -87.262 -29.274 116.066 1.00 61.66 382 TYR A C 1
ATOM 3236 O O . TYR A 1 382 ? -87.573 -30.450 115.891 1.00 61.66 382 TYR A O 1
ATOM 3244 N N . LYS A 1 383 ? -85.981 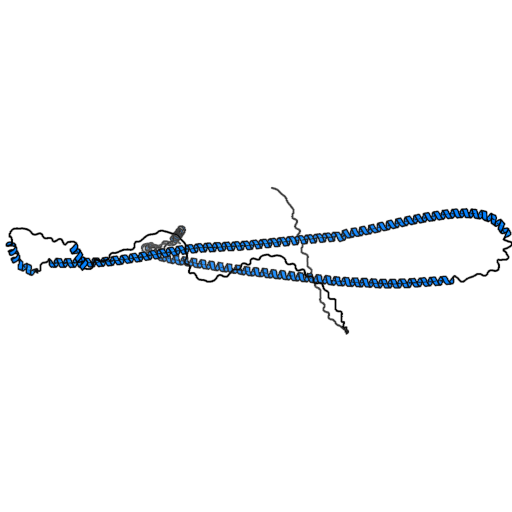-28.914 116.236 1.00 62.94 383 LYS A N 1
ATOM 3245 C CA . LYS A 1 383 ? -84.864 -29.874 116.225 1.00 62.94 383 LYS A CA 1
ATOM 3246 C C . LYS A 1 383 ? -84.859 -30.808 117.445 1.00 62.94 383 LYS A C 1
ATOM 3248 O O . LYS A 1 383 ? -84.322 -31.907 117.347 1.00 62.94 383 LYS A O 1
ATOM 3253 N N . HIS A 1 384 ? -85.452 -30.392 118.565 1.00 56.16 384 HIS A N 1
ATOM 3254 C CA . HIS A 1 384 ? -85.576 -31.210 119.776 1.00 56.16 384 HIS A CA 1
ATOM 3255 C C . HIS A 1 384 ? -86.785 -32.160 119.762 1.00 56.16 384 HIS A C 1
ATOM 3257 O O . HIS A 1 384 ? -86.718 -33.195 120.417 1.00 56.16 384 HIS A O 1
ATOM 3263 N N . TYR A 1 385 ? -87.835 -31.877 118.982 1.00 50.31 385 TYR A N 1
ATOM 3264 C CA . TYR A 1 385 ? -89.016 -32.752 118.854 1.00 50.31 385 TYR A CA 1
ATOM 3265 C C . TYR A 1 385 ? -89.023 -33.639 117.592 1.00 50.31 385 TYR A C 1
ATOM 3267 O O . TYR A 1 385 ? -89.875 -34.510 117.457 1.00 50.31 385 TYR A O 1
ATOM 3275 N N . GLY A 1 386 ? -88.064 -33.462 116.679 1.00 49.47 386 GLY A N 1
ATOM 3276 C CA . GLY A 1 386 ? -87.963 -34.204 115.416 1.00 49.47 386 GLY A CA 1
ATOM 3277 C C . GLY A 1 386 ? -87.042 -35.431 115.428 1.00 49.47 386 GLY A C 1
ATOM 3278 O O . GLY A 1 386 ? -86.475 -35.754 114.387 1.00 49.47 386 GLY A O 1
ATOM 3279 N N . ALA A 1 387 ? -86.833 -36.091 116.572 1.00 49.16 387 ALA A N 1
ATOM 3280 C CA . ALA A 1 387 ? -86.081 -37.348 116.643 1.00 49.16 387 ALA A CA 1
ATOM 3281 C C . ALA A 1 387 ? -87.046 -38.545 116.704 1.00 49.16 387 ALA A C 1
ATOM 3283 O O . ALA A 1 387 ? -87.368 -39.040 117.781 1.00 49.16 387 ALA A O 1
ATOM 3284 N N . VAL A 1 388 ? -87.495 -39.007 115.533 1.00 46.34 388 VAL A N 1
ATOM 3285 C CA . VAL A 1 388 ? -88.177 -40.301 115.350 1.00 46.34 388 VAL A CA 1
ATOM 3286 C C . VAL A 1 388 ? -87.267 -41.223 114.516 1.00 46.34 388 VAL A C 1
ATOM 3288 O O . VAL A 1 388 ? -86.601 -40.728 113.601 1.00 46.34 388 VAL A O 1
ATOM 3291 N N . PRO A 1 389 ? -87.170 -42.535 114.824 1.00 42.72 389 PRO A N 1
ATOM 3292 C CA . PRO A 1 389 ? -86.230 -43.454 114.184 1.00 42.72 389 PRO A CA 1
ATOM 3293 C C . PRO A 1 389 ? -86.716 -43.970 112.820 1.00 42.72 389 PRO A C 1
ATOM 3295 O O . PRO A 1 389 ? -87.911 -44.140 112.621 1.00 42.72 389 PRO A O 1
ATOM 3298 N N . LYS A 1 390 ? -85.723 -44.246 111.956 1.00 44.19 390 LYS A N 1
ATOM 3299 C CA . LYS A 1 390 ? -85.613 -45.243 110.865 1.00 44.19 390 LYS A CA 1
ATOM 3300 C C . LYS A 1 390 ? -86.897 -45.693 110.134 1.00 44.19 390 LYS A C 1
ATOM 3302 O O . LYS A 1 390 ? -87.775 -46.262 110.757 1.00 44.19 390 LYS A O 1
ATOM 3307 N N . ASP A 1 391 ? -86.910 -45.607 108.795 1.00 36.28 391 ASP A N 1
ATOM 3308 C CA . ASP A 1 391 ? -86.797 -46.797 107.924 1.00 36.28 391 ASP A CA 1
ATOM 3309 C C . ASP A 1 391 ? -86.912 -46.502 106.406 1.00 36.28 391 ASP A C 1
ATOM 3311 O O . ASP A 1 391 ? -87.590 -45.585 105.959 1.00 36.28 391 ASP A O 1
ATOM 3315 N N . GLU A 1 392 ? -86.161 -47.311 105.653 1.00 38.06 392 GLU A N 1
ATOM 3316 C CA . GLU A 1 392 ? -86.333 -47.791 104.270 1.00 38.06 392 GLU A CA 1
ATOM 3317 C C . GLU A 1 392 ? -86.583 -46.861 103.047 1.00 38.06 392 GLU A C 1
ATOM 3319 O O . GLU A 1 392 ? -87.635 -46.276 102.837 1.00 38.06 392 GLU A O 1
ATOM 3324 N N . LYS A 1 393 ? -85.603 -46.940 102.124 1.00 38.38 393 LYS A N 1
ATOM 3325 C CA . LYS A 1 393 ? -85.713 -47.104 100.652 1.00 38.38 393 LYS A CA 1
ATOM 3326 C C . LYS A 1 393 ? -86.549 -46.095 99.837 1.00 38.38 393 LYS A C 1
ATOM 3328 O O . LYS A 1 393 ? -87.762 -46.186 99.770 1.00 38.38 393 LYS A O 1
ATOM 3333 N N . ALA A 1 394 ? -85.863 -45.344 98.966 1.00 35.91 394 ALA A N 1
ATOM 3334 C CA . ALA A 1 394 ? -86.000 -45.519 97.508 1.00 35.91 394 ALA A CA 1
ATOM 3335 C C . ALA A 1 394 ? -84.958 -44.694 96.735 1.00 35.91 394 ALA A C 1
ATOM 3337 O O . ALA A 1 394 ? -85.052 -43.482 96.553 1.00 35.91 394 ALA A O 1
ATOM 3338 N N . SER A 1 395 ? -83.964 -45.415 96.229 1.00 43.03 395 SER A N 1
ATOM 3339 C CA . SER A 1 395 ? -83.153 -45.027 95.083 1.00 43.03 395 SER A CA 1
ATOM 3340 C C . SER A 1 395 ? -84.047 -44.816 93.853 1.00 43.03 395 SER A C 1
ATOM 3342 O O . SER A 1 395 ? -84.703 -45.752 93.408 1.00 43.03 395 SER A O 1
ATOM 3344 N N . SER A 1 396 ? -84.011 -43.630 93.241 1.00 39.38 396 SER A N 1
ATOM 3345 C CA . SER A 1 396 ? -84.117 -43.538 91.780 1.00 39.38 396 SER A CA 1
ATOM 3346 C C . SER A 1 396 ? -83.204 -42.424 91.255 1.00 39.38 396 SER A C 1
ATOM 3348 O O . SER A 1 396 ? -83.587 -41.281 91.016 1.00 39.38 396 SER A O 1
ATOM 3350 N N . LYS A 1 397 ? -81.921 -42.757 91.085 1.00 42.28 397 LYS A N 1
ATOM 3351 C CA . LYS A 1 397 ? -81.074 -42.025 90.141 1.00 42.28 397 LYS A CA 1
ATOM 3352 C C . LYS A 1 397 ? -81.526 -42.439 88.742 1.00 42.28 397 LYS A C 1
ATOM 3354 O O . LYS A 1 397 ? -81.117 -43.486 88.255 1.00 42.28 397 LYS A O 1
ATOM 3359 N N . LYS A 1 398 ? -82.371 -41.633 88.095 1.00 42.00 398 LYS A N 1
ATOM 3360 C CA . LYS A 1 398 ? -82.524 -41.705 86.637 1.00 42.00 398 LYS A CA 1
ATOM 3361 C C . LYS A 1 398 ? -81.216 -41.213 86.019 1.00 42.00 398 LYS A C 1
ATOM 3363 O O . LYS A 1 398 ? -80.949 -40.014 85.996 1.00 42.00 398 LYS A O 1
ATOM 3368 N N . SER A 1 399 ? -80.374 -42.144 85.579 1.00 48.84 399 SER A N 1
ATOM 3369 C CA . SER A 1 399 ? -79.299 -41.843 84.640 1.00 48.84 399 SER A CA 1
ATOM 3370 C C . SER A 1 399 ? -79.943 -41.316 83.362 1.00 48.84 399 SER A C 1
ATOM 3372 O O . SER A 1 399 ? -80.708 -42.037 82.722 1.00 48.84 399 SER A O 1
ATOM 3374 N N . LEU A 1 400 ? -79.662 -40.059 83.019 1.00 46.56 400 LEU A N 1
ATOM 3375 C CA . LEU A 1 400 ? -79.987 -39.514 81.705 1.00 46.56 400 LEU A CA 1
ATOM 3376 C C . LEU A 1 400 ? -79.319 -40.417 80.661 1.00 46.56 400 LEU A C 1
ATOM 3378 O O . LEU A 1 400 ? -78.096 -40.565 80.665 1.00 46.56 400 LEU A O 1
ATOM 3382 N N . THR A 1 401 ? -80.116 -41.060 79.815 1.00 64.12 401 THR A N 1
ATOM 3383 C CA . THR A 1 401 ? -79.613 -41.864 78.704 1.00 64.12 401 THR A CA 1
ATOM 3384 C C . THR A 1 401 ? -78.970 -40.948 77.665 1.00 64.12 401 THR A C 1
ATOM 3386 O O . THR A 1 401 ? -79.385 -39.804 77.468 1.00 64.12 401 THR A O 1
ATOM 3389 N N . TYR A 1 402 ? -77.930 -41.453 77.002 1.00 64.19 402 TYR A N 1
ATOM 3390 C CA . TYR A 1 402 ? -77.146 -40.731 75.993 1.00 64.19 402 TYR A CA 1
ATOM 3391 C C . TYR A 1 402 ? -78.026 -40.084 74.903 1.00 64.19 402 TYR A C 1
ATOM 3393 O O . TYR A 1 402 ? -77.770 -38.964 74.469 1.00 64.19 402 TYR A O 1
ATOM 3401 N N . GLU A 1 403 ? -79.143 -40.722 74.547 1.00 62.53 403 GLU A N 1
ATOM 3402 C CA . GLU A 1 403 ? -80.111 -40.208 73.571 1.00 62.53 403 GLU A CA 1
ATOM 3403 C C . GLU A 1 403 ? -80.839 -38.931 74.022 1.00 62.53 403 GLU A C 1
ATOM 3405 O O . GLU A 1 403 ? -81.164 -38.078 73.194 1.00 62.53 403 GLU A O 1
ATOM 3410 N N . GLU A 1 404 ? -81.069 -38.747 75.326 1.00 65.62 404 GLU A N 1
ATOM 3411 C CA . GLU A 1 404 ? -81.745 -37.555 75.851 1.00 65.62 404 GLU A CA 1
ATOM 3412 C C . GLU A 1 404 ? -80.787 -36.355 75.966 1.00 65.62 404 GLU A C 1
ATOM 3414 O O . GLU A 1 404 ? -81.203 -35.203 75.809 1.00 65.62 404 GLU A O 1
ATOM 3419 N N . GLN A 1 405 ? -79.482 -36.609 76.134 1.00 65.94 405 GLN A N 1
ATOM 3420 C CA . GLN A 1 405 ? -78.444 -35.587 75.938 1.00 65.94 405 GLN A CA 1
ATOM 3421 C C . GLN A 1 405 ? -78.302 -35.200 74.460 1.00 65.94 405 GLN A C 1
ATOM 3423 O O . GLN A 1 405 ? -78.191 -34.008 74.162 1.00 65.94 405 GLN A O 1
ATOM 3428 N N . GLN A 1 406 ? -78.392 -36.164 73.538 1.00 61.16 406 GLN A N 1
ATOM 3429 C CA . GLN A 1 406 ? -78.283 -35.906 72.101 1.00 61.16 406 GLN A CA 1
ATOM 3430 C C . GLN A 1 406 ? -79.469 -35.083 71.564 1.00 61.16 406 GLN A C 1
ATOM 3432 O O . GLN A 1 406 ? -79.254 -34.089 70.875 1.00 61.16 406 GLN A O 1
ATOM 3437 N N . ARG A 1 407 ? -80.713 -35.386 71.980 1.00 68.88 407 ARG A N 1
ATOM 3438 C CA . ARG A 1 407 ? -81.891 -34.564 71.616 1.00 68.88 407 ARG A CA 1
ATOM 3439 C C . ARG A 1 407 ? -81.789 -33.124 72.101 1.00 68.88 407 ARG A C 1
ATOM 3441 O O . ARG A 1 407 ? -82.257 -32.213 71.422 1.00 68.88 407 ARG A O 1
ATOM 3448 N N . ARG A 1 408 ? -81.198 -32.902 73.279 1.00 68.81 408 ARG A N 1
ATOM 3449 C CA . ARG A 1 408 ? -80.994 -31.545 73.800 1.00 68.81 408 ARG A CA 1
ATOM 3450 C C . ARG A 1 408 ? -79.918 -30.798 73.014 1.00 68.81 408 ARG A C 1
ATOM 3452 O O . ARG A 1 408 ? -80.093 -29.611 72.779 1.00 68.81 408 ARG A O 1
ATOM 3459 N N . LEU A 1 409 ? -78.859 -31.466 72.561 1.00 63.12 409 LEU A N 1
ATOM 3460 C CA . LEU A 1 409 ? -77.838 -30.850 71.703 1.00 63.12 409 LEU A CA 1
ATOM 3461 C C . LEU A 1 409 ? -78.371 -30.508 70.299 1.00 63.12 409 LEU A C 1
ATOM 3463 O O . LEU A 1 409 ? -78.029 -29.450 69.766 1.00 63.12 409 LEU A O 1
ATOM 3467 N N . ASP A 1 410 ? -79.267 -31.332 69.749 1.00 58.81 410 ASP A N 1
ATOM 3468 C CA . ASP A 1 410 ? -79.917 -31.072 68.457 1.00 58.81 410 ASP A CA 1
ATOM 3469 C C . ASP A 1 410 ? -80.953 -29.936 68.535 1.00 58.81 410 ASP A C 1
ATOM 3471 O O . ASP A 1 410 ? -81.029 -29.110 67.624 1.00 58.81 410 ASP A O 1
ATOM 3475 N N . ALA A 1 411 ? -81.688 -29.810 69.648 1.00 62.16 411 ALA A N 1
ATOM 3476 C CA . ALA A 1 411 ? -82.637 -28.711 69.867 1.00 62.16 411 ALA A CA 1
ATOM 3477 C C . ALA A 1 411 ? -81.963 -27.327 69.993 1.00 62.16 411 ALA A C 1
ATOM 3479 O O . ALA A 1 411 ? -82.599 -26.310 69.723 1.00 62.16 411 ALA A O 1
ATOM 3480 N N . TYR A 1 412 ? -80.677 -27.283 70.365 1.00 57.91 412 TYR A N 1
ATOM 3481 C CA . TYR A 1 412 ? -79.871 -26.056 70.426 1.00 57.91 412 TYR A CA 1
ATOM 3482 C C . TYR A 1 412 ? -78.975 -25.839 69.189 1.00 57.91 412 TYR A C 1
ATOM 3484 O O . TYR A 1 412 ? -78.142 -24.933 69.195 1.00 57.91 412 TYR A O 1
ATOM 3492 N N . GLY A 1 413 ? -79.150 -26.618 68.114 1.00 49.38 413 GLY A N 1
ATOM 3493 C CA . GLY A 1 413 ? -78.561 -26.315 66.803 1.00 49.38 413 GLY A CA 1
ATOM 3494 C C . GLY A 1 413 ? -77.050 -26.547 66.673 1.00 49.38 413 GLY A C 1
ATOM 3495 O O . GLY A 1 413 ? -76.417 -25.928 65.822 1.00 49.38 413 GLY A O 1
ATOM 3496 N N . TYR A 1 414 ? -76.460 -27.441 67.474 1.00 51.66 414 TYR A N 1
ATOM 3497 C CA . TYR A 1 414 ? -75.015 -27.737 67.449 1.00 51.66 414 TYR A CA 1
ATOM 3498 C C . TYR A 1 414 ? -74.636 -29.039 66.718 1.00 51.66 414 TYR A C 1
ATOM 3500 O O . TYR A 1 414 ? -73.569 -29.602 66.957 1.00 51.66 414 TYR A O 1
ATOM 3508 N N . GLY A 1 415 ? -75.475 -29.515 65.796 1.00 50.75 415 GLY A N 1
ATOM 3509 C CA . GLY A 1 415 ? -75.261 -30.783 65.097 1.00 50.75 415 GLY A CA 1
ATOM 3510 C C . GLY A 1 415 ? -75.432 -30.691 63.586 1.00 50.75 415 GLY A C 1
ATOM 3511 O O . GLY A 1 415 ? -76.409 -31.225 63.075 1.00 50.75 415 GLY A O 1
ATOM 3512 N N . ARG A 1 416 ? -74.502 -30.049 62.853 1.00 43.72 416 ARG A N 1
ATOM 3513 C CA . ARG A 1 416 ? -74.240 -30.372 61.431 1.00 43.72 416 ARG A CA 1
ATOM 3514 C C . ARG A 1 416 ? -72.978 -29.698 60.853 1.00 43.72 416 ARG A C 1
ATOM 3516 O O . ARG A 1 416 ? -72.876 -28.479 60.803 1.00 43.72 416 ARG A O 1
ATOM 3523 N N . TYR A 1 417 ? -72.094 -30.563 60.340 1.00 43.62 417 TYR A N 1
ATOM 3524 C CA . TYR A 1 417 ? -70.971 -30.356 59.404 1.00 43.62 417 TYR A CA 1
ATOM 3525 C C . TYR A 1 417 ? -69.578 -30.013 59.953 1.00 43.62 417 TYR A C 1
ATOM 3527 O O . TYR A 1 417 ? -69.031 -28.932 59.761 1.00 43.62 417 TYR A O 1
ATOM 3535 N N . ILE A 1 418 ? -68.932 -31.063 60.468 1.00 41.25 418 ILE A N 1
ATOM 3536 C CA . ILE A 1 418 ? -67.590 -31.442 60.010 1.00 41.25 418 ILE A CA 1
ATOM 3537 C C . ILE A 1 418 ? -67.787 -32.320 58.764 1.00 41.25 418 ILE A C 1
ATOM 3539 O O . ILE A 1 418 ? -68.328 -33.418 58.869 1.00 41.25 418 ILE A O 1
ATOM 3543 N N . SER A 1 419 ? -67.355 -31.867 57.586 1.00 38.56 419 SER A N 1
ATOM 3544 C CA . SER A 1 419 ? -67.096 -32.766 56.457 1.00 38.56 419 SER A CA 1
ATOM 3545 C C . SER A 1 419 ? -66.007 -32.208 55.539 1.00 38.56 419 SER A C 1
ATOM 3547 O O . SER A 1 419 ? -66.220 -31.213 54.856 1.00 38.56 419 SER A O 1
ATOM 3549 N N . LYS A 1 420 ? -64.894 -32.951 55.508 1.00 38.59 420 LYS A N 1
ATOM 3550 C CA . LYS A 1 420 ? -63.889 -33.071 54.438 1.00 38.59 420 LYS A CA 1
ATOM 3551 C C . LYS A 1 420 ? -62.992 -31.855 54.168 1.00 38.59 420 LYS A C 1
ATOM 3553 O O . LYS A 1 420 ? -63.290 -30.983 53.362 1.00 38.59 420 LYS A O 1
ATOM 3558 N N . ALA A 1 421 ? -61.815 -31.907 54.789 1.00 37.53 421 ALA A N 1
ATOM 3559 C CA . ALA A 1 421 ? -60.604 -31.279 54.280 1.00 37.53 421 ALA A CA 1
ATOM 3560 C C . ALA A 1 421 ? -60.200 -31.914 52.931 1.00 37.53 421 ALA A C 1
ATOM 3562 O O . ALA A 1 421 ? -60.295 -33.139 52.800 1.00 37.53 421 ALA A O 1
ATOM 3563 N N . PRO A 1 422 ? -59.723 -31.137 51.946 1.00 38.38 422 PRO A N 1
ATOM 3564 C CA . PRO A 1 422 ? -58.982 -31.691 50.826 1.00 38.38 422 PRO A CA 1
ATOM 3565 C C . PRO A 1 422 ? -57.574 -32.089 51.288 1.00 38.38 422 PRO A C 1
ATOM 3567 O O . PRO A 1 422 ? -56.871 -31.331 51.958 1.00 38.38 422 PRO A O 1
ATOM 3570 N N . SER A 1 423 ? -57.199 -33.317 50.945 1.00 38.72 423 SER A N 1
ATOM 3571 C CA . SER A 1 423 ? -55.894 -33.923 51.175 1.00 38.72 423 SER A CA 1
ATOM 3572 C C . SER A 1 423 ? -54.777 -33.139 50.491 1.00 38.72 423 SER A C 1
ATOM 3574 O O . SER A 1 423 ? -54.815 -32.898 49.284 1.00 38.72 423 SER A O 1
ATOM 3576 N N . VAL A 1 424 ? -53.752 -32.823 51.274 1.00 35.41 424 VAL A N 1
ATOM 3577 C CA . VAL A 1 424 ? -52.404 -32.513 50.807 1.00 35.41 424 VAL A CA 1
ATOM 3578 C C . VAL A 1 424 ? -51.814 -33.794 50.211 1.00 35.41 424 VAL A C 1
ATOM 3580 O O . VAL A 1 424 ? -51.686 -34.780 50.931 1.00 35.41 424 VAL A O 1
ATOM 3583 N N . ASN A 1 425 ? -51.441 -33.774 48.930 1.00 35.34 425 ASN A N 1
ATOM 3584 C CA . ASN A 1 425 ? -50.449 -34.694 48.378 1.00 35.34 425 ASN A CA 1
ATOM 3585 C C . ASN A 1 425 ? -49.208 -33.891 47.991 1.00 35.34 425 ASN A C 1
ATOM 3587 O O . ASN A 1 425 ? -49.274 -32.885 47.286 1.00 35.34 425 ASN A O 1
ATOM 3591 N N . VAL A 1 426 ? -48.092 -34.358 48.532 1.00 36.19 426 VAL A N 1
ATOM 3592 C CA . VAL A 1 426 ? -46.725 -33.887 48.357 1.00 36.19 426 VAL A CA 1
ATOM 3593 C C . VAL A 1 426 ? -46.120 -34.617 47.151 1.00 36.19 426 VAL A C 1
ATOM 3595 O O . VAL A 1 426 ? -46.186 -35.835 47.093 1.00 36.19 426 VAL A O 1
ATOM 3598 N N . ILE A 1 427 ? -45.559 -33.831 46.226 1.00 34.72 427 ILE A N 1
ATOM 3599 C CA . ILE A 1 427 ? -44.371 -34.059 45.375 1.00 34.72 427 ILE A CA 1
ATOM 3600 C C . ILE A 1 427 ? -44.203 -35.443 44.720 1.00 34.72 427 ILE A C 1
ATOM 3602 O O . ILE A 1 427 ? -43.735 -36.370 45.366 1.00 34.72 427 ILE A O 1
ATOM 3606 N N . GLU A 1 428 ? -44.323 -35.484 43.387 1.00 33.25 428 GLU A N 1
ATOM 3607 C CA . GLU A 1 428 ? -43.391 -36.240 42.536 1.00 33.25 428 GLU A CA 1
ATOM 3608 C C . GLU A 1 428 ? -42.977 -35.403 41.312 1.00 33.25 428 GLU A C 1
ATOM 3610 O O . GLU A 1 428 ? -43.794 -34.774 40.640 1.00 33.25 428 GLU A O 1
ATOM 3615 N N . ASN A 1 429 ? -41.662 -35.369 41.089 1.00 42.44 429 ASN A N 1
ATOM 3616 C CA . ASN A 1 429 ? -40.962 -34.805 39.939 1.00 42.44 429 ASN A CA 1
ATOM 3617 C C . ASN A 1 429 ? -41.386 -35.487 38.635 1.00 42.44 429 ASN A C 1
ATOM 3619 O O . ASN A 1 429 ? -41.279 -36.703 38.563 1.00 42.44 429 ASN A O 1
ATOM 3623 N N . TYR A 1 430 ? -41.641 -34.714 37.577 1.00 34.12 430 TYR A N 1
ATOM 3624 C CA . TYR A 1 430 ? -41.275 -35.104 36.212 1.00 34.12 430 TYR A CA 1
ATOM 3625 C C . TYR A 1 430 ? -40.889 -33.868 35.389 1.00 34.12 430 TYR A C 1
ATOM 3627 O O . TYR A 1 430 ? -41.642 -32.902 35.273 1.00 34.12 430 TYR A O 1
ATOM 3635 N N . ASN A 1 431 ? -39.680 -33.929 34.825 1.00 39.41 431 ASN A N 1
ATOM 3636 C CA . ASN A 1 431 ? -39.321 -33.255 33.583 1.00 39.41 431 ASN A CA 1
ATOM 3637 C C . ASN A 1 431 ? -40.366 -33.606 32.517 1.00 39.41 431 ASN A C 1
ATOM 3639 O O . ASN A 1 431 ? -40.579 -34.792 32.294 1.00 39.41 431 ASN A O 1
ATOM 3643 N N . ASP A 1 432 ? -40.958 -32.613 31.851 1.00 35.47 432 ASP A N 1
ATOM 3644 C CA . ASP A 1 432 ? -40.957 -32.533 30.384 1.00 35.47 432 ASP A CA 1
ATOM 3645 C C . ASP A 1 432 ? -41.706 -31.292 29.857 1.00 35.47 432 ASP A C 1
ATOM 3647 O O . ASP A 1 432 ? -42.885 -31.067 30.106 1.00 35.47 432 ASP A O 1
ATOM 3651 N N . SER A 1 433 ? -40.963 -30.462 29.124 1.00 39.75 433 SER A N 1
ATOM 3652 C CA . SER A 1 433 ? -41.209 -30.170 27.707 1.00 39.75 433 SER A CA 1
ATOM 3653 C C . SER A 1 433 ? -42.667 -30.006 27.224 1.00 39.75 433 SER A C 1
ATOM 3655 O O . SER A 1 433 ? -43.302 -30.994 26.882 1.00 39.75 433 SER A O 1
ATOM 3657 N N . ALA A 1 434 ? -43.144 -28.759 27.065 1.00 35.94 434 ALA A N 1
ATOM 3658 C CA . ALA A 1 434 ? -44.025 -28.265 25.972 1.00 35.94 434 ALA A CA 1
ATOM 3659 C C . ALA A 1 434 ? -44.634 -26.897 26.359 1.00 35.94 434 ALA A C 1
ATOM 3661 O O . ALA A 1 434 ? -45.401 -26.769 27.304 1.00 35.94 434 ALA A O 1
ATOM 3662 N N . ALA A 1 435 ? -44.182 -25.801 25.750 1.00 41.19 435 ALA A N 1
ATOM 3663 C CA . ALA A 1 435 ? -44.845 -25.167 24.604 1.00 41.19 435 ALA A CA 1
ATOM 3664 C C . ALA A 1 435 ? -46.187 -24.468 24.928 1.00 41.19 435 ALA A C 1
ATOM 3666 O O . ALA A 1 435 ? -47.255 -24.997 24.657 1.00 41.19 435 ALA A O 1
ATOM 3667 N N . PHE A 1 436 ? -46.118 -23.207 25.374 1.00 36.50 436 PHE A N 1
ATOM 3668 C CA . PHE A 1 436 ? -47.138 -22.199 25.055 1.00 36.50 436 PHE A CA 1
ATOM 3669 C C . PHE A 1 436 ? -46.466 -20.854 24.767 1.00 36.50 436 PHE A C 1
ATOM 3671 O O . PHE A 1 436 ? -46.181 -20.048 25.650 1.00 36.50 436 PHE A O 1
ATOM 3678 N N . GLY A 1 437 ? -46.186 -20.639 23.482 1.00 33.53 437 GLY A N 1
ATOM 3679 C CA . GLY A 1 437 ? -45.750 -19.362 22.946 1.00 33.53 437 GLY A CA 1
ATOM 3680 C C . GLY A 1 437 ? -46.929 -18.403 22.787 1.00 33.53 437 GLY A C 1
ATOM 3681 O O . GLY A 1 437 ? -47.849 -18.647 22.010 1.00 33.53 437 GLY A O 1
ATOM 3682 N N . ARG A 1 438 ? -46.854 -17.260 23.468 1.00 41.31 438 ARG A N 1
ATOM 3683 C CA . ARG A 1 438 ? -47.397 -15.990 22.979 1.00 41.31 438 ARG A CA 1
ATOM 3684 C C . ARG A 1 438 ? -46.242 -15.000 22.945 1.00 41.31 438 ARG A C 1
ATOM 3686 O O . ARG A 1 438 ? -45.769 -14.560 23.985 1.00 41.31 438 ARG A O 1
ATOM 3693 N N . GLY A 1 439 ? -45.780 -14.689 21.740 1.00 34.06 439 GLY A N 1
ATOM 3694 C CA . GLY A 1 439 ? -44.681 -13.763 21.504 1.00 34.06 439 GLY A CA 1
ATOM 3695 C C . GLY A 1 439 ? -44.793 -13.138 20.121 1.00 34.06 439 GLY A C 1
ATOM 3696 O O . GLY A 1 439 ? -44.494 -13.778 19.122 1.00 34.06 439 GLY A O 1
ATOM 3697 N N . SER A 1 440 ? -45.306 -11.908 20.108 1.00 40.12 440 SER A N 1
ATOM 3698 C CA . SER A 1 440 ? -44.883 -10.771 19.283 1.00 40.12 440 SER A CA 1
ATOM 3699 C C . SER A 1 440 ? -44.158 -11.075 17.959 1.00 40.12 440 SER A C 1
ATOM 3701 O O . SER A 1 440 ? -42.985 -11.441 17.938 1.00 40.12 440 SER A O 1
ATOM 3703 N N . LYS A 1 441 ? -44.838 -10.813 16.837 1.00 43.91 441 LYS A N 1
ATOM 3704 C CA . LYS A 1 441 ? -44.196 -10.604 15.535 1.00 43.91 441 LYS A CA 1
ATOM 3705 C C . LYS A 1 441 ? -43.645 -9.181 15.495 1.00 43.91 441 LYS A C 1
ATOM 3707 O O . LYS A 1 441 ? -44.427 -8.241 15.412 1.00 43.91 441 LYS A O 1
ATOM 3712 N N . ASN A 1 442 ? -42.324 -9.033 15.497 1.00 39.81 442 ASN A N 1
ATOM 3713 C CA . ASN A 1 442 ? -41.672 -7.908 14.838 1.00 39.81 442 ASN A CA 1
ATOM 3714 C C . ASN A 1 442 ? -40.213 -8.227 14.495 1.00 39.81 442 ASN A C 1
ATOM 3716 O O . ASN A 1 442 ? -39.459 -8.691 15.341 1.00 39.81 442 ASN A O 1
ATOM 3720 N N . MET A 1 443 ? -39.866 -7.883 13.251 1.00 41.03 443 MET A N 1
ATOM 3721 C CA . MET A 1 443 ? -38.531 -7.562 12.742 1.00 41.03 443 MET A CA 1
ATOM 3722 C C . MET A 1 443 ? -37.447 -8.643 12.823 1.00 41.03 443 MET A C 1
ATOM 3724 O O . MET A 1 443 ? -36.755 -8.762 13.825 1.00 41.03 443 MET A O 1
ATOM 3728 N N . GLN A 1 444 ? -37.166 -9.287 11.686 1.00 38.16 444 GLN A N 1
ATOM 3729 C CA . GLN A 1 444 ? -35.782 -9.565 11.294 1.00 38.16 444 GLN A CA 1
ATOM 3730 C C . GLN A 1 444 ? -35.654 -9.628 9.769 1.00 38.16 444 GLN A C 1
ATOM 3732 O O . GLN A 1 444 ? -36.353 -10.373 9.083 1.00 38.16 444 GLN A O 1
ATOM 3737 N N . GLY A 1 445 ? -34.784 -8.753 9.264 1.00 38.72 445 GLY A N 1
ATOM 3738 C CA . GLY A 1 445 ? -34.430 -8.610 7.865 1.00 38.72 445 GLY A CA 1
ATOM 3739 C C . GLY A 1 445 ? -33.672 -9.823 7.339 1.00 38.72 445 GLY A C 1
ATOM 3740 O O . GLY A 1 445 ? -32.812 -10.398 8.003 1.00 38.72 445 GLY A O 1
ATOM 3741 N N . LEU A 1 446 ? -34.008 -10.182 6.107 1.00 38.94 446 LEU A N 1
ATOM 3742 C CA . LEU A 1 446 ? -33.319 -11.180 5.308 1.00 38.94 446 LEU A CA 1
ATOM 3743 C C . LEU A 1 446 ? -31.920 -10.670 4.935 1.00 38.94 446 LEU A C 1
ATOM 3745 O O . LEU A 1 446 ? -31.774 -9.815 4.062 1.00 38.94 446 LEU A O 1
ATOM 3749 N N . ASN A 1 447 ? -30.896 -11.249 5.558 1.00 38.12 447 ASN A N 1
ATOM 3750 C CA . ASN A 1 447 ? -29.538 -11.265 5.026 1.00 38.12 447 ASN A CA 1
ATOM 3751 C C . ASN A 1 447 ? -29.498 -12.224 3.828 1.00 38.12 447 ASN A C 1
ATOM 3753 O O . ASN A 1 447 ? -29.496 -13.443 3.991 1.00 38.12 447 ASN A O 1
ATOM 3757 N N . LYS A 1 448 ? -29.471 -11.667 2.613 1.00 38.72 448 LYS A N 1
ATOM 3758 C CA . LYS A 1 448 ? -29.107 -12.397 1.394 1.00 38.72 448 LYS A CA 1
ATOM 3759 C C . LYS A 1 448 ? -27.585 -12.528 1.335 1.00 38.72 448 LYS A C 1
ATOM 3761 O O . LYS A 1 448 ? -26.883 -11.562 1.051 1.00 38.72 448 LYS A O 1
ATOM 3766 N N . SER A 1 449 ? -27.090 -13.733 1.584 1.00 35.06 449 SER A N 1
ATOM 3767 C CA . SER A 1 449 ? -25.748 -14.171 1.209 1.00 35.06 449 SER A CA 1
ATOM 3768 C C . SER A 1 449 ? -25.676 -14.339 -0.313 1.00 35.06 449 SER A C 1
ATOM 3770 O O . SER A 1 449 ? -26.378 -15.182 -0.870 1.00 35.06 449 SER A O 1
ATOM 3772 N N . TYR A 1 450 ? -24.839 -13.549 -0.987 1.00 37.81 450 TYR A N 1
ATOM 3773 C CA . TYR A 1 450 ? -24.469 -13.793 -2.381 1.00 37.81 450 TYR A CA 1
ATOM 3774 C C . TYR A 1 450 ? -23.369 -14.857 -2.433 1.00 37.81 450 TYR A C 1
ATOM 3776 O O . TYR A 1 450 ? -22.215 -14.599 -2.099 1.00 37.81 450 TYR A O 1
ATOM 3784 N N . THR A 1 451 ? -23.743 -16.055 -2.867 1.00 36.72 451 THR A N 1
ATOM 3785 C CA . THR A 1 451 ? -22.848 -17.055 -3.450 1.00 36.72 451 THR A CA 1
ATOM 3786 C C . THR A 1 451 ? -22.546 -16.641 -4.890 1.00 36.72 451 THR A C 1
ATOM 3788 O O . THR A 1 451 ? -23.452 -16.581 -5.719 1.00 36.72 451 THR A O 1
ATOM 3791 N N . VAL A 1 452 ? -21.286 -16.320 -5.189 1.00 39.06 452 VAL A N 1
ATOM 3792 C CA . VAL A 1 452 ? -20.812 -16.109 -6.563 1.00 39.06 452 VAL A CA 1
ATOM 3793 C C . VAL A 1 452 ? -20.413 -17.471 -7.121 1.00 39.06 452 VAL A C 1
ATOM 3795 O O . VAL A 1 452 ? -19.335 -17.984 -6.827 1.00 39.06 452 VAL A O 1
ATOM 3798 N N . GLU A 1 453 ? -21.322 -18.071 -7.886 1.00 37.44 453 GLU A N 1
ATOM 3799 C CA . GLU A 1 453 ? -21.030 -19.197 -8.771 1.00 37.44 453 GLU A CA 1
ATOM 3800 C C . GLU A 1 453 ? -20.166 -18.719 -9.941 1.00 37.44 453 GLU A C 1
ATOM 3802 O O . GLU A 1 453 ? -20.515 -17.792 -10.673 1.00 37.44 453 GLU A O 1
ATOM 3807 N N . ALA A 1 454 ? -19.029 -19.386 -10.117 1.00 39.91 454 ALA A N 1
ATOM 3808 C CA . ALA A 1 454 ? -18.233 -19.324 -11.326 1.00 39.91 454 ALA A CA 1
ATOM 3809 C C . ALA A 1 454 ? -18.888 -20.199 -12.407 1.00 39.91 454 ALA A C 1
ATOM 3811 O O . ALA A 1 454 ? -19.082 -21.397 -12.210 1.00 39.91 454 ALA A O 1
ATOM 3812 N N . GLN A 1 455 ? -19.181 -19.607 -13.564 1.00 37.00 455 GLN A N 1
ATOM 3813 C CA . GLN A 1 455 ? -19.484 -20.315 -14.810 1.00 37.00 455 GLN A CA 1
ATOM 3814 C C . GLN A 1 455 ? -18.635 -19.721 -15.953 1.00 37.00 455 GLN A C 1
ATOM 3816 O O . GLN A 1 455 ? -18.274 -18.541 -15.891 1.00 37.00 455 GLN A O 1
ATOM 3821 N N . PRO A 1 456 ? -18.266 -20.522 -16.972 1.00 49.53 456 PRO A N 1
ATOM 3822 C CA . PRO A 1 456 ? -17.166 -20.220 -17.880 1.00 49.53 456 PRO A CA 1
ATOM 3823 C C . PRO A 1 456 ? -17.604 -19.645 -19.242 1.00 49.53 456 PRO A C 1
ATOM 3825 O O . PRO A 1 456 ? -18.728 -19.833 -19.689 1.00 49.53 456 PRO A O 1
ATOM 3828 N N . TYR A 1 457 ? -16.635 -18.999 -19.904 1.00 35.44 457 TYR A N 1
ATOM 3829 C CA . TYR A 1 457 ? -16.454 -18.800 -21.353 1.00 35.44 457 TYR A CA 1
ATOM 3830 C C . TYR A 1 457 ? -17.632 -18.312 -22.227 1.00 35.44 457 TYR A C 1
ATOM 3832 O O . TYR A 1 457 ? -18.547 -19.056 -22.574 1.00 35.44 457 TYR A O 1
ATOM 3840 N N . ARG A 1 458 ? -17.463 -17.113 -22.809 1.00 37.22 458 ARG A N 1
ATOM 3841 C CA . ARG A 1 458 ? -17.914 -16.849 -24.185 1.00 37.22 458 ARG A CA 1
ATOM 3842 C C . ARG A 1 458 ? -16.945 -15.931 -24.930 1.00 37.22 458 ARG A C 1
ATOM 3844 O O . ARG A 1 458 ? -16.861 -14.736 -24.664 1.00 37.22 458 ARG A O 1
ATOM 3851 N N . ASP A 1 459 ? -16.242 -16.540 -25.877 1.00 40.25 459 ASP A N 1
ATOM 3852 C CA . ASP A 1 459 ? -15.496 -15.903 -26.955 1.00 40.25 459 ASP A CA 1
ATOM 3853 C C . ASP A 1 459 ? -16.423 -15.045 -27.828 1.00 40.25 459 ASP A C 1
ATOM 3855 O O . ASP A 1 459 ? -17.425 -15.536 -28.355 1.00 40.25 459 ASP A O 1
ATOM 3859 N N . THR A 1 460 ? -16.048 -13.788 -28.063 1.00 39.38 460 THR A N 1
ATOM 3860 C CA . THR A 1 460 ? -16.502 -13.042 -29.243 1.00 39.38 460 THR A CA 1
ATOM 3861 C C . THR A 1 460 ? -15.333 -12.289 -29.857 1.00 39.38 460 THR A C 1
ATOM 3863 O O . THR A 1 460 ? -15.096 -11.112 -29.587 1.00 39.38 460 THR A O 1
ATOM 3866 N N . THR A 1 461 ? -14.625 -12.976 -30.744 1.00 40.75 461 THR A N 1
ATOM 3867 C CA . THR A 1 461 ? -13.843 -12.356 -31.806 1.00 40.75 461 THR A CA 1
ATOM 3868 C C . THR A 1 461 ? -14.808 -11.713 -32.809 1.00 40.75 461 THR A C 1
ATOM 3870 O O . THR A 1 461 ? -15.564 -12.389 -33.504 1.00 40.75 461 THR A O 1
ATOM 3873 N N . LYS A 1 462 ? -14.804 -10.379 -32.911 1.00 39.28 462 LYS A N 1
ATOM 3874 C CA . LYS A 1 462 ? -15.372 -9.673 -34.069 1.00 39.28 462 LYS A CA 1
ATOM 3875 C C . LYS A 1 462 ? -14.337 -8.727 -34.658 1.00 39.28 462 LYS A C 1
ATOM 3877 O O . LYS A 1 462 ? -14.078 -7.646 -34.140 1.00 39.28 462 LYS A O 1
ATOM 3882 N N . LYS A 1 463 ? -13.782 -9.190 -35.779 1.00 41.81 463 LYS A N 1
ATOM 3883 C CA . LYS A 1 463 ? -13.080 -8.415 -36.800 1.00 41.81 463 LYS A CA 1
ATOM 3884 C C . LYS A 1 463 ? -13.911 -7.189 -37.199 1.00 41.81 463 LYS A C 1
ATOM 3886 O O . LYS A 1 463 ? -15.094 -7.323 -37.514 1.00 41.81 463 LYS A O 1
ATOM 3891 N N . ARG A 1 464 ? -13.272 -6.023 -37.256 1.00 36.12 464 ARG A N 1
ATOM 3892 C CA . ARG A 1 464 ? -13.696 -4.892 -38.089 1.00 36.12 464 ARG A CA 1
ATOM 3893 C C . ARG A 1 464 ? -12.480 -4.406 -38.866 1.00 36.12 464 ARG A C 1
ATOM 3895 O O . ARG A 1 464 ? -11.709 -3.588 -38.381 1.00 36.12 464 ARG A O 1
ATOM 3902 N N . ASP A 1 465 ? -12.339 -4.972 -40.056 1.00 39.62 465 ASP A N 1
ATOM 3903 C CA . ASP A 1 465 ? -11.697 -4.321 -41.191 1.00 39.62 465 ASP A CA 1
ATOM 3904 C C . ASP A 1 465 ? -12.701 -3.373 -41.872 1.00 39.62 465 ASP A C 1
ATOM 3906 O O . ASP A 1 465 ? -13.908 -3.474 -41.632 1.00 39.62 465 ASP A O 1
ATOM 3910 N N . LEU A 1 466 ? -12.164 -2.533 -42.767 1.00 41.22 466 LEU A N 1
ATOM 3911 C CA . LEU A 1 466 ? -12.762 -1.520 -43.661 1.00 41.22 466 LEU A CA 1
ATOM 3912 C C . LEU A 1 466 ? -12.495 -0.079 -43.179 1.00 41.22 466 LEU A C 1
ATOM 3914 O O . LEU A 1 466 ? -13.146 0.434 -42.278 1.00 41.22 466 LEU A O 1
ATOM 3918 N N . SER A 1 467 ? -11.397 0.551 -43.611 1.00 39.47 467 SER A N 1
ATOM 3919 C CA . SER A 1 467 ? -11.172 1.179 -44.930 1.00 39.47 467 SER A CA 1
ATOM 3920 C C . SER A 1 467 ? -12.005 2.449 -45.157 1.00 39.47 467 SER A C 1
ATOM 3922 O O . SER A 1 467 ? -13.163 2.378 -45.562 1.00 39.47 467 SER A O 1
ATOM 3924 N N . ALA A 1 468 ? -11.379 3.617 -44.997 1.00 36.66 468 ALA A N 1
ATOM 3925 C CA . ALA A 1 468 ? -11.802 4.849 -45.659 1.00 36.66 468 ALA A CA 1
ATOM 3926 C C . ALA A 1 468 ? -10.582 5.752 -45.906 1.00 36.66 468 ALA A C 1
ATOM 3928 O O . ALA A 1 468 ? -9.861 6.128 -44.984 1.00 36.66 468 ALA A O 1
ATOM 3929 N N . ALA A 1 469 ? -10.346 6.033 -47.185 1.00 40.03 469 ALA A N 1
ATOM 3930 C CA . ALA A 1 469 ? -9.268 6.847 -47.734 1.00 40.03 469 ALA A CA 1
ATOM 3931 C C . ALA A 1 469 ? -9.495 8.367 -47.505 1.00 40.03 469 ALA A C 1
ATOM 3933 O O . ALA A 1 469 ? -10.588 8.774 -47.101 1.00 40.03 469 ALA A O 1
ATOM 3934 N N . PRO A 1 470 ? -8.483 9.223 -47.760 1.00 53.06 470 PRO A N 1
ATOM 3935 C CA . PRO A 1 470 ? -8.424 10.593 -47.258 1.00 53.06 470 PRO A CA 1
ATOM 3936 C C . PRO A 1 470 ? -9.062 11.611 -48.214 1.00 53.06 470 PRO A C 1
ATOM 3938 O O . PRO A 1 470 ? -8.981 11.484 -49.437 1.00 53.06 470 PRO A O 1
ATOM 3941 N N . ARG A 1 471 ? -9.641 12.685 -47.659 1.00 42.12 471 ARG A N 1
ATOM 3942 C CA . ARG A 1 471 ? -10.067 13.862 -48.430 1.00 42.12 471 ARG A CA 1
ATOM 3943 C C . ARG A 1 471 ? -8.990 14.946 -48.436 1.00 42.12 471 ARG A C 1
ATOM 3945 O O . ARG A 1 471 ? -8.452 15.339 -47.408 1.00 42.12 471 ARG A O 1
ATOM 3952 N N . SER A 1 472 ? -8.714 15.396 -49.654 1.00 40.00 472 SER A N 1
ATOM 3953 C CA . SER A 1 472 ? -7.712 16.366 -50.077 1.00 40.00 472 SER A CA 1
ATOM 3954 C C . SER A 1 472 ? -8.132 17.828 -49.845 1.00 40.00 472 SER A C 1
ATOM 3956 O O . SER A 1 472 ? -9.298 18.179 -50.007 1.00 40.00 472 SER A O 1
ATOM 3958 N N . ARG A 1 473 ? -7.119 18.639 -49.502 1.00 40.25 473 ARG A N 1
ATOM 3959 C CA . ARG A 1 473 ? -6.866 20.079 -49.743 1.00 40.25 473 ARG A CA 1
ATOM 3960 C C . ARG A 1 473 ? -8.028 21.028 -50.085 1.00 40.25 473 ARG A C 1
ATOM 3962 O O . ARG A 1 473 ? -8.656 20.907 -51.132 1.00 40.25 473 ARG A O 1
ATOM 3969 N N . ARG A 1 474 ? -8.011 22.187 -49.409 1.00 39.28 474 ARG A N 1
ATOM 3970 C CA . ARG A 1 474 ? -7.979 23.497 -50.092 1.00 39.28 474 ARG A CA 1
ATOM 3971 C C . ARG A 1 474 ? -7.047 24.480 -49.379 1.00 39.28 474 ARG A C 1
ATOM 3973 O O . ARG A 1 474 ? -7.188 24.735 -48.190 1.00 39.28 474 ARG A O 1
ATOM 3980 N N . HIS A 1 475 ? -6.100 25.003 -50.155 1.00 37.16 475 HIS A N 1
ATOM 3981 C CA . HIS A 1 475 ? -5.294 26.184 -49.866 1.00 37.16 475 HIS A CA 1
ATOM 3982 C C . HIS A 1 475 ? -6.164 27.447 -49.901 1.00 37.16 475 HIS A C 1
ATOM 3984 O O . HIS A 1 475 ? -7.011 27.572 -50.784 1.00 37.16 475 HIS A O 1
ATOM 3990 N N . MET A 1 476 ? -5.858 28.414 -49.037 1.00 41.97 476 MET A N 1
ATOM 3991 C CA . MET A 1 476 ? -5.996 29.837 -49.349 1.00 41.97 476 MET A CA 1
ATOM 3992 C C . MET A 1 476 ? -4.709 30.541 -48.920 1.00 41.97 476 MET A C 1
ATOM 3994 O O . MET A 1 476 ? -4.352 30.555 -47.745 1.00 41.97 476 MET A O 1
ATOM 3998 N N . ASN A 1 477 ? -4.004 31.073 -49.917 1.00 39.28 477 ASN A N 1
ATOM 3999 C CA . ASN A 1 477 ? -2.943 32.055 -49.756 1.00 39.28 477 ASN A CA 1
ATOM 4000 C C . ASN A 1 477 ? -3.574 33.403 -49.395 1.00 39.28 477 ASN A C 1
ATOM 4002 O O . ASN A 1 477 ? -4.538 33.815 -50.036 1.00 39.28 477 ASN A O 1
ATOM 4006 N N . SER A 1 478 ? -2.967 34.143 -48.471 1.00 36.50 478 SER A N 1
ATOM 4007 C CA . SER A 1 478 ? -3.004 35.603 -48.522 1.00 36.50 478 SER A CA 1
ATOM 4008 C C . SER A 1 478 ? -1.750 36.176 -47.874 1.00 36.50 478 SER A C 1
ATOM 4010 O O . SER A 1 478 ? -1.451 35.931 -46.708 1.00 36.50 478 SER A O 1
ATOM 4012 N N . SER A 1 479 ? -1.008 36.899 -48.702 1.00 40.34 479 SER A N 1
ATOM 4013 C CA . SER A 1 479 ? 0.200 37.650 -48.402 1.00 40.34 479 SER A CA 1
ATOM 4014 C C . SER A 1 479 ? -0.142 39.046 -47.872 1.00 40.34 479 SER A C 1
ATOM 4016 O O . SER A 1 479 ? -1.020 39.704 -48.424 1.00 40.34 479 SER A O 1
ATOM 4018 N N . ARG A 1 480 ? 0.616 39.529 -46.880 1.00 38.34 480 ARG A N 1
ATOM 4019 C CA . ARG A 1 480 ? 0.938 40.944 -46.558 1.00 38.34 480 ARG A CA 1
ATOM 4020 C C . ARG A 1 480 ? 1.834 40.885 -45.306 1.00 38.34 480 ARG A C 1
ATOM 4022 O O . ARG A 1 480 ? 1.427 40.270 -44.336 1.00 38.34 480 ARG A O 1
ATOM 4029 N N . GLY A 1 481 ? 3.086 41.338 -45.254 1.00 35.97 481 GLY A N 1
ATOM 4030 C CA . GLY A 1 481 ? 3.718 42.504 -45.871 1.00 35.97 481 GLY A CA 1
ATOM 4031 C C . GLY A 1 481 ? 3.767 43.642 -44.839 1.00 35.97 481 GLY A C 1
ATOM 4032 O O . GLY A 1 481 ? 2.706 43.962 -44.314 1.00 35.97 481 GLY A O 1
ATOM 4033 N N . LEU A 1 482 ? 4.959 44.242 -44.634 1.00 40.41 482 LEU A N 1
ATOM 4034 C CA . LEU A 1 482 ? 5.375 45.368 -43.746 1.00 40.41 482 LEU A CA 1
ATOM 4035 C C . LEU A 1 482 ? 6.147 44.896 -42.482 1.00 40.41 482 LEU A C 1
ATOM 4037 O O . LEU A 1 482 ? 5.581 44.173 -41.677 1.00 40.41 482 LEU A O 1
ATOM 4041 N N . ALA A 1 483 ? 7.470 45.059 -42.299 1.00 35.75 483 ALA A N 1
ATOM 4042 C CA . ALA A 1 483 ? 8.442 46.169 -42.442 1.00 35.75 483 ALA A CA 1
ATOM 4043 C C . ALA A 1 483 ? 8.592 47.070 -41.190 1.00 35.75 483 ALA A C 1
ATOM 4045 O O . ALA A 1 483 ? 7.601 47.642 -40.758 1.00 35.75 483 ALA A O 1
ATOM 4046 N N . SER A 1 484 ? 9.864 47.254 -40.761 1.00 37.38 484 SER A N 1
ATOM 4047 C CA . SER A 1 484 ? 10.444 48.369 -39.955 1.00 37.38 484 SER A CA 1
ATOM 4048 C C . SER A 1 484 ? 9.952 48.499 -38.490 1.00 37.38 484 SER A C 1
ATOM 4050 O O . SER A 1 484 ? 8.809 48.192 -38.202 1.00 37.38 484 SER A O 1
ATOM 4052 N N . GLU A 1 485 ? 10.695 48.899 -37.446 1.00 35.66 485 GLU A N 1
ATOM 4053 C CA . GLU A 1 485 ? 12.072 49.340 -37.154 1.00 35.66 485 GLU A CA 1
ATOM 4054 C C . GLU A 1 485 ? 12.204 49.462 -35.610 1.00 35.66 485 GLU A C 1
ATOM 4056 O O . GLU A 1 485 ? 11.188 49.649 -34.955 1.00 35.66 485 GLU A O 1
ATOM 4061 N N . ARG A 1 486 ? 13.454 49.438 -35.086 1.00 39.09 486 ARG A N 1
ATOM 4062 C CA . ARG A 1 486 ? 14.032 50.157 -33.900 1.00 39.09 486 ARG A CA 1
ATOM 4063 C C . ARG A 1 486 ? 13.236 50.157 -32.559 1.00 39.09 486 ARG A C 1
ATOM 4065 O O . ARG A 1 486 ? 12.044 50.365 -32.516 1.00 39.09 486 ARG A O 1
ATOM 4072 N N . SER A 1 487 ? 13.799 50.064 -31.352 1.00 36.97 487 SER A N 1
ATOM 4073 C CA . SER A 1 487 ? 14.998 50.694 -30.792 1.00 36.97 487 SER A CA 1
ATOM 4074 C C . SER A 1 487 ? 15.159 50.267 -29.316 1.00 36.97 487 SER A C 1
ATOM 4076 O O . SER A 1 487 ? 14.180 50.254 -28.578 1.00 36.97 487 SER A O 1
ATOM 4078 N N . LEU A 1 488 ? 16.400 49.983 -28.911 1.00 41.12 488 LEU A N 1
ATOM 4079 C CA . LEU A 1 488 ? 17.074 50.310 -27.637 1.00 41.12 488 LEU A CA 1
ATOM 4080 C C . LEU A 1 488 ? 16.288 50.339 -26.302 1.00 41.12 488 LEU A C 1
ATOM 4082 O O . LEU A 1 488 ? 15.466 51.224 -26.077 1.00 41.12 488 LEU A O 1
ATOM 4086 N N . ARG A 1 489 ? 16.796 49.589 -25.307 1.00 40.03 489 ARG A N 1
ATOM 4087 C CA . ARG A 1 489 ? 17.371 50.197 -24.084 1.00 40.03 489 ARG A CA 1
ATOM 4088 C C . ARG A 1 489 ? 18.297 49.250 -23.308 1.00 40.03 489 ARG A C 1
ATOM 4090 O O . ARG A 1 489 ? 17.913 48.165 -22.889 1.00 40.03 489 ARG A O 1
ATOM 4097 N N . ASN A 1 490 ? 19.515 49.752 -23.118 1.00 39.84 490 ASN A N 1
ATOM 4098 C CA . ASN A 1 490 ? 20.523 49.356 -22.141 1.00 39.84 490 ASN A CA 1
ATOM 4099 C C . ASN A 1 490 ? 20.022 49.518 -20.699 1.00 39.84 490 ASN A C 1
ATOM 4101 O O . ASN A 1 490 ? 19.410 50.538 -20.386 1.00 39.84 490 ASN A O 1
ATOM 4105 N N . ALA A 1 491 ? 20.449 48.616 -19.815 1.00 38.16 491 ALA A N 1
ATOM 4106 C CA . ALA A 1 491 ? 20.915 48.948 -18.467 1.00 38.16 491 ALA A CA 1
ATOM 4107 C C . ALA A 1 491 ? 21.777 47.785 -17.947 1.00 38.16 491 ALA A C 1
ATOM 4109 O O . ALA A 1 491 ? 21.295 46.666 -17.793 1.00 38.16 491 ALA A O 1
ATOM 4110 N N . GLY A 1 492 ? 23.067 48.048 -17.737 1.00 36.66 492 GLY A N 1
ATOM 4111 C CA . GLY A 1 492 ? 23.989 47.130 -17.075 1.00 36.66 492 GLY A CA 1
ATOM 4112 C C . GLY A 1 492 ? 24.037 47.354 -15.563 1.00 36.66 492 GLY A C 1
ATOM 4113 O O . GLY A 1 492 ? 23.700 48.435 -15.094 1.00 36.66 492 GLY A O 1
ATOM 4114 N N . ALA A 1 493 ? 24.496 46.341 -14.829 1.00 37.34 493 ALA A N 1
ATOM 4115 C CA . ALA A 1 493 ? 25.270 46.450 -13.586 1.00 37.34 493 ALA A CA 1
ATOM 4116 C C . ALA A 1 493 ? 25.756 45.032 -13.217 1.00 37.34 493 ALA A C 1
ATOM 4118 O O . ALA A 1 493 ? 24.951 44.119 -13.092 1.00 37.34 493 ALA A O 1
ATOM 4119 N N . VAL A 1 494 ? 27.053 44.754 -13.355 1.00 39.69 494 VAL A N 1
ATOM 4120 C CA . VAL A 1 494 ? 28.079 44.760 -12.291 1.00 39.69 494 VAL A CA 1
ATOM 4121 C C . VAL A 1 494 ? 28.115 43.459 -11.474 1.00 39.69 494 VAL A C 1
ATOM 4123 O O . VAL A 1 494 ? 27.198 43.080 -10.758 1.00 39.69 494 VAL A O 1
ATOM 4126 N N . SER A 1 495 ? 29.267 42.814 -11.623 1.00 40.72 495 SER A N 1
ATOM 4127 C CA . SER A 1 495 ? 29.840 41.678 -10.914 1.00 40.72 495 SER A CA 1
ATOM 4128 C C . SER A 1 495 ? 29.999 41.882 -9.406 1.00 40.72 495 SER A C 1
ATOM 4130 O O . SER A 1 495 ? 30.540 42.906 -8.993 1.00 40.72 495 SER A O 1
ATOM 4132 N N . VAL A 1 496 ? 29.721 40.839 -8.616 1.00 40.44 496 VAL A N 1
ATOM 4133 C CA . VAL A 1 496 ? 30.419 40.578 -7.345 1.00 40.44 496 VAL A CA 1
ATOM 4134 C C . VAL A 1 496 ? 30.688 39.078 -7.226 1.00 40.44 496 VAL A C 1
ATOM 4136 O O . VAL A 1 496 ? 29.774 38.264 -7.113 1.00 40.44 496 VAL A O 1
ATOM 4139 N N . SER A 1 497 ? 31.972 38.737 -7.265 1.00 41.62 497 SER A N 1
ATOM 4140 C CA . SER A 1 497 ? 32.528 37.431 -6.926 1.00 41.62 497 SER A CA 1
ATOM 4141 C C . SER A 1 497 ? 32.562 37.276 -5.404 1.00 41.62 497 SER A C 1
ATOM 4143 O O . SER A 1 497 ? 33.076 38.156 -4.717 1.00 41.62 497 SER A O 1
ATOM 4145 N N . GLN A 1 498 ? 32.077 36.154 -4.870 1.00 40.69 498 GLN A N 1
ATOM 4146 C CA . GLN A 1 498 ? 32.399 35.726 -3.507 1.00 40.69 498 GLN A CA 1
ATOM 4147 C C . GLN A 1 498 ? 32.877 34.276 -3.504 1.00 40.69 498 GLN A C 1
ATOM 4149 O O . GLN A 1 498 ? 32.167 33.348 -3.892 1.00 40.69 498 GLN A O 1
ATOM 4154 N N . GLU A 1 499 ? 34.121 34.136 -3.058 1.00 41.22 499 GLU A N 1
ATOM 4155 C CA . GLU A 1 499 ? 34.831 32.906 -2.747 1.00 41.22 499 GLU A CA 1
ATOM 4156 C C . GLU A 1 499 ? 34.048 32.025 -1.762 1.00 41.22 499 GLU A C 1
ATOM 4158 O O . GLU A 1 499 ? 33.571 32.488 -0.724 1.00 41.22 499 GLU A O 1
ATOM 4163 N N . ARG A 1 500 ? 34.010 30.715 -2.024 1.00 41.78 500 ARG A N 1
ATOM 4164 C CA . ARG A 1 500 ? 33.775 29.704 -0.988 1.00 41.78 500 ARG A CA 1
ATOM 4165 C C . ARG A 1 500 ? 34.899 28.673 -1.009 1.00 41.78 500 ARG A C 1
ATOM 4167 O O . ARG A 1 500 ? 35.120 27.988 -2.002 1.00 41.78 500 ARG A O 1
ATOM 4174 N N . LYS A 1 501 ? 35.598 28.608 0.125 1.00 49.22 501 LYS A N 1
ATOM 4175 C CA . LYS A 1 501 ? 36.645 27.644 0.487 1.00 49.22 501 LYS A CA 1
ATOM 4176 C C . LYS A 1 501 ? 36.094 26.204 0.525 1.00 49.22 501 LYS A C 1
ATOM 4178 O O . LYS A 1 501 ? 34.957 26.024 0.965 1.00 49.22 501 LYS A O 1
ATOM 4183 N N . PRO A 1 502 ? 36.887 25.178 0.163 1.00 51.81 502 PRO A N 1
ATOM 4184 C CA . PRO A 1 502 ? 36.534 23.779 0.394 1.00 51.81 502 PRO A CA 1
ATOM 4185 C C . PRO A 1 502 ? 36.853 23.353 1.839 1.00 51.81 502 PRO A C 1
ATOM 4187 O O . PRO A 1 502 ? 37.959 23.567 2.334 1.00 51.81 502 PRO A O 1
ATOM 4190 N N . ALA A 1 503 ? 35.872 22.748 2.513 1.00 47.75 503 ALA A N 1
ATOM 4191 C CA . ALA A 1 503 ? 36.034 22.111 3.818 1.00 47.75 503 ALA A CA 1
ATOM 4192 C C . ALA A 1 503 ? 36.632 20.701 3.661 1.00 47.75 503 ALA A C 1
ATOM 4194 O O . ALA A 1 503 ? 36.293 19.970 2.730 1.00 47.75 503 ALA A O 1
ATOM 4195 N N . GLY A 1 504 ? 37.552 20.365 4.566 1.00 41.03 504 GLY A N 1
ATOM 4196 C CA . GLY A 1 504 ? 38.418 19.193 4.513 1.00 41.03 504 GLY A CA 1
ATOM 4197 C C . GLY A 1 504 ? 37.737 17.846 4.763 1.00 41.03 504 GLY A C 1
ATOM 4198 O O . GLY A 1 504 ? 36.726 17.734 5.452 1.00 41.03 504 GLY A O 1
ATOM 4199 N N . SER A 1 505 ? 38.372 16.814 4.208 1.00 43.34 505 SER A N 1
ATOM 4200 C CA . SER A 1 505 ? 38.164 15.402 4.535 1.00 43.34 505 SER A CA 1
ATOM 4201 C C . SER A 1 505 ? 38.880 15.037 5.839 1.00 43.34 505 SER A C 1
ATOM 4203 O O . SER A 1 505 ? 40.050 15.395 5.984 1.00 43.34 505 SER A O 1
ATOM 4205 N N . PRO A 1 506 ? 38.268 14.252 6.739 1.00 55.31 506 PRO A N 1
ATOM 4206 C CA . PRO A 1 506 ? 38.999 13.497 7.741 1.00 55.31 506 PRO A CA 1
ATOM 4207 C C . PRO A 1 506 ? 39.237 12.063 7.251 1.00 55.31 506 PRO A C 1
ATOM 4209 O O . PRO A 1 506 ? 38.319 11.262 7.091 1.00 55.31 506 PRO A O 1
ATOM 4212 N N . SER A 1 507 ? 40.511 11.754 7.036 1.00 43.78 507 SER A N 1
ATOM 4213 C CA . SER A 1 507 ? 41.069 10.410 6.938 1.00 43.78 507 SER A CA 1
ATOM 4214 C C . SER A 1 507 ? 40.996 9.705 8.299 1.00 43.78 507 SER A C 1
ATOM 4216 O O . SER A 1 507 ? 41.691 10.103 9.233 1.00 43.78 507 SER A O 1
ATOM 4218 N N . GLY A 1 508 ? 40.183 8.654 8.409 1.00 41.12 508 GLY A N 1
ATOM 4219 C CA . GLY A 1 508 ? 40.167 7.739 9.552 1.00 41.12 508 GLY A CA 1
ATOM 4220 C C . GLY A 1 508 ? 40.687 6.364 9.143 1.00 41.12 508 GLY A C 1
ATOM 4221 O O . GLY A 1 508 ? 39.962 5.579 8.540 1.00 41.12 508 GLY A O 1
ATOM 4222 N N . ILE A 1 509 ? 41.954 6.099 9.457 1.00 40.53 509 ILE A N 1
ATOM 4223 C CA . ILE A 1 509 ? 42.604 4.787 9.374 1.00 40.53 509 ILE A CA 1
ATOM 4224 C C . ILE A 1 509 ? 42.281 4.049 10.679 1.00 40.53 509 ILE A C 1
ATOM 4226 O O . ILE A 1 509 ? 42.710 4.494 11.740 1.00 40.53 509 ILE A O 1
ATOM 4230 N N . TYR A 1 510 ? 41.556 2.930 10.616 1.00 48.03 510 TYR A N 1
ATOM 4231 C CA . TYR A 1 510 ? 41.467 1.982 11.731 1.00 48.03 510 TYR A CA 1
ATOM 4232 C C . TYR A 1 510 ? 42.377 0.789 11.448 1.00 48.03 510 TYR A C 1
ATOM 4234 O O . TYR A 1 510 ? 42.194 0.056 10.476 1.00 48.03 510 TYR A O 1
ATOM 4242 N N . GLN A 1 511 ? 43.389 0.645 12.302 1.00 47.00 511 GLN A N 1
ATOM 4243 C CA . GLN A 1 511 ? 44.282 -0.501 12.357 1.00 47.00 511 GLN A CA 1
ATOM 4244 C C . GLN A 1 511 ? 43.610 -1.664 13.093 1.00 47.00 511 GLN A C 1
ATOM 4246 O O . GLN A 1 511 ? 42.952 -1.485 14.116 1.00 47.00 511 GLN A O 1
ATOM 4251 N N . TYR A 1 512 ? 43.825 -2.856 12.546 1.00 46.78 512 TYR A N 1
ATOM 4252 C CA . TYR A 1 512 ? 43.588 -4.152 13.168 1.00 46.78 512 TYR A CA 1
ATOM 4253 C C . TYR A 1 512 ? 44.570 -4.389 14.322 1.00 46.78 512 TYR A C 1
ATOM 4255 O O . TYR A 1 512 ? 45.777 -4.262 14.122 1.00 46.78 512 TYR A O 1
ATOM 4263 N N . THR A 1 513 ? 44.079 -4.887 15.456 1.00 54.59 513 THR A N 1
ATOM 4264 C CA . THR A 1 513 ? 44.875 -5.711 16.376 1.00 54.59 513 THR A CA 1
ATOM 4265 C C . THR A 1 513 ? 44.066 -6.922 16.846 1.00 54.59 513 THR A C 1
ATOM 4267 O O . THR A 1 513 ? 42.973 -6.807 17.391 1.00 54.59 513 THR A O 1
ATOM 4270 N N . ASN A 1 514 ? 44.639 -8.098 16.583 1.00 48.53 514 ASN A N 1
ATOM 4271 C CA . ASN A 1 514 ? 44.297 -9.392 17.168 1.00 48.53 514 ASN A CA 1
ATOM 4272 C C . ASN A 1 514 ? 44.986 -9.539 18.534 1.00 48.53 514 ASN A C 1
ATOM 4274 O O . ASN A 1 514 ? 46.155 -9.175 18.635 1.00 48.53 514 ASN A O 1
ATOM 4278 N N . GLN A 1 515 ? 44.303 -10.153 19.505 1.00 47.41 515 GLN A N 1
ATOM 4279 C CA . GLN A 1 515 ? 44.808 -10.982 20.626 1.00 47.41 515 GLN A CA 1
ATOM 4280 C C . GLN A 1 515 ? 43.549 -11.417 21.412 1.00 47.41 515 GLN A C 1
ATOM 4282 O O . GLN A 1 515 ? 42.751 -10.561 21.768 1.00 47.41 515 GLN A O 1
ATOM 4287 N N . VAL A 1 516 ? 43.134 -12.689 21.487 1.00 52.94 516 VAL A N 1
ATOM 4288 C CA . VAL A 1 516 ? 43.737 -13.867 22.151 1.00 52.94 516 VAL A CA 1
ATOM 4289 C C . VAL A 1 516 ? 44.098 -13.597 23.615 1.00 52.94 516 VAL A C 1
ATOM 4291 O O . VAL A 1 516 ? 45.249 -13.296 23.914 1.00 52.94 516 VAL A O 1
ATOM 4294 N N . LEU A 1 517 ? 43.107 -13.699 24.506 1.00 48.50 517 LEU A N 1
ATOM 4295 C CA . LEU A 1 517 ? 42.959 -14.741 25.539 1.00 48.50 517 LEU A CA 1
ATOM 4296 C C . LEU A 1 517 ? 41.593 -14.603 26.223 1.00 48.50 517 LEU A C 1
ATOM 4298 O O . LEU A 1 517 ? 41.209 -13.451 26.522 1.00 48.50 517 LEU A O 1
#

Radius of gyration: 78.83 Å; Cα contacts (8 Å, |Δi|>4): 28; chains: 1; bounding box: 159×98×241 Å

Foldseek 3Di:
DDPPDDPVVCVPDPDDPDPVVVVVVQVVCVVVVHHDFDAPPVRHTPPVVVVVVVVVVVVVVVVVVVVVVVVVVVVVVVVVVVVVVVVVVVVVVVVVVVVVVVVVVVVVVVVVVVVVVVVVVVVVVVVVVVVVVVVVVVVVVVVVVVVVVVVVVVVVVVVVVVPDDDDDDDPPDPVPPVCPPVCVVVVVVVVVVVVVVVVVVVVVVVVVVVVVVVVVVVVVVVVVVVVVVVVVVVVVVVVVVVVCCCVPPVVVVVVVVVVVVVVVVVVVVVVVVVVVVVVVVVVVVVVVVVVVVVVVVVVVVVVVVVVVVVVVVVVVVVVVVVVVVVVVVVVVVVVVVVVVVVVVVVVVVVVVVVVVVVVVVVVPDPDDPVNCVVCVVVVVVVVVPPDDDDDDDDDDPPDDDPVNVVVVCVVVPNDDDPDDDDDDDDDDDDDDDDDDDDDDDDDDDDDDDDDDDDDDDDDDDDDDDDDDDDDDDDDDDDDDDDDDDDDDDDDDDDDDDDDDDDDDDDDDDDDDDDDDD

Secondary structure (DSSP, 8-state):
------TTTTTTS-----HHHHHHHHHHHHHTT-PPPPBPTTS-B-HHHHHHHHHHHHHHHHHHHHHHHHHHHHHHHHHHHHHHHHHHHHHHHHHHHHHHHHHHHHHHHHHHHHHHHHHHHHHHHHHHHHHHHHHHHHHHHHHHHHHHHHHHHHHHHHHHHTT-------SSSSSHHHHHHHHHHHHHHHHHHHHHHHHHHHHHHHHHHHHHHHHHHHHHHHHHHHHHHHHHHHHHHHHHHHHHHIIIIIHHHHHHHHHHHHHHHHHHHHHHHHHHHHHHHHHHHHHHHHHHHHHHHHHHHHHHHHHHHHHHHHHHHHHHHHHHHHHHHHHHHHHHHHHHHHHHHHHHHHHHHHHHHHHHHHHS-S--HHHHHHTHHHHHHHHHH-------------PPPHHHHHHHHHHTT-------PPPP--------------------------------------------PPPP----------------------------PPPPP------------